Protein AF-0000000066370213 (afdb_homodimer)

Structure (mmCIF, N/CA/C/O backbone):
data_AF-0000000066370213-model_v1
#
loop_
_entity.id
_entity.type
_entity.pdbx_description
1 polymer 'Tripartite motif containing 35-9'
#
loop_
_atom_site.group_PDB
_atom_site.id
_atom_site.type_symbol
_atom_site.label_atom_id
_atom_site.label_alt_id
_atom_site.label_comp_id
_atom_site.label_asym_id
_atom_site.label_entity_id
_atom_site.label_seq_id
_atom_site.pdbx_PDB_ins_code
_atom_site.Cartn_x
_atom_site.Cartn_y
_atom_site.Cartn_z
_atom_site.occupancy
_atom_site.B_iso_or_equiv
_atom_site.auth_seq_id
_atom_site.auth_comp_id
_atom_site.auth_asym_id
_atom_site.auth_atom_id
_atom_site.pdbx_PDB_model_num
ATOM 1 N N . MET A 1 1 ? 21.078 -95 -3.52 1 25.77 1 MET A N 1
ATOM 2 C CA . MET A 1 1 ? 19.688 -94.688 -3.809 1 25.77 1 MET A CA 1
ATOM 3 C C . MET A 1 1 ? 19.547 -94 -5.168 1 25.77 1 MET A C 1
ATOM 5 O O . MET A 1 1 ? 20.156 -92.938 -5.406 1 25.77 1 MET A O 1
ATOM 9 N N . ASP A 1 2 ? 19.391 -94.688 -6.312 1 31.25 2 ASP A N 1
ATOM 10 C CA . ASP A 1 2 ? 19.625 -94.375 -7.715 1 31.25 2 ASP A CA 1
ATOM 11 C C . ASP A 1 2 ? 18.766 -93.188 -8.148 1 31.25 2 ASP A C 1
ATOM 13 O O . ASP A 1 2 ? 17.703 -92.938 -7.59 1 31.25 2 ASP A O 1
ATOM 17 N N . PRO A 1 3 ? 19.391 -92.125 -8.695 1 36.69 3 PRO A N 1
ATOM 18 C CA . PRO A 1 3 ? 18.594 -90.938 -9.125 1 36.69 3 PRO A CA 1
ATOM 19 C C . PRO A 1 3 ? 17.312 -91.375 -9.836 1 36.69 3 PRO A C 1
ATOM 21 O O . PRO A 1 3 ? 17.312 -92.25 -10.695 1 36.69 3 PRO A O 1
ATOM 24 N N . VAL A 1 4 ? 16.172 -91.5 -9.188 1 41.84 4 VAL A N 1
ATOM 25 C CA . VAL A 1 4 ? 14.812 -91.875 -9.609 1 41.84 4 VAL A CA 1
ATOM 26 C C . VAL A 1 4 ? 14.523 -91.25 -10.969 1 41.84 4 VAL A C 1
ATOM 28 O O . VAL A 1 4 ? 14.664 -90 -11.148 1 41.84 4 VAL A O 1
ATOM 31 N N . ALA A 1 5 ? 14.742 -91.875 -12.148 1 44.31 5 ALA A N 1
ATOM 32 C CA . ALA A 1 5 ? 14.398 -91.688 -13.547 1 44.31 5 ALA A CA 1
ATOM 33 C C . ALA A 1 5 ? 13.008 -91 -13.68 1 44.31 5 ALA A C 1
ATOM 35 O O . ALA A 1 5 ? 12.008 -91.625 -13.289 1 44.31 5 ALA A O 1
ATOM 36 N N . VAL A 1 6 ? 12.82 -89.812 -13.43 1 46.59 6 VAL A N 1
ATOM 37 C CA . VAL A 1 6 ? 11.609 -89.125 -13.781 1 46.59 6 VAL A CA 1
ATOM 38 C C . VAL A 1 6 ? 11.039 -89.625 -15.086 1 46.59 6 VAL A C 1
ATOM 40 O O . VAL A 1 6 ? 11.688 -89.562 -16.125 1 46.59 6 VAL A O 1
ATOM 43 N N . GLY A 1 7 ? 10.359 -90.75 -15.016 1 46.59 7 GLY A N 1
ATOM 44 C CA . GLY A 1 7 ? 9.719 -91.5 -16.078 1 46.59 7 GLY A CA 1
ATOM 45 C C . GLY A 1 7 ? 9.18 -90.625 -17.188 1 46.59 7 GLY A C 1
ATOM 46 O O . GLY A 1 7 ? 8.922 -89.438 -16.984 1 46.59 7 GLY A O 1
ATOM 47 N N . ASP A 1 8 ? 9.578 -90.875 -18.438 1 57.62 8 ASP A N 1
ATOM 48 C CA . ASP A 1 8 ? 9.047 -90.188 -19.641 1 57.62 8 ASP A CA 1
ATOM 49 C C . ASP A 1 8 ? 7.543 -90 -19.531 1 57.62 8 ASP A C 1
ATOM 51 O O . ASP A 1 8 ? 6.797 -90.938 -19.25 1 57.62 8 ASP A O 1
ATOM 55 N N . PRO A 1 9 ? 7.043 -88.812 -19.234 1 69.19 9 PRO A N 1
ATOM 56 C CA . PRO A 1 9 ? 5.598 -88.625 -19.094 1 69.19 9 PRO A CA 1
ATOM 57 C C . PRO A 1 9 ? 4.805 -89.312 -20.172 1 69.19 9 PRO A C 1
ATOM 59 O O . PRO A 1 9 ? 5.133 -89.25 -21.359 1 69.19 9 PRO A O 1
ATOM 62 N N . ALA A 1 10 ? 4.234 -90.375 -19.812 1 79.38 10 ALA A N 1
ATOM 63 C CA . ALA A 1 10 ? 3.404 -91.188 -20.703 1 79.38 10 ALA A CA 1
ATOM 64 C C . ALA A 1 10 ? 1.991 -90.625 -20.797 1 79.38 10 ALA A C 1
ATOM 66 O O . ALA A 1 10 ? 1.526 -89.938 -19.891 1 79.38 10 ALA A O 1
ATOM 67 N N . CYS A 1 11 ? 1.438 -90.688 -22.047 1 83.81 11 CYS A N 1
ATOM 68 C CA . CYS A 1 11 ? 0.061 -90.312 -22.297 1 83.81 11 CYS A CA 1
ATOM 69 C C . CYS A 1 11 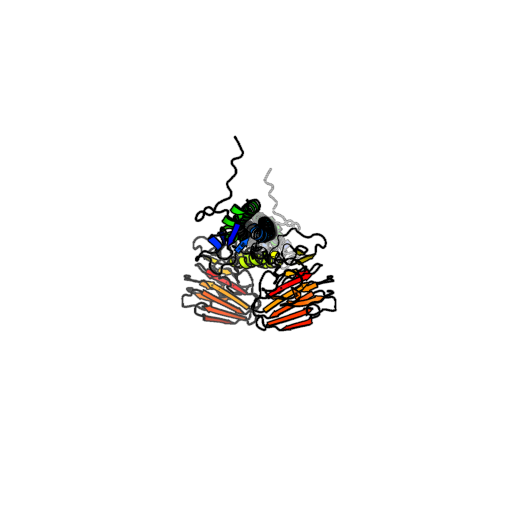? -0.896 -90.938 -21.312 1 83.81 11 CYS A C 1
ATOM 71 O O . CYS A 1 11 ? -0.866 -92.188 -21.156 1 83.81 11 CYS A O 1
ATOM 73 N N . ALA A 1 12 ? -1.624 -90.25 -20.594 1 79.62 12 ALA A N 1
ATOM 74 C CA . ALA A 1 12 ? -2.555 -90.75 -19.594 1 79.62 12 ALA A CA 1
ATOM 75 C C . ALA A 1 12 ? -3.6 -91.688 -20.25 1 79.62 12 ALA A C 1
ATOM 77 O O . ALA A 1 12 ? -4.09 -92.625 -19.609 1 79.62 12 ALA A O 1
ATOM 78 N N . LEU A 1 13 ? -3.857 -91.5 -21.453 1 81.81 13 LEU A N 1
ATOM 79 C CA . LEU A 1 13 ? -4.91 -92.25 -22.141 1 81.81 13 LEU A CA 1
ATOM 80 C C . LEU A 1 13 ? -4.348 -93.5 -22.781 1 81.81 13 LEU A C 1
ATOM 82 O O . LEU A 1 13 ? -4.996 -94.562 -22.75 1 81.81 13 LEU A O 1
ATOM 86 N N . HIS A 1 14 ? -3.076 -93.438 -23.297 1 84.19 14 HIS A N 1
ATOM 87 C CA . HIS A 1 14 ? -2.613 -94.5 -24.125 1 84.19 14 HIS A CA 1
ATOM 88 C C . HIS A 1 14 ? -1.338 -95.125 -23.562 1 84.19 14 HIS A C 1
ATOM 90 O O . HIS A 1 14 ? -0.837 -96.125 -24.109 1 84.19 14 HIS A O 1
ATOM 96 N N . SER A 1 15 ? -0.847 -94.5 -22.453 1 84.38 15 SER A N 1
ATOM 97 C CA . SER A 1 15 ? 0.361 -94.938 -21.781 1 84.38 15 SER A CA 1
ATOM 98 C C . SER A 1 15 ? 1.545 -95 -22.734 1 84.38 15 SER A C 1
ATOM 100 O O . SER A 1 15 ? 2.396 -95.875 -22.641 1 84.38 15 SER A O 1
ATOM 102 N N . GLU A 1 16 ? 1.415 -94.25 -23.797 1 85.94 16 GLU A N 1
ATOM 103 C CA . GLU A 1 16 ? 2.508 -94.062 -24.75 1 85.94 16 GLU A CA 1
ATOM 104 C C . GLU A 1 16 ? 3.354 -92.875 -24.453 1 85.94 16 GLU A C 1
ATOM 106 O O . GLU A 1 16 ? 2.895 -91.938 -23.766 1 85.94 16 GLU A O 1
ATOM 111 N N . LYS A 1 17 ? 4.586 -93 -24.953 1 86.75 17 LYS A N 1
ATOM 112 C CA . LYS A 1 17 ? 5.488 -91.875 -24.766 1 86.75 17 LYS A CA 1
ATOM 113 C C . LYS A 1 17 ? 4.957 -90.625 -25.469 1 86.75 17 LYS A C 1
ATOM 115 O O . LYS A 1 17 ? 4.453 -90.688 -26.594 1 86.75 17 LYS A O 1
ATOM 120 N N . LEU A 1 18 ? 5.02 -89.5 -24.734 1 87.06 18 LEU A N 1
ATOM 121 C CA . LEU A 1 18 ? 4.609 -88.25 -25.328 1 87.06 18 LEU A CA 1
ATOM 122 C C . LEU A 1 18 ? 5.68 -87.688 -26.266 1 87.06 18 LEU A C 1
ATOM 124 O O . LEU A 1 18 ? 6.816 -87.438 -25.859 1 87.06 18 LEU A O 1
ATOM 128 N N . GLN A 1 19 ? 5.371 -87.5 -27.594 1 87.56 19 GLN A N 1
ATOM 129 C CA . GLN A 1 19 ? 6.379 -87.125 -28.562 1 87.56 19 GLN A CA 1
ATOM 130 C C . GLN A 1 19 ? 5.906 -85.938 -29.375 1 87.56 19 GLN A C 1
ATOM 132 O O . GLN A 1 19 ? 6.707 -85.25 -30.047 1 87.56 19 GLN A O 1
ATOM 137 N N . LEU A 1 20 ? 4.609 -85.688 -29.25 1 91.19 20 LEU A N 1
ATOM 138 C CA . LEU A 1 20 ? 4.051 -84.625 -30.109 1 91.19 20 LEU A CA 1
ATOM 139 C C . LEU A 1 20 ? 3.342 -83.562 -29.281 1 91.19 20 LEU A C 1
ATOM 141 O O . LEU A 1 20 ? 3.033 -83.812 -28.109 1 91.19 20 LEU A O 1
ATOM 145 N N . PHE A 1 21 ? 3.201 -82.438 -29.875 1 91.25 21 PHE A N 1
ATOM 146 C CA . PHE A 1 21 ? 2.492 -81.312 -29.281 1 91.25 21 PHE A CA 1
ATOM 147 C C . PHE A 1 21 ? 1.415 -80.812 -30.234 1 91.25 21 PHE A C 1
ATOM 149 O O . PHE A 1 21 ? 1.688 -80.562 -31.391 1 91.25 21 PHE A O 1
ATOM 156 N N . CYS A 1 22 ? 0.211 -80.75 -29.797 1 91.12 22 CYS A N 1
ATOM 157 C CA . CYS A 1 22 ? -0.905 -80.25 -30.578 1 91.12 22 CYS A CA 1
ATOM 158 C C . CYS A 1 22 ? -0.974 -78.75 -30.516 1 91.12 22 CYS A C 1
ATOM 160 O O . CYS A 1 22 ? -1.166 -78.188 -29.438 1 91.12 22 CYS A O 1
ATOM 162 N N . LEU A 1 23 ? -0.909 -78.062 -31.594 1 87.38 23 LEU A N 1
ATOM 163 C CA . LEU A 1 23 ? -0.82 -76.625 -31.625 1 87.38 23 LEU A CA 1
ATOM 164 C C . LEU A 1 23 ? -2.172 -76 -31.328 1 87.38 23 LEU A C 1
ATOM 166 O O . LEU A 1 23 ? -2.238 -74.938 -30.703 1 87.38 23 LEU A O 1
ATOM 170 N N . GLU A 1 24 ? -3.244 -76.562 -31.781 1 86.75 24 GLU A N 1
ATOM 171 C CA . GLU A 1 24 ? -4.578 -76 -31.578 1 86.75 24 GLU A CA 1
ATOM 172 C C . GLU A 1 24 ? -5.031 -76.188 -30.125 1 86.75 24 GLU A C 1
ATOM 174 O O . GLU A 1 24 ? -5.582 -75.25 -29.531 1 86.75 24 GLU A O 1
ATOM 179 N N . ASP A 1 25 ? -4.766 -77.312 -29.547 1 84.44 25 ASP A N 1
ATOM 180 C CA . ASP A 1 25 ? -5.211 -77.625 -28.188 1 84.44 25 ASP A CA 1
ATOM 181 C C . ASP A 1 25 ? -4.156 -77.188 -27.172 1 84.44 25 ASP A C 1
ATOM 183 O O . ASP A 1 25 ? -4.434 -77.125 -25.969 1 84.44 25 ASP A O 1
ATOM 187 N N . LYS A 1 26 ? -2.996 -77 -27.656 1 85.75 26 LYS A N 1
ATOM 188 C CA . LYS A 1 26 ? -1.85 -76.688 -26.828 1 85.75 26 LYS A CA 1
ATOM 189 C C . LYS A 1 26 ? -1.603 -77.688 -25.75 1 85.75 26 LYS A C 1
ATOM 191 O O . LYS A 1 26 ? -1.439 -77.375 -24.578 1 85.75 26 LYS A O 1
ATOM 196 N N . GLN A 1 27 ? -1.567 -78.938 -26.141 1 85.12 27 GLN A N 1
ATOM 197 C CA . GLN A 1 27 ? -1.379 -80.062 -25.219 1 85.12 27 GLN A CA 1
ATOM 198 C C . GLN A 1 27 ? -0.427 -81.062 -25.812 1 85.12 27 GLN A C 1
ATOM 200 O O . GLN A 1 27 ? -0.304 -81.188 -27.031 1 85.12 27 GLN A O 1
ATOM 205 N N . LEU A 1 28 ? 0.224 -81.75 -24.891 1 88.31 28 LEU A N 1
ATOM 206 C CA . LEU A 1 28 ? 1.084 -82.875 -25.281 1 88.31 28 LEU A CA 1
ATOM 207 C C . LEU A 1 28 ? 0.253 -84.062 -25.703 1 88.31 28 LEU A C 1
ATOM 209 O O . LEU A 1 28 ? -0.835 -84.312 -25.172 1 88.31 28 LEU A O 1
ATOM 213 N N . ALA A 1 29 ? 0.739 -84.75 -26.812 1 87.12 29 ALA A N 1
ATOM 214 C CA . ALA A 1 29 ? 0.015 -85.875 -27.344 1 87.12 29 ALA A CA 1
ATOM 215 C C . ALA A 1 29 ? 0.976 -87 -27.734 1 87.12 29 ALA A C 1
ATOM 217 O O . ALA A 1 29 ? 2.146 -86.75 -28.016 1 87.12 29 ALA A O 1
ATOM 218 N N . CYS A 1 30 ? 0.457 -88.188 -27.562 1 88.31 30 CYS A N 1
ATOM 219 C CA . CYS A 1 30 ? 1.205 -89.375 -28.078 1 88.31 30 CYS A CA 1
ATOM 220 C C . CYS A 1 30 ? 0.842 -89.625 -29.531 1 88.31 30 CYS A C 1
ATOM 222 O O . CYS A 1 30 ? 0.018 -88.938 -30.109 1 88.31 30 CYS A O 1
ATOM 224 N N . LEU A 1 31 ? 1.368 -90.625 -30.141 1 88 31 LEU A N 1
ATOM 225 C CA . LEU A 1 31 ? 1.155 -90.938 -31.547 1 88 31 LEU A CA 1
ATOM 226 C C . LEU A 1 31 ? -0.261 -91.438 -31.781 1 88 31 LEU A C 1
ATOM 228 O O . LEU A 1 31 ? -0.818 -91.25 -32.875 1 88 31 LEU A O 1
ATOM 232 N N . VAL A 1 32 ? -0.766 -91.938 -30.688 1 88.56 32 VAL A N 1
ATOM 233 C CA . VAL A 1 32 ? -2.117 -92.5 -30.812 1 88.56 32 VAL A CA 1
ATOM 234 C C . VAL A 1 32 ? -3.137 -91.312 -30.734 1 88.56 32 VAL A C 1
ATOM 236 O O . VAL A 1 32 ? -4.125 -91.312 -31.469 1 88.56 32 VAL A O 1
ATOM 239 N N . CYS A 1 33 ? -2.832 -90.438 -29.875 1 87.5 33 CYS A N 1
ATOM 240 C CA . CYS A 1 33 ? -3.695 -89.312 -29.688 1 87.5 33 CYS A CA 1
ATOM 241 C C . CYS A 1 33 ? -3.826 -88.5 -30.969 1 87.5 33 CYS A C 1
ATOM 243 O O . CYS A 1 33 ? -4.879 -87.875 -31.234 1 87.5 33 CYS A O 1
ATOM 245 N N . ARG A 1 34 ? -2.838 -88.375 -31.844 1 86.69 34 ARG A N 1
ATOM 246 C CA . ARG A 1 34 ? -2.805 -87.625 -33.094 1 86.69 34 ARG A CA 1
ATOM 247 C C . ARG A 1 34 ? -3.926 -88.062 -34.031 1 86.69 34 ARG A C 1
ATOM 249 O O . ARG A 1 34 ? -4.531 -87.25 -34.719 1 86.69 34 ARG A O 1
ATOM 256 N N . ASP A 1 35 ? -4.191 -89.312 -33.906 1 84.56 35 ASP A N 1
ATOM 257 C CA . ASP A 1 35 ? -5.168 -89.875 -34.812 1 84.56 35 ASP A CA 1
ATOM 258 C C . ASP A 1 35 ? -6.531 -90.062 -34.156 1 84.56 35 ASP A C 1
ATOM 260 O O . ASP A 1 35 ? -7.43 -90.688 -34.719 1 84.56 35 ASP A O 1
ATOM 264 N N . SER A 1 36 ? -6.605 -89.5 -33.031 1 85.31 36 SER A N 1
ATOM 265 C CA . SER A 1 36 ? -7.891 -89.562 -32.344 1 85.31 36 SER A CA 1
ATOM 266 C C . SER A 1 36 ? -8.891 -88.625 -32.938 1 85.31 36 SER A C 1
ATOM 268 O O . SER A 1 36 ? -8.508 -87.625 -33.594 1 85.31 36 SER A O 1
ATOM 270 N N . GLU A 1 37 ? -10.141 -88.812 -32.688 1 86.06 37 GLU A N 1
ATOM 271 C CA . GLU A 1 37 ? -11.227 -87.938 -33.219 1 86.06 37 GLU A CA 1
ATOM 272 C C . GLU A 1 37 ? -11.172 -86.562 -32.656 1 86.06 37 GLU A C 1
ATOM 274 O O . GLU A 1 37 ? -11.57 -85.625 -33.344 1 86.06 37 GLU A O 1
ATOM 279 N N . LYS A 1 38 ? -10.656 -86.438 -31.516 1 84 38 LYS A N 1
ATOM 280 C CA . LYS A 1 38 ? -10.609 -85.125 -30.828 1 84 38 LYS A CA 1
ATOM 281 C C . LYS A 1 38 ? -9.633 -84.188 -31.531 1 84 38 LYS A C 1
ATOM 283 O O . LYS A 1 38 ? -9.766 -83 -31.422 1 84 38 LYS A O 1
ATOM 288 N N . HIS A 1 39 ? -8.672 -84.75 -32.25 1 84.69 39 HIS A N 1
ATOM 289 C CA . HIS A 1 39 ? -7.609 -83.938 -32.844 1 84.69 39 HIS A CA 1
ATOM 290 C C . HIS A 1 39 ? -7.641 -83.938 -34.375 1 84.69 39 HIS A C 1
ATOM 292 O O . HIS A 1 39 ? -6.609 -83.812 -35.031 1 84.69 39 HIS A O 1
ATOM 298 N N . VAL A 1 40 ? -8.859 -84.25 -34.75 1 83.62 40 VAL A N 1
ATOM 299 C CA . VAL A 1 40 ? -8.992 -84.312 -36.219 1 83.62 40 VAL A CA 1
ATOM 300 C C . VAL A 1 40 ? -8.672 -82.938 -36.812 1 83.62 40 VAL A C 1
ATOM 302 O O . VAL A 1 40 ? -9.164 -81.875 -36.344 1 83.62 40 VAL A O 1
ATOM 305 N N . SER A 1 41 ? -7.805 -82.875 -37.812 1 86.88 41 SER A N 1
ATOM 306 C CA . SER A 1 41 ? -7.41 -81.688 -38.562 1 86.88 41 SER A CA 1
ATOM 307 C C . SER A 1 41 ? -6.555 -80.75 -37.719 1 86.88 41 SER A C 1
ATOM 309 O O . SER A 1 41 ? -6.453 -79.562 -38 1 86.88 41 SER A O 1
ATOM 311 N N . HIS A 1 42 ? -6.094 -81.25 -36.562 1 89.69 42 HIS A N 1
ATOM 312 C CA . HIS A 1 42 ? -5.176 -80.375 -35.781 1 89.69 42 HIS A CA 1
ATOM 313 C C . HIS A 1 42 ? -3.746 -80.5 -36.281 1 89.69 42 HIS A C 1
ATOM 315 O O . HIS A 1 42 ? -3.4 -81.5 -36.938 1 89.69 42 HIS A O 1
ATOM 321 N N . THR A 1 43 ? -2.979 -79.438 -36.125 1 91.12 43 THR A N 1
ATOM 322 C CA . THR A 1 43 ? -1.576 -79.5 -36.531 1 91.12 43 THR A CA 1
ATOM 323 C C . THR A 1 43 ? -0.688 -79.938 -35.344 1 91.12 43 THR A C 1
ATOM 325 O O . THR A 1 43 ? -0.794 -79.375 -34.25 1 91.12 43 THR A O 1
ATOM 328 N N . PHE A 1 44 ? 0.125 -81 -35.562 1 91.38 44 PHE A N 1
ATOM 329 C CA . PHE A 1 44 ? 1.022 -81.5 -34.562 1 91.38 44 PHE A CA 1
ATOM 330 C C . PHE A 1 44 ? 2.477 -81.25 -34.906 1 91.38 44 PHE A C 1
ATOM 332 O O . PHE A 1 44 ? 2.834 -81.188 -36.094 1 91.38 44 PHE A O 1
ATOM 339 N N . ARG A 1 45 ? 3.174 -80.875 -33.875 1 91.56 45 ARG A N 1
ATOM 340 C CA . ARG A 1 45 ? 4.617 -80.75 -34.031 1 91.56 45 ARG A CA 1
ATOM 341 C C . ARG A 1 45 ? 5.363 -81.562 -33 1 91.56 45 ARG A C 1
ATOM 343 O O . ARG A 1 45 ? 4.879 -81.75 -31.875 1 91.56 45 ARG A O 1
ATOM 350 N N . PRO A 1 46 ? 6.578 -82.125 -33.531 1 91.38 46 PRO A N 1
ATOM 351 C CA . PRO A 1 46 ? 7.402 -82.75 -32.5 1 91.38 46 PRO A CA 1
ATOM 352 C C . PRO A 1 46 ? 7.707 -81.875 -31.312 1 91.38 46 PRO A C 1
ATOM 354 O O . PRO A 1 46 ? 7.867 -80.688 -31.469 1 91.38 46 PRO A O 1
ATOM 357 N N . ILE A 1 47 ? 7.812 -82.438 -30.188 1 88.88 47 ILE A N 1
ATOM 358 C CA . ILE A 1 47 ? 8.008 -81.75 -28.938 1 88.88 47 ILE A CA 1
ATOM 359 C C . ILE A 1 47 ? 9.242 -80.812 -29.047 1 88.88 47 ILE A C 1
ATOM 361 O O . ILE A 1 47 ? 9.203 -79.688 -28.656 1 88.88 47 ILE A O 1
ATOM 365 N N . ALA A 1 48 ? 10.336 -81.312 -29.562 1 88.31 48 ALA A N 1
ATOM 366 C CA . ALA A 1 48 ? 11.586 -80.562 -29.672 1 88.31 48 ALA A CA 1
ATOM 367 C C . ALA A 1 48 ? 11.406 -79.312 -30.5 1 88.31 48 ALA A C 1
ATOM 369 O O . ALA A 1 48 ? 11.922 -78.25 -30.141 1 88.31 48 ALA A O 1
ATOM 370 N N . GLU A 1 49 ? 10.617 -79.438 -31.578 1 90.81 49 GLU A N 1
ATOM 371 C CA . GLU A 1 49 ? 10.383 -78.312 -32.438 1 90.81 49 GLU A CA 1
ATOM 372 C C . GLU A 1 49 ? 9.461 -77.25 -31.797 1 90.81 49 GLU A C 1
ATOM 374 O O . GLU A 1 49 ? 9.688 -76.062 -31.891 1 90.81 49 GLU A O 1
ATOM 379 N N . ALA A 1 50 ? 8.445 -77.812 -31.188 1 89.31 50 ALA A N 1
ATOM 380 C CA . ALA A 1 50 ? 7.504 -76.938 -30.484 1 89.31 50 ALA A CA 1
ATOM 381 C C . ALA A 1 50 ? 8.195 -76.188 -29.359 1 89.31 50 ALA A C 1
ATOM 383 O O . ALA A 1 50 ? 7.992 -74.938 -29.188 1 89.31 50 ALA A O 1
ATOM 384 N N . VAL A 1 51 ? 9.016 -76.812 -28.594 1 90.69 51 VAL A N 1
ATOM 385 C CA . VAL A 1 51 ? 9.734 -76.188 -27.469 1 90.69 51 VAL A CA 1
ATOM 386 C C . VAL A 1 51 ? 10.664 -75.125 -28 1 90.69 51 VAL A C 1
ATOM 388 O O . VAL A 1 51 ? 10.719 -74 -27.438 1 90.69 51 VAL A O 1
ATOM 391 N N . SER A 1 52 ? 11.367 -75.438 -29.078 1 91.31 52 SER A N 1
ATOM 392 C CA . SER A 1 52 ? 12.305 -74.438 -29.625 1 91.31 52 SER A CA 1
ATOM 393 C C . SER A 1 52 ? 11.586 -73.188 -30.078 1 91.31 52 SER A C 1
ATOM 395 O O . SER A 1 52 ? 12.031 -72.062 -29.781 1 91.31 52 SER A O 1
ATOM 397 N N . SER A 1 53 ? 10.453 -73.375 -30.719 1 90 53 SER A N 1
ATOM 398 C CA . SER A 1 53 ? 9.68 -72.25 -31.203 1 90 53 SER A CA 1
ATOM 399 C C . SER A 1 53 ? 9.117 -71.375 -30.047 1 90 53 SER A C 1
ATOM 401 O O . SER A 1 53 ? 9.25 -70.188 -30.031 1 90 53 SER A O 1
ATOM 403 N N . TYR A 1 54 ? 8.578 -72.062 -29.094 1 89.12 54 TYR A N 1
ATOM 404 C CA . TYR A 1 54 ? 7.945 -71.375 -27.969 1 89.12 54 TYR A CA 1
ATOM 405 C C . TYR A 1 54 ? 8.992 -70.75 -27.062 1 89.12 54 TYR A C 1
ATOM 407 O O . TYR A 1 54 ? 8.758 -69.688 -26.5 1 89.12 54 TYR A O 1
ATOM 415 N N . LYS A 1 55 ? 10.102 -71.312 -26.891 1 89.88 55 LYS A N 1
ATOM 416 C CA . LYS A 1 55 ? 11.18 -70.688 -26.109 1 89.88 55 LYS A CA 1
ATOM 417 C C . LYS A 1 55 ? 11.688 -69.438 -26.766 1 89.88 55 LYS A C 1
ATOM 419 O O . LYS A 1 55 ? 11.992 -68.438 -26.078 1 89.88 55 LYS A O 1
ATOM 424 N N . GLU A 1 56 ? 11.703 -69.5 -28.078 1 91.62 56 GLU A N 1
ATOM 425 C CA . GLU A 1 56 ? 12.125 -68.312 -28.797 1 91.62 56 GLU A CA 1
ATOM 426 C C . GLU A 1 56 ? 11.125 -67.188 -28.594 1 91.62 56 GLU A C 1
ATOM 428 O O . GLU A 1 56 ? 11.516 -66 -28.422 1 91.62 56 GLU A O 1
ATOM 433 N N . GLU A 1 57 ? 9.859 -67.5 -28.672 1 88.44 57 GLU A N 1
ATOM 434 C CA . GLU A 1 57 ? 8.805 -66.5 -28.438 1 88.44 57 GLU A CA 1
ATOM 435 C C . GLU A 1 57 ? 8.883 -65.938 -27.031 1 88.44 57 GLU A C 1
ATOM 437 O O . GLU A 1 57 ? 8.734 -64.75 -26.828 1 88.44 57 GLU A O 1
ATOM 442 N N . LEU A 1 58 ? 9.133 -66.812 -26.141 1 88.44 58 LEU A N 1
ATOM 443 C CA . LEU A 1 58 ? 9.203 -66.438 -24.75 1 88.44 58 LEU A CA 1
ATOM 444 C C . LEU A 1 58 ? 10.43 -65.562 -24.5 1 88.44 58 LEU A C 1
ATOM 446 O O . LEU A 1 58 ? 10.367 -64.625 -23.703 1 88.44 58 LEU A O 1
ATOM 450 N N . LYS A 1 59 ? 11.523 -65.875 -25.156 1 91.06 59 LYS A N 1
ATOM 451 C CA . LYS A 1 59 ? 12.734 -65.062 -25.016 1 91.06 59 LYS A CA 1
ATOM 452 C C . LYS A 1 59 ? 12.516 -63.625 -25.531 1 91.06 59 LYS A C 1
ATOM 454 O O . LYS A 1 59 ? 12.992 -62.656 -24.938 1 91.06 59 LYS A O 1
ATOM 459 N N . THR A 1 60 ? 11.781 -63.531 -26.656 1 91.31 60 THR A N 1
ATOM 460 C CA . THR A 1 60 ? 11.461 -62.25 -27.203 1 91.31 60 THR A CA 1
ATOM 461 C C . THR A 1 60 ? 10.594 -61.438 -26.234 1 91.31 60 THR A C 1
ATOM 463 O O . THR A 1 60 ? 10.82 -60.25 -26.031 1 91.31 60 THR A O 1
ATOM 466 N N . THR A 1 61 ? 9.656 -62.125 -25.719 1 87.88 61 THR A N 1
ATOM 467 C CA . THR A 1 61 ? 8.773 -61.5 -24.75 1 87.88 61 THR A CA 1
ATOM 468 C C . THR A 1 61 ? 9.547 -61.062 -23.5 1 87.88 61 THR A C 1
ATOM 470 O O . THR A 1 61 ? 9.297 -60 -22.938 1 87.88 61 THR A O 1
ATOM 473 N N . LEU A 1 62 ? 10.43 -61.938 -23.094 1 90.25 62 LEU A N 1
ATOM 474 C CA . LEU A 1 62 ? 11.25 -61.625 -21.922 1 90.25 62 LEU A CA 1
ATOM 475 C C . LEU A 1 62 ? 12.086 -60.375 -22.141 1 90.25 62 LEU A C 1
ATOM 477 O O . LEU A 1 62 ? 12.211 -59.531 -21.25 1 90.25 62 LEU A O 1
ATOM 481 N N . LYS A 1 63 ? 12.625 -60.219 -23.328 1 92.25 63 LYS A N 1
ATOM 482 C CA . LYS A 1 63 ? 13.398 -59.031 -23.656 1 92.25 63 LYS A CA 1
ATOM 483 C C . LYS A 1 63 ? 12.531 -57.781 -23.594 1 92.25 63 LYS A C 1
ATOM 485 O O . LYS A 1 63 ? 12.977 -56.719 -23.109 1 92.25 63 LYS A O 1
ATOM 490 N N . SER A 1 64 ? 11.305 -57.938 -24.031 1 89.94 64 SER A N 1
ATOM 491 C CA . SER A 1 64 ? 10.375 -56.812 -24 1 89.94 64 SER A CA 1
ATOM 492 C C . SER A 1 64 ? 10.031 -56.438 -22.562 1 89.94 64 SER A C 1
ATOM 494 O O . SER A 1 64 ? 9.969 -55.25 -22.25 1 89.94 64 SER A O 1
ATOM 496 N N . LEU A 1 65 ? 9.828 -57.406 -21.766 1 89.19 65 LEU A N 1
ATOM 497 C CA . LEU A 1 65 ? 9.516 -57.156 -20.359 1 89.19 65 LEU A CA 1
ATOM 498 C C . LEU A 1 65 ? 10.695 -56.5 -19.641 1 89.19 65 LEU A C 1
ATOM 500 O O . LEU A 1 65 ? 10.508 -55.594 -18.828 1 89.19 65 LEU A O 1
ATOM 504 N N . GLN A 1 66 ? 11.875 -56.938 -19.953 1 92.06 66 GLN A N 1
ATOM 505 C CA . GLN A 1 66 ? 13.078 -56.375 -19.359 1 92.06 66 GLN A CA 1
ATOM 506 C C . GLN A 1 66 ? 13.242 -54.906 -19.766 1 92.06 66 GLN A C 1
ATOM 508 O O . GLN A 1 66 ? 13.648 -54.062 -18.953 1 92.06 66 GLN A O 1
ATOM 513 N N . PHE A 1 67 ? 12.938 -54.656 -21 1 91.12 67 PHE A N 1
ATOM 514 C CA . PHE A 1 67 ? 13 -53.281 -21.469 1 91.12 67 PHE A CA 1
ATOM 515 C C . PHE A 1 67 ? 11.992 -52.406 -20.734 1 91.12 67 PHE A C 1
ATOM 517 O O . PHE A 1 67 ? 12.32 -51.281 -20.312 1 91.12 67 PHE A O 1
ATOM 524 N N . LYS A 1 68 ? 10.812 -52.875 -20.609 1 88.38 68 LYS A N 1
ATOM 525 C CA . LYS A 1 68 ? 9.773 -52.125 -19.891 1 88.38 68 LYS A CA 1
ATOM 526 C C . LYS A 1 68 ? 10.18 -51.875 -18.453 1 88.38 68 LYS A C 1
ATOM 528 O O . LYS A 1 68 ? 9.906 -50.781 -17.906 1 88.38 68 LYS A O 1
ATOM 533 N N . LEU A 1 69 ? 10.758 -52.844 -17.844 1 90.94 69 LEU A N 1
ATOM 534 C CA . LEU A 1 69 ? 11.227 -52.688 -16.469 1 90.94 69 LEU A CA 1
ATOM 535 C C . LEU A 1 69 ? 12.258 -51.562 -16.359 1 90.94 69 LEU A C 1
ATOM 537 O O . LEU A 1 69 ? 12.219 -50.75 -15.43 1 90.94 69 LEU A O 1
ATOM 541 N N . THR A 1 70 ? 13.172 -51.562 -17.312 1 92 70 THR A N 1
ATOM 542 C CA . THR A 1 70 ? 14.195 -50.531 -17.328 1 92 70 THR A CA 1
ATOM 543 C C . THR A 1 70 ? 13.555 -49.156 -17.469 1 92 70 THR A C 1
ATOM 545 O O . THR A 1 70 ? 13.969 -48.188 -16.797 1 92 70 THR A O 1
ATOM 548 N N . GLN A 1 71 ? 12.539 -49.031 -18.281 1 88.94 71 GLN A N 1
ATOM 549 C CA . GLN A 1 71 ? 11.836 -47.75 -18.484 1 88.94 71 GLN A CA 1
ATOM 550 C C . GLN A 1 71 ? 11.109 -47.344 -17.219 1 88.94 71 GLN A C 1
ATOM 552 O O . GLN A 1 71 ? 11.109 -46.156 -16.859 1 88.94 71 GLN A O 1
ATOM 557 N N . GLU A 1 72 ? 10.5 -48.281 -16.594 1 89.88 72 GLU A N 1
ATOM 558 C CA . GLU A 1 72 ? 9.773 -47.969 -15.359 1 89.88 72 GLU A CA 1
ATOM 559 C C . GLU A 1 72 ? 10.719 -47.531 -14.258 1 89.88 72 GLU A C 1
ATOM 561 O O . GLU A 1 72 ? 10.375 -46.656 -13.461 1 89.88 72 GLU A O 1
ATOM 566 N N . LEU A 1 73 ? 11.859 -48.156 -14.227 1 92.12 73 LEU A N 1
ATOM 567 C CA . LEU A 1 73 ? 12.859 -47.781 -13.234 1 92.12 73 LEU A CA 1
ATOM 568 C C . LEU A 1 73 ? 13.352 -46.344 -13.492 1 92.12 73 LEU A C 1
ATOM 570 O O . LEU A 1 73 ? 13.562 -45.594 -12.547 1 92.12 73 LEU A O 1
ATOM 574 N N . LYS A 1 74 ? 13.539 -46.031 -14.711 1 89.56 74 LYS A N 1
ATOM 575 C CA . LYS A 1 74 ? 13.938 -44.656 -15.07 1 89.56 74 LYS A CA 1
ATOM 576 C C . LYS A 1 74 ? 12.875 -43.656 -14.68 1 89.56 74 LYS A C 1
ATOM 578 O O . LYS A 1 74 ? 13.188 -42.594 -14.125 1 89.56 74 LYS A O 1
ATOM 583 N N . THR A 1 75 ? 11.672 -43.969 -14.984 1 88.75 75 THR A N 1
ATOM 584 C CA . THR A 1 75 ? 10.555 -43.062 -14.648 1 88.75 75 THR A CA 1
ATOM 585 C C . THR A 1 75 ? 10.445 -42.906 -13.141 1 88.75 75 THR A C 1
ATOM 587 O O . THR A 1 75 ? 10.148 -41.781 -12.664 1 88.75 75 THR A O 1
ATOM 590 N N . ARG A 1 76 ? 10.594 -44 -12.43 1 91.12 76 ARG A N 1
ATOM 591 C CA . ARG A 1 76 ? 10.578 -43.906 -10.977 1 91.12 76 ARG A CA 1
ATOM 592 C C . ARG A 1 76 ? 11.656 -42.969 -10.461 1 91.12 76 ARG A C 1
ATOM 594 O O . ARG A 1 76 ? 11.422 -42.188 -9.531 1 91.12 76 ARG A O 1
ATOM 601 N N . GLY A 1 77 ? 12.828 -43.125 -11.031 1 90.56 77 GLY A N 1
ATOM 602 C CA . GLY A 1 77 ? 13.906 -42.219 -10.672 1 90.56 77 GLY A CA 1
ATOM 603 C C . GLY A 1 77 ? 13.57 -40.75 -10.906 1 90.56 77 GLY A C 1
ATOM 604 O O . GLY A 1 77 ? 13.891 -39.875 -10.086 1 90.56 77 GLY A O 1
ATOM 605 N N . GLU A 1 78 ? 12.914 -40.438 -12.008 1 88.81 78 GLU A N 1
ATOM 606 C CA . GLU A 1 78 ? 12.5 -39.094 -12.328 1 88.81 78 GLU A CA 1
ATOM 607 C C . GLU A 1 78 ? 11.461 -38.562 -11.336 1 88.81 78 GLU A C 1
ATOM 609 O O . GLU A 1 78 ? 11.461 -37.406 -10.977 1 88.81 78 GLU A O 1
ATOM 614 N N . LEU A 1 79 ? 10.586 -39.469 -10.977 1 90.94 79 LEU A N 1
ATOM 615 C CA . LEU A 1 79 ? 9.562 -39.094 -9.992 1 90.94 79 LEU A CA 1
ATOM 616 C C . LEU A 1 79 ? 10.203 -38.75 -8.656 1 90.94 79 LEU A C 1
ATOM 618 O O . LEU A 1 79 ? 9.758 -37.812 -7.977 1 90.94 79 LEU A O 1
ATOM 622 N N . GLU A 1 80 ? 11.203 -39.469 -8.305 1 92.12 80 GLU A N 1
ATOM 623 C CA . GLU A 1 80 ? 11.922 -39.156 -7.07 1 92.12 80 GLU A CA 1
ATOM 624 C C . GLU A 1 80 ? 12.578 -37.781 -7.137 1 92.12 80 GLU A C 1
ATOM 626 O O . GLU A 1 80 ? 12.555 -37.031 -6.164 1 92.12 80 GLU A O 1
ATOM 631 N N . LYS A 1 81 ? 13.188 -37.531 -8.242 1 91.5 81 LYS A N 1
ATOM 632 C CA . LYS A 1 81 ? 13.781 -36.219 -8.445 1 91.5 81 LYS A CA 1
ATOM 633 C C . LYS A 1 81 ? 12.727 -35.125 -8.359 1 91.5 81 LYS A C 1
ATOM 635 O O . LYS A 1 81 ? 13 -34.031 -7.84 1 91.5 81 LYS A O 1
ATOM 640 N N . THR A 1 82 ? 11.578 -35.375 -8.906 1 93.44 82 THR A N 1
ATOM 641 C CA . THR A 1 82 ? 10.484 -34.438 -8.883 1 93.44 82 THR A CA 1
ATOM 642 C C . THR A 1 82 ? 10.062 -34.125 -7.449 1 93.44 82 THR A C 1
ATOM 644 O O . THR A 1 82 ? 9.828 -32.969 -7.102 1 93.44 82 THR A O 1
ATOM 647 N N . VAL A 1 83 ? 9.969 -35.125 -6.621 1 94.19 83 VAL A N 1
ATOM 648 C CA . VAL A 1 83 ? 9.602 -34.969 -5.223 1 94.19 83 VAL A CA 1
ATOM 649 C C . VAL A 1 83 ? 10.617 -34.062 -4.527 1 94.19 83 VAL A C 1
ATOM 651 O O . VAL A 1 83 ? 10.25 -33.156 -3.787 1 94.19 83 VAL A O 1
ATOM 654 N N . GLN A 1 84 ? 11.82 -34.312 -4.789 1 94.38 84 GLN A N 1
ATOM 655 C CA . GLN A 1 84 ? 12.875 -33.5 -4.191 1 94.38 84 GLN A CA 1
ATOM 656 C C . GLN A 1 84 ? 12.82 -32.062 -4.695 1 94.38 84 GLN A C 1
ATOM 658 O O . GLN A 1 84 ? 13.039 -31.125 -3.926 1 94.38 84 GLN A O 1
ATOM 663 N N . HIS A 1 85 ? 12.562 -31.953 -5.953 1 95.12 85 HIS A N 1
ATOM 664 C CA . HIS A 1 85 ? 12.484 -30.625 -6.547 1 95.12 85 HIS A CA 1
ATOM 665 C C . HIS A 1 85 ? 11.312 -29.828 -5.984 1 95.12 85 HIS A C 1
ATOM 667 O O . HIS A 1 85 ? 11.406 -28.625 -5.793 1 95.12 85 HIS A O 1
ATOM 673 N N . ILE A 1 86 ? 10.219 -30.484 -5.75 1 96.69 86 ILE A N 1
ATOM 674 C CA . ILE A 1 86 ? 9.055 -29.828 -5.152 1 96.69 86 ILE A CA 1
ATOM 675 C C . ILE A 1 86 ? 9.453 -29.188 -3.824 1 96.69 86 ILE A C 1
ATOM 677 O O . ILE A 1 86 ? 9.109 -28.031 -3.561 1 96.69 86 ILE A O 1
ATOM 681 N N . LYS A 1 87 ? 10.141 -29.922 -3.045 1 96.06 87 LYS A N 1
ATOM 682 C CA . LYS A 1 87 ? 10.594 -29.406 -1.756 1 96.06 87 LYS A CA 1
ATOM 683 C C . LYS A 1 87 ? 11.531 -28.203 -1.937 1 96.06 87 LYS A C 1
ATOM 685 O O . LYS A 1 87 ? 11.391 -27.188 -1.252 1 96.06 87 LYS A O 1
ATOM 690 N N . SER A 1 88 ? 12.453 -28.359 -2.791 1 95.81 88 SER A N 1
ATOM 691 C CA . SER A 1 88 ? 13.398 -27.281 -3.055 1 95.81 88 SER A CA 1
ATOM 692 C C . SER A 1 88 ? 12.695 -26.016 -3.551 1 95.81 88 SER A C 1
ATOM 694 O O . SER A 1 88 ? 13.008 -24.906 -3.111 1 95.81 88 SER A O 1
ATOM 696 N N . GLN A 1 89 ? 11.766 -26.172 -4.496 1 96.19 89 GLN A N 1
ATOM 697 C CA . GLN A 1 89 ? 10.977 -25.062 -5 1 96.19 89 GLN A CA 1
ATOM 698 C C . GLN A 1 89 ? 10.242 -24.359 -3.869 1 96.19 89 GLN A C 1
ATOM 700 O O . GLN A 1 89 ? 10.219 -23.125 -3.805 1 96.19 89 GLN A O 1
ATOM 705 N N . ALA A 1 90 ? 9.617 -25.156 -3.045 1 97.75 90 ALA A N 1
ATOM 706 C CA . ALA A 1 90 ? 8.844 -24.609 -1.938 1 97.75 90 ALA A CA 1
ATOM 707 C C . ALA A 1 90 ? 9.727 -23.797 -0.999 1 97.75 90 ALA A C 1
ATOM 709 O O . ALA A 1 90 ? 9.375 -22.688 -0.602 1 97.75 90 ALA A O 1
ATOM 710 N N . ASP A 1 91 ? 10.875 -24.297 -0.676 1 97.69 91 ASP A N 1
ATOM 711 C CA . ASP A 1 91 ? 11.797 -23.625 0.229 1 97.69 91 ASP A CA 1
ATOM 712 C C . ASP A 1 91 ? 12.289 -22.312 -0.373 1 97.69 91 ASP A C 1
ATOM 714 O O . ASP A 1 91 ? 12.32 -21.281 0.308 1 97.69 91 ASP A O 1
ATOM 718 N N . HIS A 1 92 ? 12.695 -22.406 -1.581 1 96.94 92 HIS A N 1
ATOM 719 C CA . HIS A 1 92 ? 13.164 -21.203 -2.264 1 96.94 92 HIS A CA 1
ATOM 720 C C . HIS A 1 92 ? 12.055 -20.156 -2.357 1 96.94 92 HIS A C 1
ATOM 722 O O . HIS A 1 92 ? 12.297 -18.969 -2.113 1 96.94 92 HIS A O 1
ATOM 728 N N . THR A 1 93 ? 10.898 -20.594 -2.768 1 98.06 93 THR A N 1
ATOM 729 C CA . THR A 1 93 ? 9.758 -19.703 -2.879 1 98.06 93 THR A CA 1
ATOM 730 C C . THR A 1 93 ? 9.445 -19.047 -1.532 1 98.06 93 THR A C 1
ATOM 732 O O . THR A 1 93 ? 9.148 -17.859 -1.467 1 98.06 93 THR A O 1
ATOM 735 N N . LEU A 1 94 ? 9.484 -19.891 -0.468 1 98.44 94 LEU A N 1
ATOM 736 C CA . LEU A 1 94 ? 9.266 -19.375 0.883 1 98.44 94 LEU A CA 1
ATOM 737 C C . LEU A 1 94 ? 10.242 -18.25 1.208 1 98.44 94 LEU A C 1
ATOM 739 O O . LEU A 1 94 ? 9.844 -17.203 1.703 1 98.44 94 LEU A O 1
ATOM 743 N N . HIS A 1 95 ? 11.461 -18.5 0.875 1 98.19 95 HIS A N 1
ATOM 744 C CA . HIS A 1 95 ? 12.492 -17.5 1.145 1 98.19 95 HIS A CA 1
ATOM 745 C C . HIS A 1 95 ? 12.234 -16.219 0.372 1 98.19 95 HIS A C 1
ATOM 747 O O . HIS A 1 95 ? 12.414 -15.117 0.909 1 98.19 95 HIS A O 1
ATOM 753 N N . GLN A 1 96 ? 11.859 -16.344 -0.85 1 97.88 96 GLN A N 1
ATOM 754 C CA . GLN A 1 96 ? 11.602 -15.18 -1.678 1 97.88 96 GLN A CA 1
ATOM 755 C C . GLN A 1 96 ? 10.383 -14.406 -1.178 1 97.88 96 GLN A C 1
ATOM 757 O O . GLN A 1 96 ? 10.367 -13.172 -1.207 1 97.88 96 GLN A O 1
ATOM 762 N N . ILE A 1 97 ? 9.359 -15.102 -0.75 1 98.5 97 ILE A N 1
ATOM 763 C CA . ILE A 1 97 ? 8.18 -14.469 -0.172 1 98.5 97 ILE A CA 1
ATOM 764 C C . ILE A 1 97 ? 8.578 -13.625 1.038 1 98.5 97 ILE A C 1
ATOM 766 O O . ILE A 1 97 ? 8.227 -12.445 1.131 1 98.5 97 ILE A O 1
ATOM 770 N N . GLN A 1 98 ? 9.32 -14.227 1.924 1 98.5 98 GLN A N 1
ATOM 771 C CA . GLN A 1 98 ? 9.742 -13.547 3.141 1 98.5 98 GLN A CA 1
ATOM 772 C C . GLN A 1 98 ? 10.602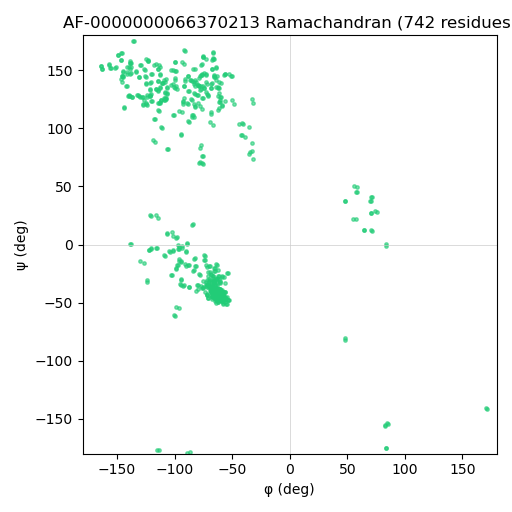 -12.328 2.812 1 98.5 98 GLN A C 1
ATOM 774 O O . GLN A 1 98 ? 10.492 -11.289 3.473 1 98.5 98 GLN A O 1
ATOM 779 N N . HIS A 1 99 ? 11.398 -12.5 1.827 1 98.06 99 HIS A N 1
ATOM 780 C CA . HIS A 1 99 ? 12.266 -11.398 1.413 1 98.06 99 HIS A CA 1
ATOM 781 C C . HIS A 1 99 ? 11.445 -10.211 0.922 1 98.06 99 HIS A C 1
ATOM 783 O O . HIS A 1 99 ? 11.719 -9.07 1.296 1 98.06 99 HIS A O 1
ATOM 789 N N . GLU A 1 100 ? 10.477 -10.438 0.082 1 97.75 100 GLU A N 1
ATOM 790 C CA . GLU A 1 100 ? 9.641 -9.375 -0.458 1 97.75 100 GLU A CA 1
ATOM 791 C C . GLU A 1 100 ? 8.852 -8.68 0.646 1 97.75 100 GLU A C 1
ATOM 793 O O . GLU A 1 100 ? 8.719 -7.453 0.652 1 97.75 100 GLU A O 1
ATOM 798 N N . PHE A 1 101 ? 8.336 -9.43 1.591 1 98.44 101 PHE A N 1
ATOM 799 C CA . PHE A 1 101 ? 7.578 -8.828 2.684 1 98.44 101 PHE A CA 1
ATOM 800 C C . PHE A 1 101 ? 8.492 -8.031 3.605 1 98.44 101 PHE A C 1
ATOM 802 O O . PHE A 1 101 ? 8.086 -7.012 4.164 1 98.44 101 PHE A O 1
ATOM 809 N N . LYS A 1 102 ? 9.711 -8.562 3.789 1 98.31 102 LYS A N 1
ATOM 810 C CA . LYS A 1 102 ? 10.688 -7.801 4.57 1 98.31 102 LYS A CA 1
ATOM 811 C C . LYS A 1 102 ? 10.898 -6.41 3.98 1 98.31 102 LYS A C 1
ATOM 813 O O . LYS A 1 102 ? 11 -5.43 4.719 1 98.31 102 LYS A O 1
ATOM 818 N N . LYS A 1 103 ? 10.961 -6.312 2.697 1 97.62 103 LYS A N 1
ATOM 819 C CA . LYS A 1 103 ? 11.109 -5.031 2.02 1 97.62 103 LYS A CA 1
ATOM 820 C C . LYS A 1 103 ? 9.914 -4.121 2.291 1 97.62 103 LYS A C 1
ATOM 822 O O . LYS A 1 103 ? 10.086 -2.918 2.514 1 97.62 103 LYS A O 1
ATOM 827 N N . LEU A 1 104 ? 8.711 -4.648 2.217 1 98.44 104 LEU A N 1
ATOM 828 C CA . LEU A 1 104 ? 7.504 -3.873 2.471 1 98.44 104 LEU A CA 1
ATOM 829 C C . LEU A 1 104 ? 7.465 -3.385 3.914 1 98.44 104 LEU A C 1
ATOM 831 O O . LEU A 1 104 ? 7.105 -2.234 4.176 1 98.44 104 LEU A O 1
ATOM 835 N N . HIS A 1 105 ? 7.898 -4.27 4.867 1 98.62 105 HIS A N 1
ATOM 836 C CA . HIS A 1 105 ? 7.988 -3.871 6.266 1 98.62 105 HIS A CA 1
ATOM 837 C C . HIS A 1 105 ? 9 -2.746 6.453 1 98.62 105 HIS A C 1
ATOM 839 O O . HIS A 1 105 ? 8.766 -1.818 7.23 1 98.62 105 HIS A O 1
ATOM 845 N N . GLN A 1 106 ? 10.086 -2.922 5.766 1 98.44 106 GLN A N 1
ATOM 846 C CA . GLN A 1 106 ? 11.117 -1.898 5.875 1 98.44 106 GLN A CA 1
ATOM 847 C C . GLN A 1 106 ? 10.617 -0.551 5.367 1 98.44 106 GLN A C 1
ATOM 849 O O . GLN A 1 106 ? 10.898 0.489 5.969 1 98.44 106 GLN A O 1
ATOM 854 N N . PHE A 1 107 ? 9.922 -0.533 4.316 1 98.62 107 PHE A N 1
ATOM 855 C CA . PHE A 1 107 ? 9.32 0.693 3.803 1 98.62 107 PHE A CA 1
ATOM 856 C C . PHE A 1 107 ? 8.453 1.354 4.863 1 98.62 107 PHE A C 1
ATOM 858 O O . PHE A 1 107 ? 8.547 2.562 5.09 1 98.62 107 PHE A O 1
ATOM 865 N N . LEU A 1 108 ? 7.559 0.589 5.461 1 98.62 108 LEU A N 1
ATOM 866 C CA . LEU A 1 108 ? 6.664 1.12 6.484 1 98.62 108 LEU A CA 1
ATOM 867 C C . LEU A 1 108 ? 7.457 1.697 7.652 1 98.62 108 LEU A C 1
ATOM 869 O O . LEU A 1 108 ? 7.113 2.76 8.18 1 98.62 108 LEU A O 1
ATOM 873 N N . ARG A 1 109 ? 8.531 0.981 8.086 1 98.62 109 ARG A N 1
ATOM 874 C CA . ARG A 1 109 ? 9.367 1.474 9.172 1 98.62 109 ARG A CA 1
ATOM 875 C C . ARG A 1 109 ? 10.016 2.803 8.805 1 98.62 109 ARG A C 1
ATOM 877 O O . ARG A 1 109 ? 10.062 3.727 9.617 1 98.62 109 ARG A O 1
ATOM 884 N N . ASP A 1 110 ? 10.492 2.896 7.59 1 98.62 110 ASP A N 1
ATOM 885 C CA . ASP A 1 110 ? 11.133 4.125 7.121 1 98.62 110 ASP A CA 1
ATOM 886 C C . ASP A 1 110 ? 10.133 5.281 7.086 1 98.62 110 ASP A C 1
ATOM 888 O O . ASP A 1 110 ? 10.453 6.398 7.496 1 98.62 110 ASP A O 1
ATOM 892 N N . GLU A 1 111 ? 8.953 5.016 6.516 1 98.5 111 GLU A N 1
ATOM 893 C CA . GLU A 1 111 ? 7.922 6.047 6.441 1 98.5 111 GLU A CA 1
ATOM 894 C C . GLU A 1 111 ? 7.492 6.496 7.832 1 98.5 111 GLU A C 1
ATOM 896 O O . GLU A 1 111 ? 7.277 7.688 8.07 1 98.5 111 GLU A O 1
ATOM 901 N N . GLU A 1 112 ? 7.301 5.535 8.75 1 98.56 112 GLU A N 1
ATOM 902 C CA . GLU A 1 112 ? 6.953 5.859 10.133 1 98.56 112 GLU A CA 1
ATOM 903 C C . GLU A 1 112 ? 8.008 6.758 10.773 1 98.56 112 GLU A C 1
ATOM 905 O O . GLU A 1 112 ? 7.68 7.777 11.383 1 98.56 112 GLU A O 1
ATOM 910 N N . GLU A 1 113 ? 9.25 6.383 10.633 1 98.62 113 GLU A N 1
ATOM 911 C CA . GLU A 1 113 ? 10.352 7.164 11.188 1 98.62 113 GLU A CA 1
ATOM 912 C C . GLU A 1 113 ? 10.391 8.57 10.594 1 98.62 113 GLU A C 1
ATOM 914 O O . GLU A 1 113 ? 10.617 9.547 11.312 1 98.62 113 GLU A O 1
ATOM 919 N N . ALA A 1 114 ? 10.219 8.656 9.312 1 98.5 114 ALA A N 1
ATOM 920 C CA . ALA A 1 114 ? 10.203 9.961 8.656 1 98.5 114 ALA A CA 1
ATOM 921 C C . ALA A 1 114 ? 9.078 10.836 9.195 1 98.5 114 ALA A C 1
ATOM 923 O O . ALA A 1 114 ? 9.266 12.031 9.43 1 98.5 114 ALA A O 1
ATOM 924 N N . THR A 1 115 ? 7.891 10.258 9.352 1 98.56 115 THR A N 1
ATOM 925 C CA . THR A 1 115 ? 6.73 10.984 9.859 1 98.56 115 THR A CA 1
ATOM 926 C C . THR A 1 115 ? 6.973 11.453 11.289 1 98.56 115 THR A C 1
ATOM 928 O O . THR A 1 115 ? 6.68 12.602 11.625 1 98.56 115 THR A O 1
ATOM 931 N N . ILE A 1 116 ? 7.516 10.57 12.133 1 98.62 116 ILE A N 1
ATOM 932 C CA . ILE A 1 116 ? 7.789 10.891 13.531 1 98.62 116 ILE A CA 1
ATOM 933 C C . ILE A 1 116 ? 8.852 11.984 13.617 1 98.62 116 ILE A C 1
ATOM 935 O O . ILE A 1 116 ? 8.734 12.914 14.414 1 98.62 116 ILE A O 1
ATOM 939 N N . THR A 1 117 ? 9.883 11.891 12.789 1 98.56 117 THR A N 1
ATOM 940 C CA . THR A 1 117 ? 10.938 12.891 12.758 1 98.56 117 THR A CA 1
ATOM 941 C C . THR A 1 117 ? 10.367 14.266 12.391 1 98.56 117 THR A C 1
ATOM 943 O O . THR A 1 117 ? 10.719 15.273 13 1 98.56 117 THR A O 1
ATOM 946 N N . ALA A 1 118 ? 9.516 14.289 11.422 1 98.44 118 ALA A N 1
ATOM 947 C CA . ALA A 1 118 ? 8.875 15.539 11.016 1 98.44 118 ALA A CA 1
ATOM 948 C C . ALA A 1 118 ? 8.055 16.125 12.164 1 98.44 118 ALA A C 1
ATOM 950 O O . ALA A 1 118 ? 8.086 17.328 12.398 1 98.44 118 ALA A O 1
ATOM 951 N N . LEU A 1 119 ? 7.277 15.297 12.859 1 98.5 119 LEU A N 1
ATOM 952 C CA . LEU A 1 119 ? 6.48 15.727 14.008 1 98.5 119 LEU A CA 1
ATOM 953 C C . LEU A 1 119 ? 7.371 16.312 15.094 1 98.5 119 LEU A C 1
ATOM 955 O O . LEU A 1 119 ? 7.086 17.391 15.617 1 98.5 119 LEU A O 1
ATOM 959 N N . ARG A 1 120 ? 8.469 15.648 15.422 1 98.19 120 ARG A N 1
ATOM 960 C CA . ARG A 1 120 ? 9.383 16.094 16.469 1 98.19 120 ARG A CA 1
ATOM 961 C C . ARG A 1 120 ? 10.039 17.422 16.094 1 98.19 120 ARG A C 1
ATOM 963 O O . ARG A 1 120 ? 10.242 18.281 16.953 1 98.19 120 ARG A O 1
ATOM 970 N N . GLU A 1 121 ? 10.391 17.516 14.859 1 98.31 121 GLU A N 1
ATOM 971 C CA . GLU A 1 121 ? 10.969 18.781 14.391 1 98.31 121 GLU A CA 1
ATOM 972 C C . GLU A 1 121 ? 9.984 19.938 14.539 1 98.31 121 GLU A C 1
ATOM 974 O O . GLU A 1 121 ? 10.352 21.016 14.984 1 98.31 121 GLU A O 1
ATOM 979 N N . GLU A 1 122 ? 8.734 19.719 14.148 1 98.25 122 GLU A N 1
ATOM 980 C CA . GLU A 1 122 ? 7.727 20.766 14.32 1 98.25 122 GLU A CA 1
ATOM 981 C C . GLU A 1 122 ? 7.52 21.094 15.797 1 98.25 122 GLU A C 1
ATOM 983 O O . GLU A 1 122 ? 7.395 22.266 16.172 1 98.25 122 GLU A O 1
ATOM 988 N N . GLU A 1 123 ? 7.426 20.047 16.641 1 98.12 123 GLU A N 1
ATOM 989 C CA . GLU A 1 123 ? 7.289 20.25 18.078 1 98.12 123 GLU A CA 1
ATOM 990 C C . GLU A 1 123 ? 8.391 21.156 18.625 1 98.12 123 GLU A C 1
ATOM 992 O O . GLU A 1 123 ? 8.117 22.109 19.344 1 98.12 123 GLU A O 1
ATOM 997 N N . GLU A 1 124 ? 9.625 20.859 18.25 1 97.69 124 GLU A N 1
ATOM 998 C CA . GLU A 1 124 ? 10.773 21.625 18.734 1 97.69 124 GLU A CA 1
ATOM 999 C C . GLU A 1 124 ? 10.727 23.062 18.25 1 97.69 124 GLU A C 1
ATOM 1001 O O . GLU A 1 124 ? 11.008 24 19.016 1 97.69 124 GLU A O 1
ATOM 1006 N N . GLN A 1 125 ? 10.422 23.234 17.047 1 97.5 125 GLN A N 1
ATOM 1007 C CA . GLN A 1 125 ? 10.352 24.578 16.469 1 97.5 125 GLN A CA 1
ATOM 1008 C C . GLN A 1 125 ? 9.281 25.422 17.156 1 97.5 125 GLN A C 1
ATOM 1010 O O . GLN A 1 125 ? 9.531 26.562 17.516 1 97.5 125 GLN A O 1
ATOM 1015 N N . LYS A 1 126 ? 8.141 24.875 17.281 1 96.81 126 LYS A N 1
ATOM 1016 C CA . LYS A 1 126 ? 7.031 25.609 17.875 1 96.81 126 LYS A CA 1
ATOM 1017 C C . LYS A 1 126 ? 7.262 25.859 19.359 1 96.81 126 LYS A C 1
ATOM 1019 O O . LYS A 1 126 ? 6.953 26.922 19.875 1 96.81 126 LYS A O 1
ATOM 1024 N N . LYS A 1 127 ? 7.785 24.891 20.062 1 95.56 127 LYS A N 1
ATOM 1025 C CA . LYS A 1 127 ? 8.133 25.062 21.469 1 95.56 127 LYS A CA 1
ATOM 1026 C C . LYS A 1 127 ? 9.156 26.188 21.641 1 95.56 127 LYS A C 1
ATOM 1028 O O . LYS A 1 127 ? 9.023 27.016 22.547 1 95.56 127 LYS A O 1
ATOM 1033 N N . GLN A 1 128 ? 10.148 26.172 20.781 1 95.69 128 GLN A N 1
ATOM 1034 C CA . GLN A 1 128 ? 11.188 27.188 20.859 1 95.69 128 GLN A CA 1
ATOM 1035 C C . GLN A 1 128 ? 10.609 28.578 20.625 1 95.69 128 GLN A C 1
ATOM 1037 O O . GLN A 1 128 ? 10.953 29.531 21.328 1 95.69 128 GLN A O 1
ATOM 1042 N N . LYS A 1 129 ? 9.805 28.672 19.656 1 95.06 129 LYS A N 1
ATOM 1043 C CA . LYS A 1 129 ? 9.164 29.953 19.359 1 95.06 129 LYS A CA 1
ATOM 1044 C C . LYS A 1 129 ? 8.344 30.453 20.547 1 95.06 129 LYS A C 1
ATOM 1046 O O . LYS A 1 129 ? 8.383 31.641 20.891 1 95.06 129 LYS A O 1
ATOM 1051 N N . MET A 1 130 ? 7.594 29.516 21.156 1 93.62 130 MET A N 1
ATOM 1052 C CA . MET A 1 130 ? 6.773 29.875 22.312 1 93.62 130 MET A CA 1
ATOM 1053 C C . MET A 1 130 ? 7.645 30.266 23.5 1 93.62 130 MET A C 1
ATOM 1055 O O . MET A 1 130 ? 7.312 31.188 24.234 1 93.62 130 MET A O 1
ATOM 1059 N N . LYS A 1 131 ? 8.742 29.625 23.656 1 92.69 131 LYS A N 1
ATOM 1060 C CA . LYS A 1 131 ? 9.656 29.953 24.75 1 92.69 131 LYS A CA 1
ATOM 1061 C C . LYS A 1 131 ? 10.266 31.344 24.562 1 92.69 131 LYS A C 1
ATOM 1063 O O . LYS A 1 131 ? 10.422 32.094 25.531 1 92.69 131 LYS A O 1
ATOM 1068 N N . GLU A 1 132 ? 10.609 31.641 23.391 1 93.75 132 GLU A N 1
ATOM 1069 C CA . GLU A 1 132 ? 11.133 32.969 23.094 1 93.75 132 GLU A CA 1
ATOM 1070 C C . GLU A 1 132 ? 10.102 34.062 23.391 1 93.75 132 GLU A C 1
ATOM 1072 O O . GLU A 1 132 ? 10.43 35.094 23.969 1 93.75 132 GLU A O 1
ATOM 1077 N N . LYS A 1 133 ? 8.906 33.75 23 1 92.25 133 LYS A N 1
ATOM 1078 C CA . LYS A 1 133 ? 7.836 34.719 23.281 1 92.25 133 LYS A CA 1
ATOM 1079 C C . LYS A 1 133 ? 7.605 34.875 24.781 1 92.25 133 LYS A C 1
ATOM 1081 O O . LYS A 1 133 ? 7.328 35.969 25.25 1 92.25 133 LYS A O 1
ATOM 1086 N N . LEU A 1 134 ? 7.684 33.812 25.484 1 92.69 134 LEU A N 1
ATOM 1087 C CA . LEU A 1 134 ? 7.527 33.844 26.938 1 92.69 134 LEU A CA 1
ATOM 1088 C C . LEU A 1 134 ? 8.625 34.688 27.578 1 92.69 134 LEU A C 1
ATOM 1090 O O . LEU A 1 134 ? 8.359 35.469 28.5 1 92.69 134 LEU A O 1
ATOM 1094 N N . GLU A 1 135 ? 9.805 34.594 27.062 1 93.25 135 GLU A N 1
ATOM 1095 C CA . GLU A 1 135 ? 10.922 35.375 27.578 1 93.25 135 GLU A CA 1
ATOM 1096 C C . GLU A 1 135 ? 10.719 36.875 27.312 1 93.25 135 GLU A C 1
ATOM 1098 O O . GLU A 1 135 ? 10.992 37.688 28.188 1 93.25 135 GLU A O 1
ATOM 1103 N N . GLU A 1 136 ? 10.273 37.094 26.172 1 90.88 136 GLU A N 1
ATOM 1104 C CA . GLU A 1 136 ? 9.969 38.5 25.828 1 90.88 136 GLU A CA 1
ATOM 1105 C C . GLU A 1 136 ? 8.906 39.062 26.766 1 90.88 136 GLU A C 1
ATOM 1107 O O . GLU A 1 136 ? 9.031 40.188 27.234 1 90.88 136 GLU A O 1
ATOM 1112 N N . MET A 1 137 ? 7.906 38.25 26.984 1 91 137 MET A N 1
ATOM 1113 C CA . MET A 1 137 ? 6.812 38.719 27.844 1 91 137 MET A CA 1
ATOM 1114 C C . MET A 1 137 ? 7.301 38.906 29.266 1 91 137 MET A C 1
ATOM 1116 O O . MET A 1 137 ? 6.906 39.875 29.938 1 91 137 MET A O 1
ATOM 1120 N N . ASN A 1 138 ? 8.141 38.094 29.719 1 93.06 138 ASN A N 1
ATOM 1121 C CA . ASN A 1 138 ? 8.688 38.219 31.062 1 93.06 138 ASN A CA 1
ATOM 1122 C C . ASN A 1 138 ? 9.5 39.5 31.219 1 93.06 138 ASN A C 1
ATOM 1124 O O . ASN A 1 138 ? 9.422 40.188 32.25 1 93.06 138 ASN A O 1
ATOM 1128 N N . THR A 1 139 ? 10.211 39.844 30.172 1 91.81 139 THR A N 1
ATOM 1129 C CA . THR A 1 139 ? 10.984 41.062 30.188 1 91.81 139 THR A CA 1
ATOM 1130 C C . THR A 1 139 ? 10.055 42.281 30.25 1 91.81 139 THR A C 1
ATOM 1132 O O . THR A 1 139 ? 10.312 43.219 31.016 1 91.81 139 THR A O 1
ATOM 1135 N N . HIS A 1 140 ? 8.992 42.125 29.484 1 88.94 140 HIS A N 1
ATOM 1136 C CA . HIS A 1 140 ? 8.023 43.219 29.484 1 88.94 140 HIS A CA 1
ATOM 1137 C C . HIS A 1 140 ? 7.328 43.344 30.828 1 88.94 140 HIS A C 1
ATOM 1139 O O . HIS A 1 140 ? 7.098 44.469 31.312 1 88.94 140 HIS A O 1
ATOM 1145 N N . ILE A 1 141 ? 6.934 42.281 31.344 1 92.31 141 ILE A N 1
ATOM 1146 C CA . ILE A 1 141 ? 6.242 42.25 32.625 1 92.31 141 ILE A CA 1
ATOM 1147 C C . ILE A 1 141 ? 7.145 42.844 33.719 1 92.31 141 ILE A C 1
ATOM 1149 O O . ILE A 1 141 ? 6.691 43.656 34.531 1 92.31 141 ILE A O 1
ATOM 1153 N N . SER A 1 142 ? 8.391 42.562 33.688 1 93.19 142 SER A N 1
ATOM 1154 C CA . SER A 1 142 ? 9.352 43.094 34.656 1 93.19 142 SER A CA 1
ATOM 1155 C C . SER A 1 142 ? 9.492 44.594 34.5 1 93.19 142 SER A C 1
ATOM 1157 O O . SER A 1 142 ? 9.523 45.344 35.5 1 93.19 142 SER A O 1
ATOM 1159 N N . ALA A 1 143 ? 9.594 45 33.281 1 89.88 143 ALA A N 1
ATOM 1160 C CA . ALA A 1 143 ? 9.711 46.438 33.031 1 89.88 143 ALA A CA 1
ATOM 1161 C C . ALA A 1 143 ? 8.469 47.188 33.5 1 89.88 143 ALA A C 1
ATOM 1163 O O . ALA A 1 143 ? 8.57 48.25 34.125 1 89.88 143 ALA A O 1
ATOM 1164 N N . LEU A 1 144 ? 7.336 46.562 33.125 1 90.31 144 LEU A N 1
ATOM 1165 C CA . LEU A 1 144 ? 6.074 47.188 33.531 1 90.31 144 LEU A CA 1
ATOM 1166 C C . LEU A 1 144 ? 5.945 47.219 35.062 1 90.31 144 LEU A C 1
ATOM 1168 O O . LEU A 1 144 ? 5.496 48.219 35.625 1 90.31 144 LEU A O 1
ATOM 1172 N N . SER A 1 145 ? 6.301 46.219 35.75 1 92.69 145 SER A N 1
ATOM 1173 C CA . SER A 1 145 ? 6.258 46.125 37.188 1 92.69 145 SER A CA 1
ATOM 1174 C C . SER A 1 145 ? 7.16 47.188 37.812 1 92.69 145 SER A C 1
ATOM 1176 O O . SER A 1 145 ? 6.789 47.812 38.844 1 92.69 145 SER A O 1
ATOM 1178 N N . GLN A 1 146 ? 8.305 47.406 37.219 1 91.75 146 GLN A N 1
ATOM 1179 C CA . GLN A 1 146 ? 9.227 48.438 37.719 1 91.75 146 GLN A CA 1
ATOM 1180 C C . GLN A 1 146 ? 8.648 49.844 37.531 1 91.75 146 GLN A C 1
ATOM 1182 O O . GLN A 1 146 ? 8.781 50.688 38.438 1 91.75 146 GLN A O 1
ATOM 1187 N N . THR A 1 147 ? 8.023 49.969 36.406 1 89.62 147 THR A N 1
ATOM 1188 C CA . THR A 1 147 ? 7.406 51.281 36.156 1 89.62 147 THR A CA 1
ATOM 1189 C C . THR A 1 147 ? 6.293 51.562 37.156 1 89.62 147 THR A C 1
ATOM 1191 O O . THR A 1 147 ? 6.156 52.688 37.656 1 89.62 147 THR A O 1
ATOM 1194 N N . ILE A 1 148 ? 5.523 50.562 37.406 1 92.38 148 ILE A N 1
ATOM 1195 C CA . ILE A 1 148 ? 4.438 50.688 38.375 1 92.38 148 ILE A CA 1
ATOM 1196 C C . ILE A 1 148 ? 5.004 51 39.75 1 92.38 148 ILE A C 1
ATOM 1198 O O . ILE A 1 148 ? 4.527 51.906 40.438 1 92.38 148 ILE A O 1
ATOM 1202 N N . LYS A 1 149 ? 6.059 50.344 40.125 1 92.75 149 LYS A N 1
ATOM 1203 C CA . LYS A 1 149 ? 6.699 50.562 41.406 1 92.75 149 LYS A CA 1
ATOM 1204 C C . LYS A 1 149 ? 7.242 52 41.531 1 92.75 149 LYS A C 1
ATOM 1206 O O . LYS A 1 149 ? 7.062 52.656 42.531 1 92.75 149 LYS A O 1
ATOM 1211 N N . ASN A 1 150 ? 7.871 52.469 40.469 1 89.5 150 ASN A N 1
ATOM 1212 C CA . ASN A 1 150 ? 8.414 53.812 40.438 1 89.5 150 ASN A CA 1
ATOM 1213 C C . ASN A 1 150 ? 7.312 54.875 40.531 1 89.5 150 ASN A C 1
ATOM 1215 O O . ASN A 1 150 ? 7.484 55.875 41.219 1 89.5 150 ASN A O 1
ATOM 1219 N N . THR A 1 151 ? 6.258 54.562 39.844 1 89.62 151 THR A N 1
ATOM 1220 C CA . THR A 1 151 ? 5.133 55.5 39.875 1 89.62 151 THR A CA 1
ATOM 1221 C C . THR A 1 151 ? 4.5 55.531 41.281 1 89.62 151 THR A C 1
ATOM 1223 O O . THR A 1 151 ? 4.133 56.594 41.75 1 89.62 151 THR A O 1
ATOM 1226 N N . GLU A 1 152 ? 4.406 54.406 41.906 1 91.88 152 GLU A N 1
ATOM 1227 C CA . GLU A 1 152 ? 3.867 54.344 43.25 1 91.88 152 GLU A CA 1
ATOM 1228 C C . GLU A 1 152 ? 4.762 55.094 44.25 1 91.88 152 GLU A C 1
ATOM 1230 O O . GLU A 1 152 ? 4.27 55.781 45.125 1 91.88 152 GLU A O 1
ATOM 1235 N N . GLU A 1 153 ? 6.051 55.062 44.062 1 90.5 153 GLU A N 1
ATOM 1236 C CA . GLU A 1 153 ? 7 55.75 44.906 1 90.5 153 GLU A CA 1
ATOM 1237 C C . GLU A 1 153 ? 6.914 57.281 44.688 1 90.5 153 GLU A C 1
ATOM 1239 O O . GLU A 1 153 ? 7.023 58.031 45.656 1 90.5 153 GLU A O 1
ATOM 1244 N N . MET A 1 154 ? 6.656 57.594 43.531 1 88.44 154 MET A N 1
ATOM 1245 C CA . MET A 1 154 ? 6.535 59 43.219 1 88.44 154 MET A CA 1
ATOM 1246 C C . MET A 1 154 ? 5.301 59.625 43.875 1 88.44 154 MET A C 1
ATOM 1248 O O . MET A 1 154 ? 5.332 60.75 44.312 1 88.44 154 MET A O 1
ATOM 1252 N N . LEU A 1 155 ? 4.289 58.812 43.875 1 89.62 155 LEU A N 1
ATOM 1253 C CA . LEU A 1 155 ? 3.037 59.281 44.469 1 89.62 155 LEU A CA 1
ATOM 1254 C C . LEU A 1 155 ? 3.195 59.5 45.969 1 89.62 155 LEU A C 1
ATOM 1256 O O . LEU A 1 155 ? 2.455 60.281 46.562 1 89.62 155 LEU A O 1
ATOM 1260 N N . LYS A 1 156 ? 4.191 58.906 46.594 1 89.44 156 LYS A N 1
ATOM 1261 C CA . LYS A 1 156 ? 4.426 59.031 48.031 1 89.44 156 LYS A CA 1
ATOM 1262 C C . LYS A 1 156 ? 5.469 60.094 48.312 1 89.44 156 LYS A C 1
ATOM 1264 O O . LYS A 1 156 ? 5.699 60.438 49.469 1 89.44 156 LYS A O 1
ATOM 1269 N N . ALA A 1 157 ? 6.039 60.656 47.281 1 86.62 157 ALA A N 1
ATOM 1270 C CA . ALA A 1 157 ? 7.094 61.656 47.438 1 86.62 157 ALA A CA 1
ATOM 1271 C C . ALA A 1 157 ? 6.52 63 47.938 1 86.62 157 ALA A C 1
ATOM 1273 O O . ALA A 1 157 ? 5.32 63.25 47.812 1 86.62 157 ALA A O 1
ATOM 1274 N N . ASN A 1 158 ? 7.41 63.875 48.531 1 87.62 158 ASN A N 1
ATOM 1275 C CA . ASN A 1 158 ? 6.98 65.25 48.938 1 87.62 158 ASN A CA 1
ATOM 1276 C C . ASN A 1 158 ? 6.629 66.062 47.719 1 87.62 158 ASN A C 1
ATOM 1278 O O . ASN A 1 158 ? 7.023 65.75 46.594 1 87.62 158 ASN A O 1
ATOM 1282 N N . ASP A 1 159 ? 5.902 67.062 47.906 1 85.94 159 ASP A N 1
ATOM 1283 C CA . ASP A 1 159 ? 5.305 67.875 46.844 1 85.94 159 ASP A CA 1
ATOM 1284 C C . ASP A 1 159 ? 6.375 68.438 45.938 1 85.94 159 ASP A C 1
ATOM 1286 O O . ASP A 1 159 ? 6.238 68.375 44.688 1 85.94 159 ASP A O 1
ATOM 1290 N N . VAL A 1 160 ? 7.402 68.938 46.594 1 83.56 160 VAL A N 1
ATOM 1291 C CA . VAL A 1 160 ? 8.445 69.625 45.781 1 83.56 160 VAL A CA 1
ATOM 1292 C C . VAL A 1 160 ? 9.164 68.562 44.938 1 83.56 160 VAL A C 1
ATOM 1294 O O . VAL A 1 160 ? 9.391 68.75 43.75 1 83.56 160 VAL A O 1
ATOM 1297 N N . CYS A 1 161 ? 9.469 67.438 45.562 1 82.56 161 CYS A N 1
ATOM 1298 C CA . CYS A 1 161 ? 10.156 66.375 44.844 1 82.56 161 CYS A CA 1
ATOM 1299 C C . CYS A 1 161 ? 9.266 65.812 43.75 1 82.56 161 CYS A C 1
ATOM 1301 O O . CYS A 1 161 ? 9.742 65.5 42.688 1 82.56 161 CYS A O 1
ATOM 1303 N N . PHE A 1 162 ? 8.031 65.688 44.031 1 88.75 162 PHE A N 1
ATOM 1304 C CA . PHE A 1 162 ? 7.043 65.125 43.094 1 88.75 162 PHE A CA 1
ATOM 1305 C C . PHE A 1 162 ? 6.996 66 41.812 1 88.75 162 PHE A C 1
ATOM 1307 O O . PHE A 1 162 ? 7.051 65.5 40.719 1 88.75 162 PHE A O 1
ATOM 1314 N N . LEU A 1 163 ? 6.938 67.25 42 1 86.5 163 LEU A N 1
ATOM 1315 C CA . LEU A 1 163 ? 6.789 68.125 40.875 1 86.5 163 LEU A CA 1
ATOM 1316 C C . LEU A 1 163 ? 8.07 68.188 40.031 1 86.5 163 LEU A C 1
ATOM 1318 O O . LEU A 1 163 ? 8.023 68.438 38.844 1 86.5 163 LEU A O 1
ATOM 1322 N N . LYS A 1 164 ? 9.18 67.938 40.719 1 83.06 164 LYS A N 1
ATOM 1323 C CA . LYS A 1 164 ? 10.461 68 40 1 83.06 164 LYS A CA 1
ATOM 1324 C C . LYS A 1 164 ? 10.602 66.75 39.125 1 83.06 164 LYS A C 1
ATOM 1326 O O . LYS A 1 164 ? 11.133 66.812 38 1 83.06 164 LYS A O 1
ATOM 1331 N N . GLU A 1 165 ? 10.055 65.688 39.562 1 83.81 165 GLU A N 1
ATOM 1332 C CA . GLU A 1 165 ? 10.266 64.375 38.875 1 83.81 165 GLU A CA 1
ATOM 1333 C C . GLU A 1 165 ? 9.102 64.062 37.938 1 83.81 165 GLU A C 1
ATOM 1335 O O . GLU A 1 165 ? 9.227 63.219 37.031 1 83.81 165 GLU A O 1
ATOM 1340 N N . PHE A 1 166 ? 8.008 64.688 38.094 1 84.06 166 PHE A N 1
ATOM 1341 C CA . PHE A 1 166 ? 6.746 64.375 37.438 1 84.06 166 PHE A CA 1
ATOM 1342 C C . PHE A 1 166 ? 6.895 64.375 35.906 1 84.06 166 PHE A C 1
ATOM 1344 O O . PHE A 1 166 ? 6.496 63.469 35.219 1 84.06 166 PHE A O 1
ATOM 1351 N N . PRO A 1 167 ? 7.508 65.438 35.344 1 78.5 167 PRO A N 1
ATOM 1352 C CA . PRO A 1 167 ? 7.586 65.5 33.875 1 78.5 167 PRO A CA 1
ATOM 1353 C C . PRO A 1 167 ? 8.352 64.312 33.281 1 78.5 167 PRO A C 1
ATOM 1355 O O . PRO A 1 167 ? 7.945 63.75 32.281 1 78.5 167 PRO A O 1
ATOM 1358 N N . VAL A 1 168 ? 9.391 63.969 33.906 1 76.56 168 VAL A N 1
ATOM 1359 C CA . VAL A 1 168 ? 10.234 62.875 33.438 1 76.56 168 VAL A CA 1
ATOM 1360 C C . VAL A 1 168 ? 9.5 61.531 33.594 1 76.56 168 VAL A C 1
ATOM 1362 O O . VAL A 1 168 ? 9.547 60.688 32.688 1 76.56 168 VAL A O 1
ATOM 1365 N N . SER A 1 169 ? 8.852 61.438 34.656 1 77.06 169 SER A N 1
ATOM 1366 C CA . SER A 1 169 ? 8.148 60.188 34.938 1 77.06 169 SER A CA 1
ATOM 1367 C C . SER A 1 169 ? 6.957 60 34 1 77.06 169 SER A C 1
ATOM 1369 O O . SER A 1 169 ? 6.672 58.875 33.594 1 77.06 169 SER A O 1
ATOM 1371 N N . MET A 1 170 ? 6.32 61.062 33.719 1 77.81 170 MET A N 1
ATOM 1372 C CA . MET A 1 170 ? 5.148 60.969 32.844 1 77.81 170 MET A CA 1
ATOM 1373 C C . MET A 1 170 ? 5.547 60.562 31.438 1 77.81 170 MET A C 1
ATOM 1375 O O . MET A 1 170 ? 4.809 59.844 30.766 1 77.81 170 MET A O 1
ATOM 1379 N N . GLU A 1 171 ? 6.664 60.906 30.969 1 76 171 GLU A N 1
ATOM 1380 C CA . GLU A 1 171 ? 7.16 60.531 29.656 1 76 171 GLU A CA 1
ATOM 1381 C C . GLU A 1 171 ? 7.453 59.031 29.594 1 76 171 GLU A C 1
ATOM 1383 O O . GLU A 1 171 ? 7.195 58.406 28.562 1 76 171 GLU A O 1
ATOM 1388 N N . ARG A 1 172 ? 7.824 58.5 30.609 1 71.88 172 ARG A N 1
ATOM 1389 C CA . ARG A 1 172 ? 8.188 57.094 30.672 1 71.88 172 ARG A CA 1
ATOM 1390 C C . ARG A 1 172 ? 6.941 56.219 30.656 1 71.88 172 ARG A C 1
ATOM 1392 O O . ARG A 1 172 ? 6.945 55.125 30.062 1 71.88 172 ARG A O 1
ATOM 1399 N N . VAL A 1 173 ? 5.934 56.656 31.297 1 72.31 173 VAL A N 1
ATOM 1400 C CA . VAL A 1 173 ? 4.711 55.875 31.453 1 72.31 173 VAL A CA 1
ATOM 1401 C C . VAL A 1 173 ? 3.953 55.812 30.125 1 72.31 173 VAL A C 1
ATOM 1403 O O . VAL A 1 173 ? 3.266 54.812 29.844 1 72.31 173 VAL A O 1
ATOM 1406 N N . GLN A 1 174 ? 4.02 56.781 29.281 1 67.25 174 GLN A N 1
ATOM 1407 C CA . GLN A 1 174 ? 3.268 56.844 28.031 1 67.25 174 GLN A CA 1
ATOM 1408 C C . GLN A 1 174 ? 3.83 55.906 27 1 67.25 174 GLN A C 1
ATOM 1410 O O . GLN A 1 174 ? 3.166 55.594 26 1 67.25 174 GLN A O 1
ATOM 1415 N N . ILE A 1 175 ? 4.898 55.281 27.094 1 60.97 175 ILE A N 1
ATOM 1416 C CA . ILE A 1 175 ? 5.453 54.375 26.094 1 60.97 175 ILE A CA 1
ATOM 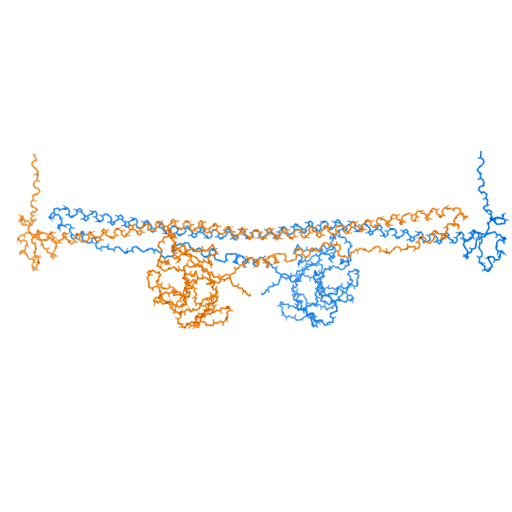1417 C C . ILE A 1 175 ? 4.758 53.031 26.172 1 60.97 175 ILE A C 1
ATOM 1419 O O . ILE A 1 175 ? 4.969 52.281 27.125 1 60.97 175 ILE A O 1
ATOM 1423 N N . SER A 1 176 ? 3.506 53.031 25.75 1 58.88 176 SER A N 1
ATOM 1424 C CA . SER A 1 176 ? 2.602 51.906 25.781 1 58.88 176 SER A CA 1
ATOM 1425 C C . SER A 1 176 ? 3.037 50.844 24.781 1 58.88 176 SER A C 1
ATOM 1427 O O . SER A 1 176 ? 3.295 51.125 23.609 1 58.88 176 SER A O 1
ATOM 1429 N N . GLN A 1 177 ? 3.59 49.781 25.25 1 61.44 177 GLN A N 1
ATOM 1430 C CA . GLN A 1 177 ? 3.916 48.656 24.406 1 61.44 177 GLN A CA 1
ATOM 1431 C C . GLN A 1 177 ? 2.65 47.969 23.891 1 61.44 177 GLN A C 1
ATOM 1433 O O . GLN A 1 177 ? 1.609 48 24.547 1 61.44 177 GLN A O 1
ATOM 1438 N N . PRO A 1 178 ? 2.637 47.562 22.609 1 62.56 178 PRO A N 1
ATOM 1439 C CA . PRO A 1 178 ? 1.491 46.875 22 1 62.56 178 PRO A CA 1
ATOM 1440 C C . PRO A 1 178 ? 1 45.688 22.812 1 62.56 178 PRO A C 1
ATOM 1442 O O . PRO A 1 178 ? 1.769 45.094 23.578 1 62.56 178 PRO A O 1
ATOM 1445 N N . ASP A 1 179 ? -0.361 45.469 22.797 1 64.12 179 ASP A N 1
ATOM 1446 C CA . ASP A 1 179 ? -1 44.344 23.5 1 64.12 179 ASP A CA 1
ATOM 1447 C C . ASP A 1 179 ? -0.494 43 22.969 1 64.12 179 ASP A C 1
ATOM 1449 O O . ASP A 1 179 ? -0.364 42.812 21.766 1 64.12 179 ASP A O 1
ATOM 1453 N N . PRO A 1 180 ? 0.044 42.219 23.891 1 65.69 180 PRO A N 1
ATOM 1454 C CA . PRO A 1 180 ? 0.537 40.938 23.453 1 65.69 180 PRO A CA 1
ATOM 1455 C C . PRO A 1 180 ? -0.568 40.031 22.875 1 65.69 180 PRO A C 1
ATOM 1457 O O . PRO A 1 180 ? -1.706 40.094 23.344 1 65.69 180 PRO A O 1
ATOM 1460 N N . GLN A 1 181 ? -0.497 39.688 21.578 1 67.31 181 GLN A N 1
ATOM 1461 C CA . GLN A 1 181 ? -1.458 38.75 20.984 1 67.31 181 GLN A CA 1
ATOM 1462 C C . GLN A 1 181 ? -0.874 37.344 20.891 1 67.31 181 GLN A C 1
ATOM 1464 O O . GLN A 1 181 ? 0.345 37.188 20.812 1 67.31 181 GLN A O 1
ATOM 1469 N N . THR A 1 182 ? -1.803 36.375 21.281 1 71.69 182 THR A N 1
ATOM 1470 C CA . THR A 1 182 ? -1.38 34.969 21.078 1 71.69 182 THR A CA 1
ATOM 1471 C C . THR A 1 182 ? -1.086 34.719 19.594 1 71.69 182 THR A C 1
ATOM 1473 O O . THR A 1 182 ? -1.883 35.094 18.719 1 71.69 182 THR A O 1
ATOM 1476 N N . PRO A 1 183 ? 0.056 34.219 19.359 1 81.38 183 PRO A N 1
ATOM 1477 C CA . PRO A 1 183 ? 0.456 34 17.969 1 81.38 183 PRO A CA 1
ATOM 1478 C C . PRO A 1 183 ? -0.411 32.969 17.25 1 81.38 183 PRO A C 1
ATOM 1480 O O . PRO A 1 183 ? -0.887 32.031 17.875 1 81.38 183 PRO A O 1
ATOM 1483 N N . SER A 1 184 ? -0.651 33.281 16 1 85.12 184 SER A N 1
ATOM 1484 C CA . SER A 1 184 ? -1.349 32.312 15.141 1 85.12 184 SER A CA 1
ATOM 1485 C C . SER A 1 184 ? -0.44 31.172 14.75 1 85.12 184 SER A C 1
ATOM 1487 O O . SER A 1 184 ? 0.777 31.328 14.648 1 85.12 184 SER A O 1
ATOM 1489 N N . GLY A 1 185 ? -1.026 30 14.594 1 89.12 185 GLY A N 1
ATOM 1490 C CA . GLY A 1 185 ? -0.28 28.844 14.109 1 89.12 185 GLY A CA 1
ATOM 1491 C C . GLY A 1 185 ? 0.713 28.312 15.125 1 89.12 185 GLY A C 1
ATOM 1492 O O . GLY A 1 185 ? 1.748 27.75 14.758 1 89.12 185 GLY A O 1
ATOM 1493 N N . ALA A 1 186 ? 0.49 28.5 16.406 1 92.44 186 ALA A N 1
ATOM 1494 C CA . ALA A 1 186 ? 1.414 28.125 17.469 1 92.44 186 ALA A CA 1
ATOM 1495 C C . ALA A 1 186 ? 1.339 26.625 17.734 1 92.44 186 ALA A C 1
ATOM 1497 O O . ALA A 1 186 ? 2.322 26.016 18.172 1 92.44 186 ALA A O 1
ATOM 1498 N N . LEU A 1 187 ? 0.196 26.047 17.422 1 95.81 187 LEU A N 1
ATOM 1499 C CA . LEU A 1 187 ? -0.029 24.656 17.797 1 95.81 187 LEU A CA 1
ATOM 1500 C C . LEU A 1 187 ? 0.418 23.719 16.688 1 95.81 187 LEU A C 1
ATOM 1502 O O . LEU A 1 187 ? 0.692 24.156 15.562 1 95.81 187 LEU A O 1
ATOM 1506 N N . ILE A 1 188 ? 0.501 22.469 17.047 1 97.06 188 ILE A N 1
ATOM 1507 C CA . ILE A 1 188 ? 0.933 21.438 16.109 1 97.06 188 ILE A CA 1
ATOM 1508 C C . ILE A 1 188 ? -0.132 21.25 15.023 1 97.06 188 ILE A C 1
ATOM 1510 O O . ILE A 1 188 ? -1.327 21.219 15.32 1 97.06 188 ILE A O 1
ATOM 1514 N N . HIS A 1 189 ? 0.363 21.188 13.766 1 96.38 189 HIS A N 1
ATOM 1515 C CA . HIS A 1 189 ? -0.553 20.859 12.688 1 96.38 189 HIS A CA 1
ATOM 1516 C C . HIS A 1 189 ? -0.881 19.375 12.68 1 96.38 189 HIS A C 1
ATOM 1518 O O . HIS A 1 189 ? -0.452 18.641 11.781 1 96.38 189 HIS A O 1
ATOM 1524 N N . VAL A 1 190 ? -1.683 18.922 13.523 1 97 190 VAL A N 1
ATOM 1525 C CA . VAL A 1 190 ? -1.984 17.516 13.789 1 97 190 VAL A CA 1
ATOM 1526 C C . VAL A 1 190 ? -2.531 16.859 12.523 1 97 190 VAL A C 1
ATOM 1528 O O . VAL A 1 190 ? -2.186 15.719 12.211 1 97 190 VAL A O 1
ATOM 1531 N N . SER A 1 191 ? -3.359 17.547 11.773 1 96.56 191 SER A N 1
ATOM 1532 C CA . SER A 1 191 ? -4.016 17 10.586 1 96.56 191 SER A CA 1
ATOM 1533 C C . SER A 1 191 ? -3.002 16.625 9.516 1 96.56 191 SER A C 1
ATOM 1535 O O . SER A 1 191 ? -3.248 15.734 8.703 1 96.56 191 SER A O 1
ATOM 1537 N N . ARG A 1 192 ? -1.888 17.328 9.508 1 95.81 192 ARG A N 1
ATOM 1538 C CA . ARG A 1 192 ? -0.826 17.031 8.547 1 95.81 192 ARG A CA 1
ATOM 1539 C C . ARG A 1 192 ? -0.262 15.633 8.766 1 95.81 192 ARG A C 1
ATOM 1541 O O . ARG A 1 192 ? 0.132 14.961 7.812 1 95.81 192 ARG A O 1
ATOM 1548 N N . TYR A 1 193 ? -0.265 15.227 9.984 1 97.5 193 TYR A N 1
ATOM 1549 C CA . TYR A 1 193 ? 0.363 13.953 10.328 1 97.5 193 TYR A CA 1
ATOM 1550 C C . TYR A 1 193 ? -0.662 12.828 10.352 1 97.5 193 TYR A C 1
ATOM 1552 O O . TYR A 1 193 ? -0.371 11.711 9.93 1 97.5 193 TYR A O 1
ATOM 1560 N N . LEU A 1 194 ? -1.864 13.133 10.75 1 97.38 194 LEU A N 1
ATOM 1561 C CA . LEU A 1 194 ? -2.834 12.062 10.984 1 97.38 194 LEU A CA 1
ATOM 1562 C C . LEU A 1 194 ? -3.834 11.977 9.836 1 97.38 194 LEU A C 1
ATOM 1564 O O . LEU A 1 194 ? -4.461 10.938 9.633 1 97.38 194 LEU A O 1
ATOM 1568 N N . GLY A 1 195 ? -4.047 13.078 9.156 1 96.44 195 GLY A N 1
ATOM 1569 C CA . GLY A 1 195 ? -5.023 13.086 8.078 1 96.44 195 GLY A CA 1
ATOM 1570 C C . GLY A 1 195 ? -4.715 12.078 6.992 1 96.44 195 GLY A C 1
ATOM 1571 O O . GLY A 1 195 ? -3.684 12.172 6.32 1 96.44 195 GLY A O 1
ATOM 1572 N N . ASN A 1 196 ? -5.645 11.141 6.789 1 96.75 196 ASN A N 1
ATOM 1573 C CA . ASN A 1 196 ? -5.512 10.133 5.742 1 96.75 196 ASN A CA 1
ATOM 1574 C C . ASN A 1 196 ? -4.133 9.484 5.77 1 96.75 196 ASN A C 1
ATOM 1576 O O . ASN A 1 196 ? -3.547 9.211 4.715 1 96.75 196 ASN A O 1
ATOM 1580 N N . LEU A 1 197 ? -3.611 9.273 6.93 1 97.5 197 LEU A N 1
ATOM 1581 C CA . LEU A 1 197 ? -2.244 8.781 7.07 1 97.5 197 LEU A CA 1
ATOM 1582 C C . LEU A 1 197 ? -2.078 7.434 6.371 1 97.5 197 LEU A C 1
ATOM 1584 O O . LEU A 1 197 ? -1.185 7.27 5.539 1 97.5 197 LEU A O 1
ATOM 1588 N N . PRO A 1 198 ? -2.977 6.445 6.602 1 97.44 198 PRO A N 1
ATOM 1589 C CA . PRO A 1 198 ? -2.799 5.16 5.918 1 97.44 198 PRO A CA 1
ATOM 1590 C C . PRO A 1 198 ? -2.861 5.289 4.398 1 97.44 198 PRO A C 1
ATOM 1592 O O . PRO A 1 198 ? -2.09 4.637 3.689 1 97.44 198 PRO A O 1
ATOM 1595 N N . PHE A 1 199 ? -3.762 6.129 3.953 1 96.81 199 PHE A N 1
ATOM 1596 C CA . PHE A 1 199 ? -3.922 6.32 2.518 1 96.81 199 PHE A CA 1
ATOM 1597 C C . PHE A 1 199 ? -2.678 6.961 1.915 1 96.81 199 PHE A C 1
ATOM 1599 O O . PHE A 1 199 ? -2.227 6.562 0.839 1 96.81 199 PHE A O 1
ATOM 1606 N N . ARG A 1 200 ? -2.133 7.914 2.578 1 96.81 200 ARG A N 1
ATOM 1607 C CA . ARG A 1 200 ? -0.931 8.578 2.092 1 96.81 200 ARG A CA 1
ATOM 1608 C C . ARG A 1 200 ? 0.243 7.609 2.016 1 96.81 200 ARG A C 1
ATOM 1610 O O . ARG A 1 200 ? 1.017 7.637 1.057 1 96.81 200 ARG A O 1
ATOM 1617 N N . VAL A 1 201 ? 0.359 6.832 3.021 1 98.12 201 VAL A N 1
ATOM 1618 C CA . VAL A 1 201 ? 1.426 5.84 3.057 1 98.12 201 VAL A CA 1
ATOM 1619 C C . VAL A 1 201 ? 1.238 4.84 1.918 1 98.12 201 VAL A C 1
ATOM 1621 O O . VAL A 1 201 ? 2.197 4.496 1.222 1 98.12 201 VAL A O 1
ATOM 1624 N N . TRP A 1 202 ? 0.011 4.348 1.787 1 97.12 202 TRP A N 1
ATOM 1625 C CA . TRP A 1 202 ? -0.329 3.424 0.711 1 97.12 202 TRP A CA 1
ATOM 1626 C C . TRP A 1 202 ? -0.008 4.031 -0.651 1 97.12 202 TRP A C 1
ATOM 1628 O O . TRP A 1 202 ? 0.589 3.371 -1.506 1 97.12 202 TRP A O 1
ATOM 1638 N N . LYS A 1 203 ? -0.388 5.293 -0.857 1 96.69 203 LYS A N 1
ATOM 1639 C CA . LYS A 1 203 ? -0.104 5.98 -2.113 1 96.69 203 LYS A CA 1
ATOM 1640 C C . LYS A 1 203 ? 1.398 6.07 -2.363 1 96.69 203 LYS A C 1
ATOM 1642 O O . LYS A 1 203 ? 1.861 5.84 -3.482 1 96.69 203 LYS A O 1
ATOM 1647 N N . LYS A 1 204 ? 2.152 6.379 -1.375 1 97.19 204 LYS A N 1
ATOM 1648 C CA . LYS A 1 204 ? 3.604 6.48 -1.489 1 97.19 204 LYS A CA 1
ATOM 1649 C C . LYS A 1 204 ? 4.227 5.117 -1.782 1 97.19 204 LYS A C 1
ATOM 1651 O O . LYS A 1 204 ? 5.258 5.031 -2.455 1 97.19 204 LYS A O 1
ATOM 1656 N N . MET A 1 205 ? 3.652 4.102 -1.271 1 97.12 205 MET A N 1
ATOM 1657 C CA . MET A 1 205 ? 4.164 2.748 -1.463 1 97.12 205 MET A CA 1
ATOM 1658 C C . MET A 1 205 ? 4.148 2.365 -2.939 1 97.12 205 MET A C 1
ATOM 1660 O O . MET A 1 205 ? 4.91 1.496 -3.367 1 97.12 205 MET A O 1
ATOM 1664 N N . GLN A 1 206 ? 3.287 2.928 -3.678 1 94 206 GLN A N 1
ATOM 1665 C CA . GLN A 1 206 ? 3.199 2.676 -5.113 1 94 206 GLN A CA 1
ATOM 1666 C C . GLN A 1 206 ? 4.543 2.912 -5.797 1 94 206 GLN A C 1
ATOM 1668 O O . GLN A 1 206 ? 4.84 2.295 -6.82 1 94 206 GLN A O 1
ATOM 1673 N N . ASP A 1 207 ? 5.387 3.754 -5.156 1 93.06 207 ASP A N 1
ATOM 1674 C CA . ASP A 1 207 ? 6.68 4.102 -5.738 1 93.06 207 ASP A CA 1
ATOM 1675 C C . ASP A 1 207 ? 7.629 2.906 -5.719 1 93.06 207 ASP A C 1
ATOM 1677 O O . ASP A 1 207 ? 8.594 2.861 -6.488 1 93.06 207 ASP A O 1
ATOM 1681 N N . ILE A 1 208 ? 7.355 1.916 -4.918 1 93.75 208 ILE A N 1
ATOM 1682 C CA . ILE A 1 208 ? 8.32 0.825 -4.789 1 93.75 208 ILE A CA 1
ATOM 1683 C C . ILE A 1 208 ? 7.695 -0.472 -5.305 1 93.75 208 ILE A C 1
ATOM 1685 O O . ILE A 1 208 ? 8.328 -1.531 -5.254 1 93.75 208 ILE A O 1
ATOM 1689 N N . VAL A 1 209 ? 6.445 -0.393 -5.688 1 93.81 209 VAL A N 1
ATOM 1690 C CA . VAL A 1 209 ? 5.77 -1.582 -6.199 1 93.81 209 VAL A CA 1
ATOM 1691 C C . VAL A 1 209 ? 5.598 -1.47 -7.711 1 93.81 209 VAL A C 1
ATOM 1693 O O . VAL A 1 209 ? 5.219 -0.413 -8.227 1 93.81 209 VAL A O 1
ATOM 1696 N N . HIS A 1 210 ? 5.98 -2.498 -8.445 1 91.88 210 HIS A N 1
ATOM 1697 C CA . HIS A 1 210 ? 5.879 -2.52 -9.898 1 91.88 210 HIS A CA 1
ATOM 1698 C C . HIS A 1 210 ? 4.992 -3.666 -10.375 1 91.88 210 HIS A C 1
ATOM 1700 O O . HIS A 1 210 ? 4.895 -4.699 -9.703 1 91.88 210 HIS A O 1
ATOM 1706 N N . TYR A 1 211 ? 4.293 -3.422 -11.469 1 96.19 211 TYR A N 1
ATOM 1707 C CA . TYR A 1 211 ? 3.459 -4.434 -12.102 1 96.19 211 TYR A CA 1
ATOM 1708 C C . TYR A 1 211 ? 4.02 -4.824 -13.469 1 96.19 211 TYR A C 1
ATOM 1710 O O . TYR A 1 211 ? 4.211 -3.967 -14.336 1 96.19 211 TYR A O 1
ATOM 1718 N N . THR A 1 212 ? 4.277 -6.055 -13.578 1 96.56 212 THR A N 1
ATOM 1719 C CA . THR A 1 212 ? 4.703 -6.609 -14.859 1 96.56 212 THR A CA 1
ATOM 1720 C C . THR A 1 212 ? 3.605 -7.469 -15.477 1 96.56 212 THR A C 1
ATOM 1722 O O . THR A 1 212 ? 3.141 -8.43 -14.852 1 96.56 212 THR A O 1
ATOM 1725 N N . PRO A 1 213 ? 3.203 -7.199 -16.719 1 95.81 213 PRO A N 1
ATOM 1726 C CA . PRO A 1 213 ? 2.041 -7.863 -17.312 1 95.81 213 PRO A CA 1
ATOM 1727 C C . PRO A 1 213 ? 2.256 -9.359 -17.516 1 95.81 213 PRO A C 1
ATOM 1729 O O . PRO A 1 213 ? 1.295 -10.133 -17.484 1 95.81 213 PRO A O 1
ATOM 1732 N N . VAL A 1 214 ? 3.488 -9.734 -17.766 1 97.5 214 VAL A N 1
ATOM 1733 C CA . VAL A 1 214 ? 3.771 -11.148 -18.016 1 97.5 214 VAL A CA 1
ATOM 1734 C C . VAL A 1 214 ? 4.789 -11.656 -17 1 97.5 214 VAL A C 1
ATOM 1736 O O . VAL A 1 214 ? 5.84 -11.039 -16.797 1 97.5 214 VAL A O 1
ATOM 1739 N N . ILE A 1 215 ? 4.445 -12.766 -16.359 1 98.12 215 ILE A N 1
ATOM 1740 C CA . ILE A 1 215 ? 5.328 -13.422 -15.406 1 98.12 215 ILE A CA 1
ATOM 1741 C C . ILE A 1 215 ? 5.781 -14.773 -15.961 1 98.12 215 ILE A C 1
ATOM 1743 O O . ILE A 1 215 ? 4.961 -15.555 -16.453 1 98.12 215 ILE A O 1
ATOM 1747 N N . LEU A 1 216 ? 7.059 -14.992 -15.805 1 98.25 216 LEU A N 1
ATOM 1748 C CA . LEU A 1 216 ? 7.625 -16.219 -16.359 1 98.25 216 LEU A CA 1
ATOM 1749 C C . LEU A 1 216 ? 7.293 -17.406 -15.484 1 98.25 216 LEU A C 1
ATOM 1751 O O . LEU A 1 216 ? 7.191 -17.281 -14.258 1 98.25 216 LEU A O 1
ATOM 1755 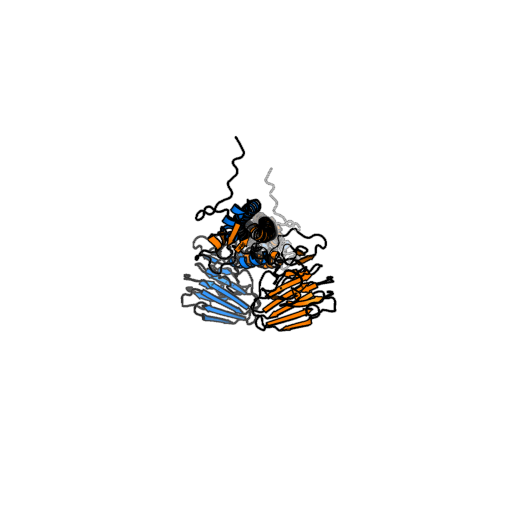N N . ASP A 1 217 ? 7.117 -18.484 -16.141 1 97.75 217 ASP A N 1
ATOM 1756 C CA . ASP A 1 217 ? 6.852 -19.734 -15.43 1 97.75 217 ASP A CA 1
ATOM 1757 C C . ASP A 1 217 ? 8.117 -20.594 -15.344 1 97.75 217 ASP A C 1
ATOM 1759 O O . ASP A 1 217 ? 8.508 -21.234 -16.328 1 97.75 217 ASP A O 1
ATOM 1763 N N . PRO A 1 218 ? 8.664 -20.75 -14.172 1 96.38 218 PRO A N 1
ATOM 1764 C CA . PRO A 1 218 ? 9.906 -21.516 -14.047 1 96.38 218 PRO A CA 1
ATOM 1765 C C . PRO A 1 218 ? 9.727 -23 -14.414 1 96.38 218 PRO A C 1
ATOM 1767 O O . PRO A 1 218 ? 10.695 -23.656 -14.781 1 96.38 218 PRO A O 1
ATOM 1770 N N . ASN A 1 219 ? 8.516 -23.5 -14.344 1 96.25 219 ASN A N 1
ATOM 1771 C CA . ASN A 1 219 ? 8.273 -24.922 -14.617 1 96.25 219 ASN A CA 1
ATOM 1772 C C . ASN A 1 219 ? 8.367 -25.219 -16.109 1 96.25 219 ASN A C 1
ATOM 1774 O O . ASN A 1 219 ? 8.461 -26.391 -16.5 1 96.25 219 ASN A O 1
ATOM 1778 N N . THR A 1 220 ? 8.367 -24.203 -16.938 1 96.81 220 THR A N 1
ATOM 1779 C CA . THR A 1 220 ? 8.438 -24.406 -18.375 1 96.81 220 THR A CA 1
ATOM 1780 C C . THR A 1 220 ? 9.836 -24.078 -18.906 1 96.81 220 THR A C 1
ATOM 1782 O O . THR A 1 220 ? 10.148 -24.359 -20.062 1 96.81 220 THR A O 1
ATOM 1785 N N . ALA A 1 221 ? 10.719 -23.578 -18.078 1 95.75 221 ALA A N 1
ATOM 1786 C CA . ALA A 1 221 ? 12.008 -23.047 -18.516 1 95.75 221 ALA A CA 1
ATOM 1787 C C . ALA A 1 221 ? 12.984 -24.172 -18.828 1 95.75 221 ALA A C 1
ATOM 1789 O O . ALA A 1 221 ? 13.047 -25.172 -18.109 1 95.75 221 ALA A O 1
ATOM 1790 N N . ASN A 1 222 ? 13.641 -23.969 -19.906 1 94.69 222 ASN A N 1
ATOM 1791 C CA . ASN A 1 222 ? 14.766 -24.859 -20.188 1 94.69 222 ASN A CA 1
ATOM 1792 C C . ASN A 1 222 ? 15.781 -24.859 -19.047 1 94.69 222 ASN A C 1
ATOM 1794 O O . ASN A 1 222 ? 16.047 -23.812 -18.453 1 94.69 222 ASN A O 1
ATOM 1798 N N . PRO A 1 223 ? 16.422 -25.953 -18.781 1 92.44 223 PRO A N 1
ATOM 1799 C CA . PRO A 1 223 ? 17.328 -26.062 -17.656 1 92.44 223 PRO A CA 1
ATOM 1800 C C . PRO A 1 223 ? 18.547 -25.141 -17.766 1 92.44 223 PRO A C 1
ATOM 1802 O O . PRO A 1 223 ? 19.219 -24.875 -16.766 1 92.44 223 PRO A O 1
ATOM 1805 N N . HIS A 1 224 ? 18.797 -24.656 -18.953 1 91.06 224 HIS A N 1
ATOM 1806 C CA . HIS A 1 224 ? 19.938 -23.766 -19.156 1 91.06 224 HIS A CA 1
ATOM 1807 C C . HIS A 1 224 ? 19.578 -22.328 -18.781 1 91.06 224 HIS A C 1
ATOM 1809 O O . HIS A 1 224 ? 20.469 -21.484 -18.641 1 91.06 224 HIS A O 1
ATOM 1815 N N . LEU A 1 225 ? 18.359 -22.109 -18.609 1 92.5 225 LEU A N 1
ATOM 1816 C CA . LEU A 1 225 ? 17.906 -20.734 -18.344 1 92.5 225 LEU A CA 1
ATOM 1817 C C . LEU A 1 225 ? 17.859 -20.453 -16.859 1 92.5 225 LEU A C 1
ATOM 1819 O O . LEU A 1 225 ? 17.469 -21.312 -16.062 1 92.5 225 LEU A O 1
ATOM 1823 N N . VAL A 1 226 ? 18.344 -19.297 -16.5 1 93.06 226 VAL A N 1
ATOM 1824 C CA . VAL A 1 226 ? 18.234 -18.781 -15.141 1 93.06 226 VAL A CA 1
ATOM 1825 C C . VAL A 1 226 ? 17.234 -17.625 -15.102 1 93.06 226 VAL A C 1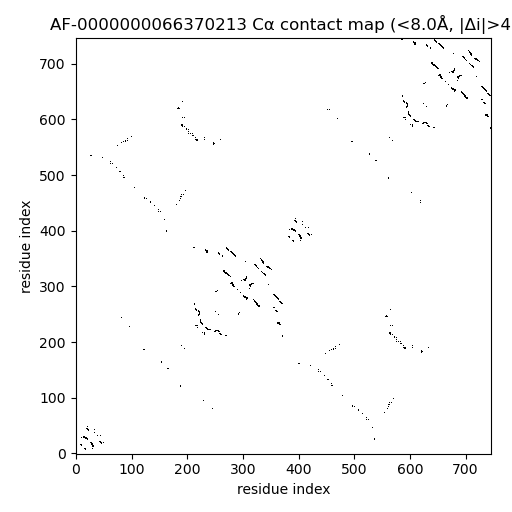
ATOM 1827 O O . VAL A 1 226 ? 17.375 -16.656 -15.852 1 93.06 226 VAL A O 1
ATOM 1830 N N . LEU A 1 227 ? 16.266 -17.797 -14.25 1 94.69 227 LEU A N 1
ATOM 1831 C CA . LEU A 1 227 ? 15.258 -16.75 -14.117 1 94.69 227 LEU A CA 1
ATOM 1832 C C . LEU A 1 227 ? 15.539 -15.883 -12.898 1 94.69 227 LEU A C 1
ATOM 1834 O O . LEU A 1 227 ? 16.141 -16.344 -11.93 1 94.69 227 LEU A O 1
ATOM 1838 N N . SER A 1 228 ? 15.156 -14.617 -12.992 1 94.44 228 SER A N 1
ATOM 1839 C CA . SER A 1 228 ? 15.266 -13.719 -11.844 1 94.44 228 SER A CA 1
ATOM 1840 C C . SER A 1 228 ? 14.32 -14.133 -10.727 1 94.44 228 SER A C 1
ATOM 1842 O O . SER A 1 228 ? 13.367 -14.891 -10.953 1 94.44 228 SER A O 1
ATOM 1844 N N . ASP A 1 229 ? 14.5 -13.617 -9.555 1 92.56 229 ASP A N 1
ATOM 1845 C CA . ASP A 1 229 ? 13.703 -13.977 -8.383 1 92.56 229 ASP A CA 1
ATOM 1846 C C . ASP A 1 229 ? 12.25 -13.531 -8.555 1 92.56 229 ASP A C 1
ATOM 1848 O O . ASP A 1 229 ? 11.336 -14.195 -8.078 1 92.56 229 ASP A O 1
ATOM 1852 N N . ASP A 1 230 ? 12.102 -12.438 -9.305 1 92.75 230 ASP A N 1
ATOM 1853 C CA . ASP A 1 230 ? 10.742 -11.93 -9.477 1 92.75 230 ASP A CA 1
ATOM 1854 C C . ASP A 1 230 ? 10.102 -12.484 -10.742 1 92.75 230 ASP A C 1
ATOM 1856 O O . ASP A 1 230 ? 8.969 -12.125 -11.086 1 92.75 230 ASP A O 1
ATOM 1860 N N . LEU A 1 231 ? 10.805 -13.289 -11.516 1 97.56 231 LEU A N 1
ATOM 1861 C CA . LEU A 1 231 ? 10.32 -14.031 -12.672 1 97.56 231 LEU A CA 1
ATOM 1862 C C . LEU A 1 231 ? 9.992 -13.102 -13.828 1 97.56 231 LEU A C 1
ATOM 1864 O O . LEU A 1 231 ? 9 -13.297 -14.531 1 97.56 231 LEU A O 1
ATOM 1868 N N . THR A 1 232 ? 10.836 -12.055 -13.969 1 96.69 232 THR A N 1
ATOM 1869 C CA . THR A 1 232 ? 10.578 -11.094 -15.039 1 96.69 232 THR A CA 1
ATOM 1870 C C . THR A 1 232 ? 11.766 -11.031 -16 1 96.69 232 THR A C 1
ATOM 1872 O O . THR A 1 232 ? 11.719 -10.312 -17 1 96.69 232 THR A O 1
ATOM 1875 N N . SER A 1 233 ? 12.789 -11.773 -15.641 1 95.69 233 SER A N 1
ATOM 1876 C CA . SER A 1 233 ? 13.961 -11.773 -16.5 1 95.69 233 SER A CA 1
ATOM 1877 C C . SER A 1 233 ? 14.562 -13.164 -16.625 1 95.69 233 SER A C 1
ATOM 1879 O O . SER A 1 233 ? 14.32 -14.031 -15.781 1 95.69 233 SER A O 1
ATOM 1881 N N . LEU A 1 234 ? 15.227 -13.398 -17.766 1 94.38 234 LEU A N 1
ATOM 1882 C CA . LEU A 1 234 ? 15.898 -14.672 -18.016 1 94.38 234 LEU A CA 1
ATOM 1883 C C . LEU A 1 234 ? 17.312 -14.445 -18.562 1 94.38 234 LEU A C 1
ATOM 1885 O O . LEU A 1 234 ? 17.578 -13.406 -19.172 1 94.38 234 LEU A O 1
ATOM 1889 N N . ARG A 1 235 ? 18.172 -15.367 -18.219 1 87.75 235 ARG A N 1
ATOM 1890 C CA . ARG A 1 235 ? 19.516 -15.398 -18.766 1 87.75 235 ARG A CA 1
ATOM 1891 C C . ARG A 1 235 ? 20.016 -16.828 -18.938 1 87.75 235 ARG A C 1
ATOM 1893 O O . ARG A 1 235 ? 19.609 -17.719 -18.188 1 87.75 235 ARG A O 1
ATOM 1900 N N . ASP A 1 236 ? 20.688 -17 -20.031 1 82.44 236 ASP A N 1
ATOM 1901 C CA . ASP A 1 236 ? 21.234 -18.344 -20.25 1 82.44 236 ASP A CA 1
ATOM 1902 C C . ASP A 1 236 ? 22.578 -18.5 -19.547 1 82.44 236 ASP A C 1
ATOM 1904 O O . ASP A 1 236 ? 23.438 -17.625 -19.609 1 82.44 236 ASP A O 1
ATOM 1908 N N . SER A 1 237 ? 22.609 -19.484 -18.734 1 76.56 237 SER A N 1
ATOM 1909 C CA . SER A 1 237 ? 23.844 -19.734 -18 1 76.56 237 SER A CA 1
ATOM 1910 C C . SER A 1 237 ? 24.828 -20.562 -18.812 1 76.56 237 SER A C 1
ATOM 1912 O O . SER A 1 237 ? 25.906 -20.938 -18.328 1 76.56 237 SER A O 1
ATOM 1914 N N . PHE A 1 238 ? 24.719 -20.703 -20.172 1 71.06 238 PHE A N 1
ATOM 1915 C CA . PHE A 1 238 ? 25.562 -21.406 -21.125 1 71.06 238 PHE A CA 1
ATOM 1916 C C . PHE A 1 238 ? 25.891 -22.812 -20.641 1 71.06 238 PHE A C 1
ATOM 1918 O O . PHE A 1 238 ? 25.219 -23.781 -21.016 1 71.06 238 PHE A O 1
ATOM 1925 N N . LEU A 1 239 ? 26.938 -22.859 -19.75 1 66.69 239 LEU A N 1
ATOM 1926 C CA . LEU A 1 239 ? 27.547 -24.156 -19.453 1 66.69 239 LEU A CA 1
ATOM 1927 C C . LEU A 1 239 ? 26.969 -24.75 -18.172 1 66.69 239 LEU A C 1
ATOM 1929 O O . LEU A 1 239 ? 27.172 -25.922 -17.891 1 66.69 239 LEU A O 1
ATOM 1933 N N . ASN A 1 240 ? 26.078 -24.016 -17.578 1 72.69 240 ASN A N 1
ATOM 1934 C CA . ASN A 1 240 ? 25.656 -24.562 -16.297 1 72.69 240 ASN A CA 1
ATOM 1935 C C . ASN A 1 240 ? 24.172 -24.922 -16.312 1 72.69 240 ASN A C 1
ATOM 1937 O O . ASN A 1 240 ? 23.312 -24.062 -16.109 1 72.69 240 ASN A O 1
ATOM 1941 N N . SER A 1 241 ? 23.891 -26.219 -16.75 1 76.69 241 SER A N 1
ATOM 1942 C CA . SER A 1 241 ? 22.5 -26.703 -16.688 1 76.69 241 SER A CA 1
ATOM 1943 C C . SER A 1 241 ? 22.109 -27.094 -15.266 1 76.69 241 SER A C 1
ATOM 1945 O O . SER A 1 241 ? 22.922 -27.672 -14.531 1 76.69 241 SER A O 1
ATOM 1947 N N . LYS A 1 242 ? 21.078 -26.719 -14.867 1 79.81 242 LYS A N 1
ATOM 1948 C CA . LYS A 1 242 ? 20.547 -27.078 -13.562 1 79.81 242 LYS A CA 1
ATOM 1949 C C . LYS A 1 242 ? 19.953 -28.484 -13.578 1 79.81 242 LYS A C 1
ATOM 1951 O O . LYS A 1 242 ? 19.344 -28.891 -14.562 1 79.81 242 LYS A O 1
ATOM 1956 N N . PRO A 1 243 ? 20.172 -29.109 -12.453 1 83.94 243 PRO A N 1
ATOM 1957 C CA . PRO A 1 243 ? 19.578 -30.438 -12.359 1 83.94 243 PRO A CA 1
ATOM 1958 C C . PRO A 1 243 ? 18.078 -30.391 -12.078 1 83.94 243 PRO A C 1
ATOM 1960 O O . PRO A 1 243 ? 17.641 -30.531 -10.93 1 83.94 243 PRO A O 1
ATOM 1963 N N . LEU A 1 244 ? 17.266 -30.266 -13.102 1 88.5 244 LEU A N 1
ATOM 1964 C CA . LEU A 1 244 ? 15.82 -30.141 -12.977 1 88.5 244 LEU A CA 1
ATOM 1965 C C . LEU A 1 244 ? 15.133 -31.406 -13.469 1 88.5 244 LEU A C 1
ATOM 1967 O O . LEU A 1 244 ? 15.617 -32.062 -14.398 1 88.5 244 LEU A O 1
ATOM 1971 N N . PRO A 1 245 ? 14.125 -31.688 -12.734 1 88.56 245 PRO A N 1
ATOM 1972 C CA . PRO A 1 245 ? 13.383 -32.844 -13.227 1 88.56 245 PRO A CA 1
ATOM 1973 C C . PRO A 1 245 ? 12.75 -32.594 -14.594 1 88.56 245 PRO A C 1
ATOM 1975 O O . PRO A 1 245 ? 12.453 -31.469 -14.945 1 88.56 245 PRO A O 1
ATOM 1978 N N . ASP A 1 246 ? 12.617 -33.719 -15.266 1 86.62 246 ASP A N 1
ATOM 1979 C CA . ASP A 1 246 ? 11.961 -33.625 -16.562 1 86.62 246 ASP A CA 1
ATOM 1980 C C . ASP A 1 246 ? 10.445 -33.688 -16.406 1 86.62 246 ASP A C 1
ATOM 1982 O O . ASP A 1 246 ? 9.891 -34.656 -15.891 1 86.62 246 ASP A O 1
ATOM 1986 N N . ASN A 1 247 ? 9.812 -32.625 -16.625 1 88.38 247 ASN A N 1
ATOM 1987 C CA . ASN A 1 247 ? 8.352 -32.562 -16.625 1 88.38 247 ASN A CA 1
ATOM 1988 C C . ASN A 1 247 ? 7.801 -32.188 -18 1 88.38 247 ASN A C 1
ATOM 1990 O O . ASN A 1 247 ? 8.508 -31.578 -18.797 1 88.38 247 ASN A O 1
ATOM 1994 N N . PRO A 1 248 ? 6.586 -32.594 -18.219 1 88.81 248 PRO A N 1
ATOM 1995 C CA . PRO A 1 248 ? 6.035 -32.406 -19.562 1 88.81 248 PRO A CA 1
ATOM 1996 C C . PRO A 1 248 ? 6.02 -30.922 -19.984 1 88.81 248 PRO A C 1
ATOM 1998 O O . PRO A 1 248 ? 6.109 -30.625 -21.188 1 88.81 248 PRO A O 1
ATOM 2001 N N . GLU A 1 249 ? 5.938 -29.984 -19.094 1 92.88 249 GLU A N 1
ATOM 2002 C CA . GLU A 1 249 ? 5.785 -28.578 -19.406 1 92.88 249 GLU A CA 1
ATOM 2003 C C . GLU A 1 249 ? 7.129 -27.938 -19.75 1 92.88 249 GLU A C 1
ATOM 2005 O O . GLU A 1 249 ? 7.18 -26.891 -20.406 1 92.88 249 GLU A O 1
ATOM 2010 N N . ARG A 1 250 ? 8.227 -28.484 -19.422 1 94.38 250 ARG A N 1
ATOM 2011 C CA . ARG A 1 250 ? 9.547 -27.859 -19.516 1 94.38 250 ARG A CA 1
ATOM 2012 C C . ARG A 1 250 ? 10.125 -28.016 -20.922 1 94.38 250 ARG A C 1
ATOM 2014 O O . ARG A 1 250 ? 10.016 -29.094 -21.531 1 94.38 250 ARG A O 1
ATOM 2021 N N . PHE A 1 251 ? 10.758 -26.984 -21.375 1 94.75 251 PHE A N 1
ATOM 2022 C CA . PHE A 1 251 ? 11.531 -27.078 -22.609 1 94.75 251 PHE A CA 1
ATOM 2023 C C . PHE A 1 251 ? 12.805 -27.875 -22.391 1 94.75 251 PHE A C 1
ATOM 2025 O O . PHE A 1 251 ? 13.398 -27.828 -21.297 1 94.75 251 PHE A O 1
ATOM 2032 N N . ASP A 1 252 ? 13.195 -28.562 -23.359 1 92.06 252 ASP A N 1
ATOM 2033 C CA . ASP A 1 252 ? 14.43 -29.328 -23.188 1 92.06 252 ASP A CA 1
ATOM 2034 C C . ASP A 1 252 ? 15.445 -28.969 -24.266 1 92.06 252 ASP A C 1
ATOM 2036 O O . ASP A 1 252 ? 16.656 -29.078 -24.047 1 92.06 252 ASP A O 1
ATOM 2040 N N . TYR A 1 253 ? 14.984 -28.641 -25.453 1 91.81 253 TYR A N 1
ATOM 2041 C CA . TYR A 1 253 ? 15.906 -28.375 -26.547 1 91.81 253 TYR A CA 1
ATOM 2042 C C . TYR A 1 253 ? 16.172 -26.891 -26.688 1 91.81 253 TYR A C 1
ATOM 2044 O O . TYR A 1 253 ? 17.312 -26.438 -26.594 1 91.81 253 TYR A O 1
ATOM 2052 N N . TYR A 1 254 ? 15.094 -26.094 -26.828 1 90.5 254 TYR A N 1
ATOM 2053 C CA . TYR A 1 254 ? 15.234 -24.656 -27.031 1 90.5 254 TYR A CA 1
ATOM 2054 C C . TYR A 1 254 ? 15.352 -23.938 -25.688 1 90.5 254 TYR A C 1
ATOM 2056 O O . TYR A 1 254 ? 14.664 -24.281 -24.734 1 90.5 254 TYR A O 1
ATOM 2064 N N . SER A 1 255 ? 16.188 -22.953 -25.656 1 91.44 255 SER A N 1
ATOM 2065 C CA . SER A 1 255 ? 16.328 -22.109 -24.469 1 91.44 255 SER A CA 1
ATOM 2066 C C . SER A 1 255 ? 15.148 -21.141 -24.328 1 91.44 255 SER A C 1
ATOM 2068 O O . SER A 1 255 ? 15.328 -19.938 -24.453 1 91.44 255 SER A O 1
ATOM 2070 N N . CYS A 1 256 ? 13.984 -21.734 -24.016 1 94.62 256 CYS A N 1
ATOM 2071 C CA . CYS A 1 256 ? 12.734 -20.984 -24 1 94.62 256 CYS A CA 1
ATOM 2072 C C . CYS A 1 256 ? 12.055 -21.078 -22.641 1 94.62 256 CYS A C 1
ATOM 2074 O O . CYS A 1 256 ? 12.406 -21.953 -21.828 1 94.62 256 CYS A O 1
ATOM 2076 N N . VAL A 1 257 ? 11.25 -20.172 -22.391 1 97.06 257 VAL A N 1
ATOM 2077 C CA . VAL A 1 257 ? 10.383 -20.156 -21.219 1 97.06 257 VAL A CA 1
ATOM 2078 C C . VAL A 1 257 ? 9.039 -19.531 -21.562 1 97.06 257 VAL A C 1
ATOM 2080 O O . VAL A 1 257 ? 8.969 -18.625 -22.422 1 97.06 257 VAL A O 1
ATOM 2083 N N . LEU A 1 258 ? 7.98 -20.016 -20.969 1 98 258 LEU A N 1
ATOM 2084 C CA . LEU A 1 258 ? 6.641 -19.484 -21.219 1 98 258 LEU A CA 1
ATOM 2085 C C . LEU A 1 258 ? 6.215 -18.531 -20.109 1 98 258 LEU A C 1
ATOM 2087 O O . LEU A 1 258 ? 6.77 -18.578 -19 1 98 258 LEU A O 1
ATOM 2091 N N . GLY A 1 259 ? 5.309 -17.703 -20.5 1 98.19 259 GLY A N 1
ATOM 2092 C CA . GLY A 1 259 ? 4.59 -17 -19.453 1 98.19 259 GLY A CA 1
ATOM 2093 C C . GLY A 1 259 ? 3.723 -17.906 -18.609 1 98.19 259 GLY A C 1
ATOM 2094 O O . GLY A 1 259 ? 3.287 -18.953 -19.062 1 98.19 259 GLY A O 1
ATOM 2095 N N . SER A 1 260 ? 3.393 -17.469 -17.453 1 96.81 260 SER A N 1
ATOM 2096 C CA . SER A 1 260 ? 2.707 -18.312 -16.469 1 96.81 260 SER A CA 1
ATOM 2097 C C . SER A 1 260 ? 1.201 -18.328 -16.719 1 96.81 260 SER A C 1
ATOM 2099 O O . SER A 1 260 ? 0.506 -19.25 -16.281 1 96.81 260 SER A O 1
ATOM 2101 N N . GLU A 1 261 ? 0.671 -17.328 -17.375 1 95.31 261 GLU A N 1
ATOM 2102 C CA . GLU A 1 261 ? -0.774 -17.234 -17.562 1 95.31 261 GLU A CA 1
ATOM 2103 C C . GLU A 1 261 ? -1.162 -17.375 -19.031 1 95.31 261 GLU A C 1
ATOM 2105 O O . GLU A 1 261 ? -0.525 -16.797 -19.906 1 95.31 261 GLU A O 1
ATOM 2110 N N . GLY A 1 262 ? -2.129 -18.203 -19.188 1 95.62 262 GLY A N 1
ATOM 2111 C CA . GLY A 1 262 ? -2.693 -18.312 -20.516 1 95.62 262 GLY A CA 1
ATOM 2112 C C . GLY A 1 262 ? -3.668 -17.203 -20.859 1 95.62 262 GLY A C 1
ATOM 2113 O O . GLY A 1 262 ? -4.492 -16.812 -20.016 1 95.62 262 GLY A O 1
ATOM 2114 N N . LEU A 1 263 ? -3.529 -16.719 -22.047 1 96.38 263 LEU A N 1
ATOM 2115 C CA . LEU A 1 263 ? -4.359 -15.602 -22.484 1 96.38 263 LEU A CA 1
ATOM 2116 C C . LEU A 1 263 ? -5.402 -16.062 -23.5 1 96.38 263 LEU A C 1
ATOM 2118 O O . LEU A 1 263 ? -5.074 -16.75 -24.469 1 96.38 263 LEU A O 1
ATOM 2122 N N . ASN A 1 264 ? -6.664 -15.742 -23.203 1 94.19 264 ASN A N 1
ATOM 2123 C CA . ASN A 1 264 ? -7.691 -16.203 -24.125 1 94.19 264 ASN A CA 1
ATOM 2124 C C . ASN A 1 264 ? -8.758 -15.133 -24.359 1 94.19 264 ASN A C 1
ATOM 2126 O O . ASN A 1 264 ? -9.711 -15.352 -25.094 1 94.19 264 ASN A O 1
ATOM 2130 N N . SER A 1 265 ? -8.586 -14.039 -23.734 1 94.06 265 SER A N 1
ATOM 2131 C CA . SER A 1 265 ? -9.562 -12.969 -23.906 1 94.06 265 SER A CA 1
ATOM 2132 C C . SER A 1 265 ? -8.938 -11.602 -23.625 1 94.06 265 SER A C 1
ATOM 2134 O O . SER A 1 265 ? -7.914 -11.508 -22.953 1 94.06 265 SER A O 1
ATOM 2136 N N . GLY A 1 266 ? -9.531 -10.625 -24.312 1 94.69 266 GLY A N 1
ATOM 2137 C CA . GLY A 1 266 ? -9.141 -9.25 -24.016 1 94.69 266 GLY A CA 1
ATOM 2138 C C . GLY A 1 266 ? -7.887 -8.82 -24.766 1 94.69 266 GLY A C 1
ATOM 2139 O O . GLY A 1 266 ? -7.449 -9.5 -25.688 1 94.69 266 GLY A O 1
ATOM 2140 N N . LYS A 1 267 ? -7.484 -7.605 -24.406 1 97 267 LYS A N 1
ATOM 2141 C CA . LYS A 1 267 ? -6.277 -7.023 -25 1 97 267 LYS A CA 1
ATOM 2142 C C . LYS A 1 267 ? -5.125 -7.023 -24 1 97 267 LYS A C 1
ATOM 2144 O O . LYS A 1 267 ? -5.328 -6.77 -22.812 1 97 267 LYS A O 1
ATOM 2149 N N . HIS A 1 268 ? -4.016 -7.434 -24.531 1 96.88 268 HIS A N 1
ATOM 2150 C CA . HIS A 1 268 ? -2.824 -7.492 -23.688 1 96.88 268 HIS A CA 1
ATOM 2151 C C . HIS A 1 268 ? -1.639 -6.82 -24.375 1 96.88 268 HIS A C 1
ATOM 2153 O O . HIS A 1 268 ? -1.531 -6.84 -25.594 1 96.88 268 HIS A O 1
ATOM 2159 N N . ARG A 1 269 ? -0.838 -6.172 -23.562 1 97.31 269 ARG A N 1
ATOM 2160 C CA . ARG A 1 269 ? 0.354 -5.492 -24.062 1 97.31 269 ARG A CA 1
ATOM 2161 C C . ARG A 1 269 ? 1.52 -5.652 -23.094 1 97.31 269 ARG A C 1
ATOM 2163 O O . ARG A 1 269 ? 1.34 -5.562 -21.875 1 97.31 269 ARG A O 1
ATOM 2170 N N . TRP A 1 270 ? 2.695 -5.934 -23.594 1 97.62 270 TRP A N 1
ATOM 2171 C CA . TRP A 1 270 ? 3.895 -5.938 -22.766 1 97.62 270 TRP A CA 1
ATOM 2172 C C . TRP A 1 270 ? 5.129 -5.59 -23.594 1 97.62 270 TRP A C 1
ATOM 2174 O O . TRP A 1 270 ? 5.152 -5.793 -24.812 1 97.62 270 TRP A O 1
ATOM 2184 N N . ASP A 1 271 ? 6.129 -5.016 -22.938 1 97.44 271 ASP A N 1
ATOM 2185 C CA . ASP A 1 271 ? 7.398 -4.629 -23.547 1 97.44 271 ASP A CA 1
ATOM 2186 C C . ASP A 1 271 ? 8.539 -5.516 -23.047 1 97.44 271 ASP A C 1
ATOM 2188 O O . ASP A 1 271 ? 8.594 -5.863 -21.875 1 97.44 271 ASP A O 1
ATOM 2192 N N . VAL A 1 272 ? 9.391 -5.871 -23.969 1 97.44 272 VAL A N 1
ATOM 2193 C CA . VAL A 1 272 ? 10.531 -6.707 -23.625 1 97.44 272 VAL A CA 1
ATOM 2194 C C . VAL A 1 272 ? 11.828 -5.984 -24 1 97.44 272 VAL A C 1
ATOM 2196 O O . VAL A 1 272 ? 11.992 -5.52 -25.125 1 97.44 272 VAL A O 1
ATOM 2199 N N . GLU A 1 273 ? 12.703 -5.902 -23.031 1 96.88 273 GLU A N 1
ATOM 2200 C CA . GLU A 1 273 ? 14.023 -5.348 -23.281 1 96.88 273 GLU A CA 1
ATOM 2201 C C . GLU A 1 273 ? 14.953 -6.395 -23.891 1 96.88 273 GLU A C 1
ATOM 2203 O O . GLU A 1 273 ? 15.203 -7.441 -23.297 1 96.88 273 GLU A O 1
ATOM 2208 N N . VAL A 1 274 ? 15.414 -6.156 -25.047 1 94.62 274 VAL A N 1
ATOM 2209 C CA . VAL A 1 274 ? 16.297 -7.082 -25.75 1 94.62 274 VAL A CA 1
ATOM 2210 C C . VAL A 1 274 ? 17.625 -6.398 -26.062 1 94.62 274 VAL A C 1
ATOM 2212 O O . VAL A 1 274 ? 18.359 -6.824 -26.953 1 94.62 274 VAL A O 1
ATOM 2215 N N . LYS A 1 275 ? 17.922 -5.43 -25.281 1 87.75 275 LYS A N 1
ATOM 2216 C CA . LYS A 1 275 ? 19.125 -4.66 -25.562 1 87.75 275 LYS A CA 1
ATOM 2217 C C . LYS A 1 275 ? 20.375 -5.543 -25.469 1 87.75 275 LYS A C 1
ATOM 2219 O O . LYS A 1 275 ? 20.516 -6.332 -24.531 1 87.75 275 LYS A O 1
ATOM 2224 N N . LYS A 1 276 ? 21.266 -5.465 -26.344 1 79.5 276 LYS A N 1
ATOM 2225 C CA . LYS A 1 276 ? 22.562 -6.141 -26.406 1 79.5 276 LYS A CA 1
ATOM 2226 C C . LYS A 1 276 ? 22.375 -7.652 -26.531 1 79.5 276 LYS A C 1
ATOM 2228 O O . LYS A 1 276 ? 23.281 -8.414 -26.188 1 79.5 276 LYS A O 1
ATOM 2233 N N . CYS A 1 277 ? 21.203 -8.094 -26.812 1 84.75 277 CYS A N 1
ATOM 2234 C CA . CYS A 1 277 ? 20.984 -9.516 -27.078 1 84.75 277 CYS A CA 1
ATOM 2235 C C . CYS A 1 277 ? 21.156 -9.836 -28.547 1 84.75 277 CYS A C 1
ATOM 2237 O O . CYS A 1 277 ? 20.438 -9.312 -29.391 1 84.75 277 CYS A O 1
ATOM 2239 N N . SER A 1 278 ? 22.016 -10.672 -28.828 1 86.56 278 SER A N 1
ATOM 2240 C CA . SER A 1 278 ? 22.359 -10.945 -30.219 1 86.56 278 SER A CA 1
ATOM 2241 C C . SER A 1 278 ? 21.453 -12.031 -30.812 1 86.56 278 SER A C 1
ATOM 2243 O O . SER A 1 278 ? 21.391 -12.195 -32.031 1 86.56 278 SER A O 1
ATOM 2245 N N . ILE A 1 279 ? 20.812 -12.766 -29.984 1 89.5 279 ILE A N 1
ATOM 2246 C CA . ILE A 1 279 ? 19.953 -13.844 -30.469 1 89.5 279 ILE A CA 1
ATOM 2247 C C . ILE A 1 279 ? 18.719 -13.953 -29.562 1 89.5 279 ILE A C 1
ATOM 2249 O O . ILE A 1 279 ? 18.844 -14.242 -28.375 1 89.5 279 ILE A O 1
ATOM 2253 N N . TRP A 1 280 ? 17.594 -13.727 -30.141 1 93.12 280 TRP A N 1
ATOM 2254 C CA . TRP A 1 280 ? 16.375 -13.883 -29.359 1 93.12 280 TRP A CA 1
ATOM 2255 C C . TRP A 1 280 ? 15.172 -14.148 -30.25 1 93.12 280 TRP A C 1
ATOM 2257 O O . TRP A 1 280 ? 15.203 -13.867 -31.453 1 93.12 280 TRP A O 1
ATOM 2267 N N . SER A 1 281 ? 14.172 -14.766 -29.75 1 94.5 281 SER A N 1
ATOM 2268 C CA . SER A 1 281 ? 12.852 -14.969 -30.328 1 94.5 281 SER A CA 1
ATOM 2269 C C . SER A 1 281 ? 11.758 -14.82 -29.281 1 94.5 281 SER A C 1
ATOM 2271 O O . SER A 1 281 ? 11.898 -15.297 -28.156 1 94.5 281 SER A O 1
ATOM 2273 N N . LEU A 1 282 ? 10.789 -14.008 -29.578 1 96.12 282 LEU A N 1
ATOM 2274 C CA . LEU A 1 282 ? 9.688 -13.844 -28.641 1 96.12 282 LEU A CA 1
ATOM 2275 C C . LEU A 1 282 ? 8.359 -13.719 -29.359 1 96.12 282 LEU A C 1
ATOM 2277 O O . LEU A 1 282 ? 8.312 -13.281 -30.516 1 96.12 282 LEU A O 1
ATOM 2281 N N . GLY A 1 283 ? 7.336 -14.203 -28.703 1 96.88 283 GLY A N 1
ATOM 2282 C CA . GLY A 1 283 ? 6.004 -14.188 -29.281 1 96.88 283 GLY A CA 1
ATOM 2283 C C . GLY A 1 283 ? 4.996 -15 -28.484 1 96.88 283 GLY A C 1
ATOM 2284 O O . GLY A 1 283 ? 4.957 -14.922 -27.266 1 96.88 283 GLY A O 1
ATOM 2285 N N . LEU A 1 284 ? 4.117 -15.695 -29.219 1 96.81 284 LEU A N 1
ATOM 2286 C CA . LEU A 1 284 ? 3.045 -16.469 -28.609 1 96.81 284 LEU A CA 1
ATOM 2287 C C . LEU A 1 284 ? 3.066 -17.906 -29.109 1 96.81 284 LEU A C 1
ATOM 2289 O O . LEU A 1 284 ? 3.523 -18.188 -30.234 1 96.81 284 LEU A O 1
ATOM 2293 N N . THR A 1 285 ? 2.625 -18.75 -28.297 1 96.56 285 THR A N 1
ATOM 2294 C CA . THR A 1 285 ? 2.436 -20.156 -28.672 1 96.56 285 THR A CA 1
ATOM 2295 C C . THR A 1 285 ? 1.136 -20.703 -28.094 1 96.56 285 THR A C 1
ATOM 2297 O O . THR A 1 285 ? 0.606 -20.156 -27.125 1 96.56 285 THR A O 1
ATOM 2300 N N . THR A 1 286 ? 0.613 -21.703 -28.672 1 95.69 286 THR A N 1
ATOM 2301 C CA . THR A 1 286 ? -0.61 -22.328 -28.172 1 95.69 286 THR A CA 1
ATOM 2302 C C . THR A 1 286 ? -0.321 -23.203 -26.953 1 95.69 286 THR A C 1
ATOM 2304 O O . THR A 1 286 ? 0.799 -23.688 -26.781 1 95.69 286 THR A O 1
ATOM 2307 N N . ALA A 1 287 ? -1.336 -23.375 -26.141 1 94.12 287 ALA A N 1
ATOM 2308 C CA . ALA A 1 287 ? -1.217 -24.188 -24.938 1 94.12 287 ALA A CA 1
ATOM 2309 C C . ALA A 1 287 ? -0.867 -25.641 -25.281 1 94.12 287 ALA A C 1
ATOM 2311 O O . ALA A 1 287 ? -0.136 -26.297 -24.547 1 94.12 287 ALA A O 1
ATOM 2312 N N . SER A 1 288 ? -1.273 -26.109 -26.391 1 91.69 288 SER A N 1
ATOM 2313 C CA . SER A 1 288 ? -1.151 -27.516 -26.766 1 91.69 288 SER A CA 1
ATOM 2314 C C . SER A 1 288 ? 0.165 -27.781 -27.484 1 91.69 288 SER A C 1
ATOM 2316 O O . SER A 1 288 ? 0.511 -28.938 -27.734 1 91.69 288 SER A O 1
ATOM 2318 N N . ASN A 1 289 ? 0.882 -26.719 -27.766 1 93.25 289 ASN A N 1
ATOM 2319 C CA . ASN A 1 289 ? 2.115 -26.906 -28.516 1 93.25 289 ASN A CA 1
ATOM 2320 C C . ASN A 1 289 ? 3.131 -27.75 -27.75 1 93.25 289 ASN A C 1
ATOM 2322 O O . ASN A 1 289 ? 3.256 -27.594 -26.531 1 93.25 289 ASN A O 1
ATOM 2326 N N . GLN A 1 290 ? 3.869 -28.547 -28.516 1 90.81 290 GLN A N 1
ATOM 2327 C CA . GLN A 1 290 ? 4.875 -29.406 -27.891 1 90.81 290 GLN A CA 1
ATOM 2328 C C . GLN A 1 290 ? 6.137 -28.609 -27.547 1 90.81 290 GLN A C 1
ATOM 2330 O O . GLN A 1 290 ? 6.633 -27.844 -28.375 1 90.81 290 GLN A O 1
ATOM 2335 N N . ARG A 1 291 ? 6.629 -28.859 -26.406 1 92.31 291 ARG A N 1
ATOM 2336 C CA . ARG A 1 291 ? 7.777 -28.094 -25.938 1 92.31 291 ARG A CA 1
ATOM 2337 C C . ARG A 1 291 ? 9.039 -28.938 -25.938 1 92.31 291 ARG A C 1
ATOM 2339 O O . ARG A 1 291 ? 10.148 -28.422 -25.859 1 92.31 291 ARG A O 1
ATOM 2346 N N . LYS A 1 292 ? 8.781 -30.25 -26.156 1 91.56 292 LYS A N 1
ATOM 2347 C CA . LYS A 1 292 ? 9.922 -31.172 -26.172 1 91.56 292 LYS A CA 1
ATOM 2348 C C . LYS A 1 292 ? 10.469 -31.312 -27.594 1 91.56 292 LYS A C 1
ATOM 2350 O O . LYS A 1 292 ? 9.703 -31.344 -28.562 1 91.56 292 LYS A O 1
ATOM 2355 N N . GLY A 1 293 ? 11.719 -31.406 -27.703 1 91.44 293 GLY A N 1
ATOM 2356 C CA . GLY A 1 293 ? 12.32 -31.688 -28.984 1 91.44 293 GLY A CA 1
ATOM 2357 C C . GLY A 1 293 ? 12.484 -30.453 -29.859 1 91.44 293 GLY A C 1
ATOM 2358 O O . GLY A 1 293 ? 12.57 -29.328 -29.344 1 91.44 293 GLY A O 1
ATOM 2359 N N . ARG A 1 294 ? 12.555 -30.562 -31.219 1 90.94 294 ARG A N 1
ATOM 2360 C CA . ARG A 1 294 ? 12.922 -29.5 -32.156 1 90.94 294 ARG A CA 1
ATOM 2361 C C . ARG A 1 294 ? 11.703 -29.016 -32.906 1 90.94 294 ARG A C 1
ATOM 2363 O O . ARG A 1 294 ? 11.836 -28.203 -33.844 1 90.94 294 ARG A O 1
ATOM 2370 N N . ASP A 1 295 ? 10.539 -29.453 -32.5 1 90 295 ASP A N 1
ATOM 2371 C CA . ASP A 1 295 ? 9.375 -29.188 -33.312 1 90 295 ASP A CA 1
ATOM 2372 C C . ASP A 1 295 ? 8.594 -27.984 -32.781 1 90 295 ASP A C 1
ATOM 2374 O O . ASP A 1 295 ? 7.535 -27.641 -33.312 1 90 295 ASP A O 1
ATOM 2378 N N . PHE A 1 296 ? 9.07 -27.312 -31.812 1 92.38 296 PHE A N 1
ATOM 2379 C CA . PHE A 1 296 ? 8.336 -26.234 -31.156 1 92.38 296 PHE A CA 1
ATOM 2380 C C . PHE A 1 296 ? 7.98 -25.141 -32.156 1 92.38 296 PHE A C 1
ATOM 2382 O O . PHE A 1 296 ? 6.84 -24.672 -32.188 1 92.38 296 PHE A O 1
ATOM 2389 N N . PHE A 1 297 ? 8.805 -24.766 -33.062 1 91.56 297 PHE A N 1
ATOM 2390 C CA . PHE A 1 297 ? 8.617 -23.609 -33.938 1 91.56 297 PHE A CA 1
ATOM 2391 C C . PHE A 1 297 ? 7.867 -24.016 -35.188 1 91.56 297 PHE A C 1
ATOM 2393 O O . PHE A 1 297 ? 7.574 -23.172 -36.031 1 91.56 297 PHE A O 1
ATOM 2400 N N . ASN A 1 298 ? 7.508 -25.266 -35.25 1 88.19 298 ASN A N 1
ATOM 2401 C CA . ASN A 1 298 ? 6.891 -25.766 -36.469 1 88.19 298 ASN A CA 1
ATOM 2402 C C . ASN A 1 298 ? 5.41 -25.406 -36.531 1 88.19 298 ASN A C 1
ATOM 2404 O O . ASN A 1 298 ? 4.863 -25.203 -37.625 1 88.19 298 ASN A O 1
ATOM 2408 N N . THR A 1 299 ? 4.805 -25.406 -35.375 1 84.88 299 THR A N 1
ATOM 2409 C CA . THR A 1 299 ? 3.371 -25.141 -35.375 1 84.88 299 THR A CA 1
ATOM 2410 C C . THR A 1 299 ? 2.969 -24.359 -34.125 1 84.88 299 THR A C 1
ATOM 2412 O O . THR A 1 299 ? 3.605 -24.484 -33.062 1 84.88 299 THR A O 1
ATOM 2415 N N . GLY A 1 300 ? 1.973 -23.484 -34.406 1 89.5 300 GLY A N 1
ATOM 2416 C CA . GLY A 1 300 ? 1.325 -22.844 -33.281 1 89.5 300 GLY A CA 1
ATOM 2417 C C . GLY A 1 300 ? 2.174 -21.766 -32.625 1 89.5 300 GLY A C 1
ATOM 2418 O O . GLY A 1 300 ? 2.178 -21.625 -31.406 1 89.5 300 GLY A O 1
ATOM 2419 N N . VAL A 1 301 ? 3.033 -21.141 -33.438 1 94 301 VAL A N 1
ATOM 2420 C CA . VAL A 1 301 ? 3.928 -20.125 -32.906 1 94 301 VAL A CA 1
ATOM 2421 C C . VAL A 1 301 ? 3.857 -18.875 -33.75 1 94 301 VAL A C 1
ATOM 2423 O O . VAL A 1 301 ? 3.867 -18.953 -35 1 94 301 VAL A O 1
ATOM 2426 N N . TRP A 1 302 ? 3.623 -17.766 -33.219 1 95.25 302 TRP A N 1
ATOM 2427 C CA . TRP A 1 302 ? 3.699 -16.438 -33.844 1 95.25 302 TRP A CA 1
ATOM 2428 C C . TRP A 1 302 ? 4.766 -15.586 -33.156 1 95.25 302 TRP A C 1
ATOM 2430 O O . TRP A 1 302 ? 4.57 -15.117 -32.031 1 95.25 302 TRP A O 1
ATOM 2440 N N . CYS A 1 303 ? 5.91 -15.375 -33.906 1 95.94 303 CYS A N 1
ATOM 2441 C CA . CYS A 1 303 ? 7.004 -14.734 -33.188 1 95.94 303 CYS A CA 1
ATOM 2442 C C . CYS A 1 303 ? 7.855 -13.891 -34.125 1 95.94 303 CYS A C 1
ATOM 2444 O O . CYS A 1 303 ? 7.707 -13.969 -35.344 1 95.94 303 CYS A O 1
ATOM 2446 N N . VAL A 1 304 ? 8.57 -13.07 -33.5 1 95.5 304 VAL A N 1
ATOM 2447 C CA . VAL A 1 304 ? 9.641 -12.336 -34.156 1 95.5 304 VAL A CA 1
ATOM 2448 C C . VAL A 1 304 ? 10.992 -12.789 -33.625 1 95.5 304 VAL A C 1
ATOM 2450 O O . VAL A 1 304 ? 11.102 -13.188 -32.469 1 95.5 304 VAL A O 1
ATOM 2453 N N . SER A 1 305 ? 11.969 -12.789 -34.469 1 94.5 305 SER A N 1
ATOM 2454 C CA . SER A 1 305 ? 13.281 -13.289 -34.062 1 94.5 305 SER A CA 1
ATOM 2455 C C . SER A 1 305 ? 14.398 -12.391 -34.594 1 94.5 305 SER A C 1
ATOM 2457 O O . SER A 1 305 ? 14.219 -11.703 -35.594 1 94.5 305 SER A O 1
ATOM 2459 N N . PHE A 1 306 ? 15.445 -12.516 -33.875 1 93.19 306 PHE A N 1
ATOM 2460 C CA . PHE A 1 306 ? 16.656 -11.789 -34.25 1 93.19 306 PHE A CA 1
ATOM 2461 C C . PHE A 1 306 ? 17.891 -12.648 -34.031 1 93.19 306 PHE A C 1
ATOM 2463 O O . PHE A 1 306 ? 18.062 -13.258 -32.969 1 93.19 306 PHE A O 1
ATOM 2470 N N . GLY A 1 307 ? 18.75 -12.781 -35.094 1 85.94 307 GLY A N 1
ATOM 2471 C CA . GLY A 1 307 ? 20.062 -13.391 -34.969 1 85.94 307 GLY A CA 1
ATOM 2472 C C . GLY A 1 307 ? 20.016 -14.906 -35.062 1 85.94 307 GLY A C 1
ATOM 2473 O O . GLY A 1 307 ? 21 -15.578 -34.75 1 85.94 307 GLY A O 1
ATOM 2474 N N . LEU A 1 308 ? 18.859 -15.445 -35.25 1 76.94 308 LEU A N 1
ATOM 2475 C CA . LEU A 1 308 ? 18.766 -16.906 -35.281 1 76.94 308 LEU A CA 1
ATOM 2476 C C . LEU A 1 308 ? 19.125 -17.422 -36.656 1 76.94 308 LEU A C 1
ATOM 2478 O O . LEU A 1 308 ? 18.812 -16.797 -37.688 1 76.94 308 LEU A O 1
ATOM 2482 N N . TYR A 1 309 ? 19.875 -18.484 -36.688 1 66.56 309 TYR A N 1
ATOM 2483 C CA . TYR A 1 309 ? 20.297 -19.094 -37.938 1 66.56 309 TYR A CA 1
ATOM 2484 C C . TYR A 1 309 ? 19.109 -19.703 -38.688 1 66.56 309 TYR A C 1
ATOM 2486 O O . TYR A 1 309 ? 19 -19.594 -39.906 1 66.56 309 TYR A O 1
ATOM 2494 N N . GLU A 1 310 ? 18.312 -20.422 -38 1 64.94 310 GLU A N 1
ATOM 2495 C CA . GLU A 1 310 ? 17.062 -20.953 -38.531 1 64.94 310 GLU A CA 1
ATOM 2496 C C . GLU A 1 310 ? 15.859 -20.219 -37.969 1 64.94 310 GLU A C 1
ATOM 2498 O O . GLU A 1 310 ? 15.297 -20.656 -36.938 1 64.94 310 GLU A O 1
ATOM 2503 N N . PRO A 1 311 ? 15.633 -19.078 -38.625 1 62.34 311 PRO A N 1
ATOM 2504 C CA . PRO A 1 311 ? 14.648 -18.188 -37.969 1 62.34 311 PRO A CA 1
ATOM 2505 C C . PRO A 1 311 ? 13.219 -18.719 -38.094 1 62.34 311 PRO A C 1
ATOM 2507 O O . PRO A 1 311 ? 12.906 -19.438 -39.062 1 62.34 311 PRO A O 1
ATOM 2510 N N . SER A 1 312 ? 12.562 -18.75 -37.062 1 73.88 312 SER A N 1
ATOM 2511 C CA . SER A 1 312 ? 11.117 -18.969 -37.094 1 73.88 312 SER A CA 1
ATOM 2512 C C . SER A 1 312 ? 10.359 -17.656 -36.875 1 73.88 312 SER A C 1
ATOM 2514 O O . SER A 1 312 ? 10.805 -16.781 -36.125 1 73.88 312 SER A O 1
ATOM 2516 N N . GLY A 1 313 ? 9.344 -17.562 -37.688 1 87.81 313 GLY A N 1
ATOM 2517 C CA . GLY A 1 313 ? 8.531 -16.359 -37.594 1 87.81 313 GLY A CA 1
ATOM 2518 C C . GLY A 1 313 ? 9.078 -15.203 -38.406 1 87.81 313 GLY A C 1
ATOM 2519 O O . GLY A 1 313 ? 9.641 -15.406 -39.5 1 87.81 313 GLY A O 1
ATOM 2520 N N . PHE A 1 314 ? 8.758 -14.008 -38 1 92.81 314 PHE A N 1
ATOM 2521 C CA . PHE A 1 314 ? 9.227 -12.812 -38.688 1 92.81 314 PHE A CA 1
ATOM 2522 C C . PHE A 1 314 ? 10.633 -12.438 -38.25 1 92.81 314 PHE A C 1
ATOM 2524 O O . PHE A 1 314 ? 10.883 -12.281 -37.031 1 92.81 314 PHE A O 1
ATOM 2531 N N . ILE A 1 315 ? 11.539 -12.219 -39.156 1 93.81 315 ILE A N 1
ATOM 2532 C CA . ILE A 1 315 ? 12.93 -11.938 -38.844 1 93.81 315 ILE A CA 1
ATOM 2533 C C . ILE A 1 315 ? 13.141 -10.422 -38.75 1 93.81 315 ILE A C 1
ATOM 2535 O O . ILE A 1 315 ? 12.898 -9.703 -39.719 1 93.81 315 ILE A O 1
ATOM 2539 N N . VAL A 1 316 ? 13.625 -10.086 -37.594 1 92.5 316 VAL A N 1
ATOM 2540 C CA . VAL A 1 316 ? 13.969 -8.68 -37.406 1 92.5 316 VAL A CA 1
ATOM 2541 C C . VAL A 1 316 ? 15.398 -8.422 -37.844 1 92.5 316 VAL A C 1
ATOM 2543 O O . VAL A 1 316 ? 16.328 -9.117 -37.438 1 92.5 316 VAL A O 1
ATOM 2546 N N . LYS A 1 317 ? 15.648 -7.414 -38.625 1 88.19 317 LYS A N 1
ATOM 2547 C CA . LYS A 1 317 ? 16.953 -7.191 -39.25 1 88.19 317 LYS A CA 1
ATOM 2548 C C . LYS A 1 317 ? 17.812 -6.242 -38.406 1 88.19 317 LYS A C 1
ATOM 2550 O O . LYS A 1 317 ? 19.031 -6.348 -38.406 1 88.19 317 LYS A O 1
ATOM 2555 N N . GLN A 1 318 ? 17.219 -5.395 -37.75 1 88.75 318 GLN A N 1
ATOM 2556 C CA . GLN A 1 318 ? 17.969 -4.398 -37 1 88.75 318 GLN A CA 1
ATOM 2557 C C . GLN A 1 318 ? 18 -4.742 -35.5 1 88.75 318 GLN A C 1
ATOM 2559 O O . GLN A 1 318 ? 17.109 -5.43 -35 1 88.75 318 GLN A O 1
ATOM 2564 N N . SER A 1 319 ? 19.094 -4.309 -34.906 1 90.38 319 SER A N 1
ATOM 2565 C CA . SER A 1 319 ? 19.188 -4.469 -33.469 1 90.38 319 SER A CA 1
ATOM 2566 C C . SER A 1 319 ? 18.234 -3.529 -32.75 1 90.38 319 SER A C 1
ATOM 2568 O O . SER A 1 319 ? 18.203 -2.332 -33.031 1 90.38 319 SER A O 1
ATOM 2570 N N . LEU A 1 320 ? 17.438 -4.098 -31.844 1 93.81 320 LEU A N 1
ATOM 2571 C CA . LEU A 1 320 ? 16.453 -3.316 -31.125 1 93.81 320 LEU A CA 1
ATOM 2572 C C . LEU A 1 320 ? 16.797 -3.229 -29.641 1 93.81 320 LEU A C 1
ATOM 2574 O O . LEU A 1 320 ? 17.516 -4.074 -29.125 1 93.81 320 LEU A O 1
ATOM 2578 N N . GLU A 1 321 ? 16.344 -2.203 -29.031 1 95.38 321 GLU A N 1
ATOM 2579 C CA . GLU A 1 321 ? 16.453 -2.096 -27.578 1 95.38 321 GLU A CA 1
ATOM 2580 C C . GLU A 1 321 ? 15.273 -2.754 -26.891 1 95.38 321 GLU A C 1
ATOM 2582 O O . GLU A 1 321 ? 15.43 -3.361 -25.828 1 95.38 321 GLU A O 1
ATOM 2587 N N . ARG A 1 322 ? 14.125 -2.578 -27.562 1 96.62 322 ARG A N 1
ATOM 2588 C CA . ARG A 1 322 ? 12.883 -3.09 -26.984 1 96.62 322 ARG A CA 1
ATOM 2589 C C . ARG A 1 322 ? 11.945 -3.596 -28.062 1 96.62 322 ARG A C 1
ATOM 2591 O O . ARG A 1 322 ? 11.992 -3.125 -29.203 1 96.62 322 ARG A O 1
ATOM 2598 N N . VAL A 1 323 ? 11.195 -4.547 -27.734 1 96.94 323 VAL A N 1
ATOM 2599 C CA . VAL A 1 323 ? 10.125 -5.035 -28.594 1 96.94 323 VAL A CA 1
ATOM 2600 C C . VAL A 1 323 ? 8.797 -5 -27.844 1 96.94 323 VAL A C 1
ATOM 2602 O O . VAL A 1 323 ? 8.695 -5.508 -26.734 1 96.94 323 VAL A O 1
ATOM 2605 N N . ARG A 1 324 ? 7.82 -4.422 -28.406 1 97.75 324 ARG A N 1
ATOM 2606 C CA . ARG A 1 324 ? 6.473 -4.395 -27.844 1 97.75 324 ARG A CA 1
ATOM 2607 C C . ARG A 1 324 ? 5.586 -5.449 -28.5 1 97.75 324 ARG A C 1
ATOM 2609 O O . ARG A 1 324 ? 5.57 -5.582 -29.719 1 97.75 324 ARG A O 1
ATOM 2616 N N . VAL A 1 325 ? 4.875 -6.152 -27.719 1 98.06 325 VAL A N 1
ATOM 2617 C CA . VAL A 1 325 ? 3.918 -7.145 -28.203 1 98.06 325 VAL A CA 1
ATOM 2618 C C . VAL A 1 325 ? 2.498 -6.707 -27.844 1 98.06 325 VAL A C 1
ATOM 2620 O O . VAL A 1 325 ? 2.191 -6.465 -26.672 1 98.06 325 VAL A O 1
ATOM 2623 N N . ASP A 1 326 ? 1.641 -6.562 -28.844 1 97.94 326 ASP A N 1
ATOM 2624 C CA . ASP A 1 326 ? 0.227 -6.246 -28.656 1 97.94 326 ASP A CA 1
ATOM 2625 C C . ASP A 1 326 ? -0.656 -7.402 -29.125 1 97.94 326 ASP A C 1
ATOM 2627 O O . ASP A 1 326 ? -0.685 -7.734 -30.312 1 97.94 326 ASP A O 1
ATOM 2631 N N . LEU A 1 327 ? -1.344 -7.938 -28.141 1 97.56 327 LEU A N 1
ATOM 2632 C CA . LEU A 1 327 ? -2.209 -9.07 -28.438 1 97.56 327 LEU A CA 1
ATOM 2633 C C . LEU A 1 327 ? -3.678 -8.688 -28.297 1 97.56 327 LEU A C 1
ATOM 2635 O O . LEU A 1 327 ? -4.082 -8.156 -27.25 1 97.56 327 LEU A O 1
ATOM 2639 N N . ASP A 1 328 ? -4.418 -8.875 -29.25 1 97.06 328 ASP A N 1
ATOM 2640 C CA . ASP A 1 328 ? -5.871 -8.758 -29.219 1 97.06 328 ASP A CA 1
ATOM 2641 C C . ASP A 1 328 ? -6.531 -10.125 -29.391 1 97.06 328 ASP A C 1
ATOM 2643 O O . ASP A 1 328 ? -6.684 -10.609 -30.516 1 97.06 328 ASP A O 1
ATOM 2647 N N . CYS A 1 329 ? -6.965 -10.703 -28.328 1 94.62 329 CYS A N 1
ATOM 2648 C CA . CYS A 1 329 ? -7.516 -12.047 -28.375 1 94.62 329 CYS A CA 1
ATOM 2649 C C . CYS A 1 329 ? -8.852 -12.078 -29.094 1 94.62 329 CYS A C 1
ATOM 2651 O O . CYS A 1 329 ? -9.203 -13.078 -29.719 1 94.62 329 CYS A O 1
ATOM 2653 N N . ASP A 1 330 ? -9.562 -11.016 -29.016 1 91.75 330 ASP A N 1
ATOM 2654 C CA . ASP A 1 330 ? -10.891 -10.961 -29.625 1 91.75 330 ASP A CA 1
ATOM 2655 C C . ASP A 1 330 ? -10.797 -10.883 -31.141 1 91.75 330 ASP A C 1
ATOM 2657 O O . ASP A 1 330 ? -11.586 -11.508 -31.859 1 91.75 330 ASP A O 1
ATOM 2661 N N . ARG A 1 331 ? -9.828 -10.203 -31.578 1 92.44 331 ARG A N 1
ATOM 2662 C CA . ARG A 1 331 ? -9.641 -10.047 -33 1 92.44 331 ARG A CA 1
ATOM 2663 C C . ARG A 1 331 ? -8.664 -11.094 -33.562 1 92.44 331 ARG A C 1
ATOM 2665 O O . ARG A 1 331 ? -8.539 -11.258 -34.75 1 92.44 331 ARG A O 1
ATOM 2672 N N . GLY A 1 332 ? -7.965 -11.719 -32.688 1 92.94 332 GLY A N 1
ATOM 2673 C CA . GLY A 1 332 ? -6.988 -12.727 -33.094 1 92.94 332 GLY A CA 1
ATOM 2674 C C . GLY A 1 332 ? -5.77 -12.133 -33.781 1 92.94 332 GLY A C 1
ATOM 2675 O O . GLY A 1 332 ? -5.355 -12.602 -34.844 1 92.94 332 GLY A O 1
ATOM 2676 N N . THR A 1 333 ? -5.34 -11.07 -33.25 1 96 333 THR A N 1
ATOM 2677 C CA . THR A 1 333 ? -4.184 -10.406 -33.875 1 96 333 THR A CA 1
ATOM 2678 C C . THR A 1 333 ? -3.078 -10.211 -32.844 1 96 333 THR A C 1
ATOM 2680 O O . THR A 1 333 ? -3.354 -9.883 -31.672 1 96 333 THR A O 1
ATOM 2683 N N . VAL A 1 334 ? -1.85 -10.453 -33.25 1 97.12 334 VAL A N 1
ATOM 2684 C CA . VAL A 1 334 ? -0.675 -10.133 -32.469 1 97.12 334 VAL A CA 1
ATOM 2685 C C . VAL A 1 334 ? 0.268 -9.234 -33.25 1 97.12 334 VAL A C 1
ATOM 2687 O O . VAL A 1 334 ? 0.707 -9.602 -34.344 1 97.12 334 VAL A O 1
ATOM 2690 N N . SER A 1 335 ? 0.493 -8.117 -32.688 1 97.81 335 SER A N 1
ATOM 2691 C CA . SER A 1 335 ? 1.348 -7.148 -33.375 1 97.81 335 SER A CA 1
ATOM 2692 C C . SER A 1 335 ? 2.637 -6.91 -32.594 1 97.81 335 SER A C 1
ATOM 2694 O O . SER A 1 335 ? 2.621 -6.848 -31.359 1 97.81 335 SER A O 1
ATOM 2696 N N . PHE A 1 336 ? 3.746 -6.789 -33.344 1 98.12 336 PHE A N 1
ATOM 2697 C CA . PHE A 1 336 ? 5.059 -6.492 -32.781 1 98.12 336 PHE A CA 1
ATOM 2698 C C . PHE A 1 336 ? 5.562 -5.141 -33.281 1 98.12 336 PHE A C 1
ATOM 2700 O O . PHE A 1 336 ? 5.426 -4.812 -34.469 1 98.12 336 PHE A O 1
ATOM 2707 N N . SER A 1 337 ? 6.055 -4.363 -32.375 1 97.88 337 SER A N 1
ATOM 2708 C CA . SER A 1 337 ? 6.555 -3.045 -32.75 1 97.88 337 SER A CA 1
ATOM 2709 C C . SER A 1 337 ? 7.75 -2.645 -31.891 1 97.88 337 SER A C 1
ATOM 2711 O O . SER A 1 337 ? 8.039 -3.287 -30.891 1 97.88 337 SER A O 1
ATOM 2713 N N . ASP A 1 338 ? 8.562 -1.716 -32.375 1 96.88 338 ASP A N 1
ATOM 2714 C CA . ASP A 1 338 ? 9.586 -1.03 -31.578 1 96.88 338 ASP A CA 1
ATOM 2715 C C . ASP A 1 338 ? 9.016 0.205 -30.891 1 96.88 338 ASP A C 1
ATOM 2717 O O . ASP A 1 338 ? 8.781 1.229 -31.531 1 96.88 338 ASP A O 1
ATOM 2721 N N . PRO A 1 339 ? 8.82 0.125 -29.609 1 95.19 339 PRO A N 1
ATOM 2722 C CA . PRO A 1 339 ? 8.195 1.263 -28.922 1 95.19 339 PRO A CA 1
ATOM 2723 C C . PRO A 1 339 ? 9.125 2.469 -28.812 1 95.19 339 PRO A C 1
ATOM 2725 O O . PRO A 1 339 ? 8.672 3.586 -28.562 1 95.19 339 PRO A O 1
ATOM 2728 N N . VAL A 1 340 ? 10.414 2.277 -28.953 1 94 340 VAL A N 1
ATOM 2729 C CA . VAL A 1 340 ? 11.375 3.373 -28.859 1 94 340 VAL A CA 1
ATOM 2730 C C . VAL A 1 340 ? 11.234 4.273 -30.094 1 94 340 VAL A C 1
ATOM 2732 O O . VAL A 1 340 ? 11.141 5.496 -29.969 1 94 340 VAL A O 1
ATOM 2735 N N . THR A 1 341 ? 11.164 3.691 -31.281 1 93.88 341 THR A N 1
ATOM 2736 C CA . THR A 1 341 ? 11.047 4.445 -32.531 1 93.88 341 THR A CA 1
ATOM 2737 C C . THR A 1 341 ? 9.602 4.445 -33.031 1 93.88 341 THR A C 1
ATOM 2739 O O . THR A 1 341 ? 9.297 5.07 -34.031 1 93.88 341 THR A O 1
ATOM 2742 N N . ASN A 1 342 ? 8.742 3.738 -32.375 1 94.44 342 ASN A N 1
ATOM 2743 C CA . ASN A 1 342 ? 7.348 3.586 -32.812 1 94.44 342 ASN A CA 1
ATOM 2744 C C . ASN A 1 342 ? 7.238 3.008 -34.219 1 94.44 342 ASN A C 1
ATOM 2746 O O . ASN A 1 342 ? 6.5 3.533 -35.031 1 94.44 342 ASN A O 1
ATOM 2750 N N . THR A 1 343 ? 8.016 2.008 -34.406 1 95.44 343 THR A N 1
ATOM 2751 C CA . THR A 1 343 ? 8.031 1.364 -35.719 1 95.44 343 THR A CA 1
ATOM 2752 C C . THR A 1 343 ? 7.359 -0.004 -35.656 1 95.44 343 THR A C 1
ATOM 2754 O O . THR A 1 343 ? 7.68 -0.821 -34.781 1 95.44 343 THR A O 1
ATOM 2757 N N . HIS A 1 344 ? 6.504 -0.204 -36.562 1 97.12 344 HIS A N 1
ATOM 2758 C CA . HIS A 1 344 ? 5.84 -1.497 -36.688 1 97.12 344 HIS A CA 1
ATOM 2759 C C . HIS A 1 344 ? 6.773 -2.543 -37.281 1 97.12 344 HIS A C 1
ATOM 2761 O O . HIS A 1 344 ? 7.465 -2.273 -38.281 1 97.12 344 HIS A O 1
ATOM 2767 N N . LEU A 1 345 ? 6.785 -3.635 -36.719 1 96.12 345 LEU A N 1
ATOM 2768 C CA . LEU A 1 345 ? 7.613 -4.719 -37.25 1 96.12 345 LEU A CA 1
ATOM 2769 C C . LEU A 1 345 ? 6.773 -5.695 -38.062 1 96.12 345 LEU A C 1
ATOM 2771 O O . LEU A 1 345 ? 6.988 -5.848 -39.25 1 96.12 345 LEU A O 1
ATOM 2775 N N . HIS A 1 346 ? 5.789 -6.309 -37.375 1 96.88 346 HIS A N 1
ATOM 2776 C CA . HIS A 1 346 ? 4.977 -7.312 -38.062 1 96.88 346 HIS A CA 1
ATOM 2777 C C . HIS A 1 346 ? 3.684 -7.582 -37.281 1 96.88 346 HIS A C 1
ATOM 2779 O O . HIS A 1 346 ? 3.635 -7.422 -36.062 1 96.88 346 HIS A O 1
ATOM 2785 N N . THR A 1 347 ? 2.646 -7.949 -37.969 1 97.44 347 THR A N 1
ATOM 2786 C CA . THR A 1 347 ? 1.379 -8.352 -37.375 1 97.44 347 THR A CA 1
ATOM 2787 C C . THR A 1 347 ? 0.933 -9.711 -37.906 1 97.44 347 THR A C 1
ATOM 2789 O O . THR A 1 347 ? 0.927 -9.93 -39.125 1 97.44 347 THR A O 1
ATOM 2792 N N . PHE A 1 348 ? 0.662 -10.578 -37 1 96.56 348 PHE A N 1
ATOM 2793 C CA . PHE A 1 348 ? 0.063 -11.859 -37.344 1 96.56 348 PHE A CA 1
ATOM 2794 C C . PHE A 1 348 ? -1.438 -11.852 -37.094 1 96.56 348 PHE A C 1
ATOM 2796 O O . PHE A 1 348 ? -1.898 -11.266 -36.094 1 96.56 348 PHE A O 1
ATOM 2803 N N . THR A 1 349 ? -2.168 -12.445 -37.906 1 94.69 349 THR A N 1
ATOM 2804 C CA . THR A 1 349 ? -3.602 -12.641 -37.719 1 94.69 349 THR A CA 1
ATOM 2805 C C . THR A 1 349 ? -3.945 -14.125 -37.688 1 94.69 349 THR A C 1
ATOM 2807 O O . THR A 1 349 ? -3.504 -14.883 -38.531 1 94.69 349 THR A O 1
ATOM 2810 N N . THR A 1 350 ? -4.535 -14.461 -36.656 1 88.38 350 THR A N 1
ATOM 2811 C CA . THR A 1 350 ? -4.914 -15.867 -36.531 1 88.38 350 THR A CA 1
ATOM 2812 C C . THR A 1 350 ? -6.227 -16.016 -35.781 1 88.38 350 THR A C 1
ATOM 2814 O O . THR A 1 350 ? -6.75 -15.031 -35.25 1 88.38 350 THR A O 1
ATOM 2817 N N . THR A 1 351 ? -6.801 -17.234 -35.906 1 86.62 351 THR A N 1
ATOM 2818 C CA . THR A 1 351 ? -7.957 -17.562 -35.094 1 86.62 351 THR A CA 1
ATOM 2819 C C . THR A 1 351 ? -7.523 -18.328 -33.844 1 86.62 351 THR A C 1
ATOM 2821 O O . THR A 1 351 ? -6.965 -19.422 -33.938 1 86.62 351 THR A O 1
ATOM 2824 N N . LEU A 1 352 ? -7.738 -17.703 -32.75 1 86.19 352 LEU A N 1
ATOM 2825 C CA . LEU A 1 352 ? -7.332 -18.328 -31.484 1 86.19 352 LEU A CA 1
ATOM 2826 C C . LEU A 1 352 ? -8.398 -19.281 -30.984 1 86.19 352 LEU A C 1
ATOM 2828 O O . LEU A 1 352 ? -9.516 -18.875 -30.656 1 86.19 352 LEU A O 1
ATOM 2832 N N . THR A 1 353 ? -8.094 -20.531 -31 1 86.06 353 THR A N 1
ATOM 2833 C CA . THR A 1 353 ? -9.031 -21.562 -30.562 1 86.06 353 THR A CA 1
ATOM 2834 C C . THR A 1 353 ? -8.727 -22 -29.141 1 86.06 353 THR A C 1
ATOM 2836 O O . THR A 1 353 ? -9.562 -22.625 -28.484 1 86.06 353 THR A O 1
ATOM 2839 N N . GLU A 1 354 ? -7.582 -21.766 -28.688 1 92.62 354 GLU A N 1
ATOM 2840 C CA . GLU A 1 354 ? -7.172 -22.078 -27.328 1 92.62 354 GLU A CA 1
ATOM 2841 C C . GLU A 1 354 ? -6.371 -20.922 -26.719 1 92.62 354 GLU A C 1
ATOM 2843 O O . GLU A 1 354 ? -6.102 -19.922 -27.391 1 92.62 354 GLU A O 1
ATOM 2848 N N . SER A 1 355 ? -6.094 -21.141 -25.5 1 94.88 355 SER A N 1
ATOM 2849 C CA . SER A 1 355 ? -5.285 -20.125 -24.828 1 94.88 355 SER A CA 1
ATOM 2850 C C . SER A 1 355 ? -3.881 -20.062 -25.422 1 94.88 355 SER A C 1
ATOM 2852 O O . SER A 1 355 ? -3.35 -21.062 -25.891 1 94.88 355 SER A O 1
ATOM 2854 N N . VAL A 1 356 ? -3.414 -18.875 -25.438 1 97 356 VAL A N 1
ATOM 2855 C CA . VAL A 1 356 ? -2.055 -18.688 -25.938 1 97 356 VAL A CA 1
ATOM 2856 C C . VAL A 1 356 ? -1.154 -18.203 -24.797 1 97 356 VAL A C 1
ATOM 2858 O O . VAL A 1 356 ? -1.625 -17.562 -23.859 1 97 356 VAL A O 1
ATOM 2861 N N . PHE A 1 357 ? 0.118 -18.562 -24.922 1 97.94 357 PHE A N 1
ATOM 2862 C CA . PHE A 1 357 ? 1.1 -18.172 -23.906 1 97.94 357 PHE A CA 1
ATOM 2863 C C . PHE A 1 357 ? 2.229 -17.359 -24.531 1 97.94 357 PHE A C 1
ATOM 2865 O O . PHE A 1 357 ? 2.729 -17.703 -25.609 1 97.94 357 PHE A O 1
ATOM 2872 N N . PRO A 1 358 ? 2.547 -16.281 -23.875 1 98.25 358 PRO A N 1
ATOM 2873 C CA . PRO A 1 358 ? 3.801 -15.641 -24.297 1 98.25 358 PRO A CA 1
ATOM 2874 C C . PRO A 1 358 ? 5.012 -16.562 -24.109 1 98.25 358 PRO A C 1
ATOM 2876 O O . PRO A 1 358 ? 5.086 -17.312 -23.141 1 98.25 358 PRO A O 1
ATOM 2879 N N . PHE A 1 359 ? 5.91 -16.547 -25.062 1 97.25 359 PHE A N 1
ATOM 2880 C CA . PHE A 1 359 ? 7.152 -17.281 -24.891 1 97.25 359 PHE A CA 1
ATOM 2881 C C . PHE A 1 359 ? 8.359 -16.406 -25.188 1 97.25 359 PHE A C 1
ATOM 2883 O O . PHE A 1 359 ? 8.25 -15.43 -25.922 1 97.25 359 PHE A O 1
ATOM 2890 N N . PHE A 1 360 ? 9.469 -16.766 -24.594 1 96.62 360 PHE A N 1
ATOM 2891 C CA . PHE A 1 360 ? 10.734 -16.047 -24.703 1 96.62 360 PHE A CA 1
ATOM 2892 C C . PHE A 1 360 ? 11.891 -17.016 -24.891 1 96.62 360 PHE A C 1
ATOM 2894 O O . PHE A 1 360 ? 12.047 -17.969 -24.125 1 96.62 360 PHE A O 1
ATOM 2901 N N . CYS A 1 361 ? 12.594 -16.75 -25.875 1 93 361 CYS A N 1
ATOM 2902 C CA . CYS A 1 361 ? 13.75 -17.578 -26.203 1 93 361 CYS A CA 1
ATOM 2903 C C . CYS A 1 361 ? 15 -16.734 -26.375 1 93 361 CYS A C 1
ATOM 2905 O O . CYS A 1 361 ? 15.016 -15.797 -27.172 1 93 361 CYS A O 1
ATOM 2907 N N . SER A 1 362 ? 16 -17 -25.594 1 90.19 362 SER A N 1
ATOM 2908 C CA . SER A 1 362 ? 17.234 -16.219 -25.734 1 90.19 362 SER A CA 1
ATOM 2909 C C . SER A 1 362 ? 18.406 -16.906 -25.031 1 90.19 362 SER A C 1
ATOM 2911 O O . SER A 1 362 ? 18.203 -17.656 -24.078 1 90.19 362 SER A O 1
ATOM 2913 N N . ILE A 1 363 ? 19.578 -16.594 -25.562 1 80.62 363 ILE A N 1
ATOM 2914 C CA . ILE A 1 363 ? 20.797 -17.047 -24.906 1 80.62 363 ILE A CA 1
ATOM 2915 C C . ILE A 1 363 ? 21.359 -15.945 -24.016 1 80.62 363 ILE A C 1
ATOM 2917 O O . ILE A 1 363 ? 22.156 -16.219 -23.109 1 80.62 363 ILE A O 1
ATOM 2921 N N . TYR A 1 364 ? 20.844 -14.812 -24.203 1 86.12 364 TYR A N 1
ATOM 2922 C CA . TYR A 1 364 ? 21.297 -13.664 -23.422 1 86.12 364 TYR A CA 1
ATOM 2923 C C . TYR A 1 364 ? 20.172 -13.148 -22.531 1 86.12 364 TYR A C 1
ATOM 2925 O O . TYR A 1 364 ? 19.078 -13.734 -22.484 1 86.12 364 TYR A O 1
ATOM 2933 N N . GLN A 1 365 ? 20.5 -12.133 -21.906 1 89.88 365 GLN A N 1
ATOM 2934 C CA . GLN A 1 365 ? 19.562 -11.617 -20.922 1 89.88 365 GLN A CA 1
ATOM 2935 C C . GLN A 1 365 ? 18.406 -10.898 -21.578 1 89.88 365 GLN A C 1
ATOM 2937 O O . GLN A 1 365 ? 18.609 -10.07 -22.484 1 89.88 365 GLN A O 1
ATOM 2942 N N . LEU A 1 366 ? 17.203 -11.289 -21.266 1 94.31 366 LEU A N 1
ATOM 2943 C CA . LEU A 1 366 ? 15.953 -10.641 -21.641 1 94.31 366 LEU A CA 1
ATOM 2944 C C . LEU A 1 366 ? 15.156 -10.234 -20.406 1 94.31 366 LEU A C 1
ATOM 2946 O O . LEU A 1 366 ? 15.125 -10.961 -19.422 1 94.31 366 LEU A O 1
ATOM 2950 N N . ARG A 1 367 ? 14.586 -9.086 -20.5 1 95.88 367 ARG A N 1
ATOM 2951 C CA . ARG A 1 367 ? 13.805 -8.625 -19.359 1 95.88 367 ARG A CA 1
ATOM 2952 C C . ARG A 1 367 ? 12.445 -8.102 -19.797 1 95.88 367 ARG A C 1
ATOM 2954 O O . ARG A 1 367 ? 12.352 -7.281 -20.703 1 95.88 367 ARG A O 1
ATOM 2961 N N . ILE A 1 368 ? 11.414 -8.578 -19.172 1 97.31 368 ILE A N 1
ATOM 2962 C CA . ILE A 1 368 ? 10.078 -8.031 -19.375 1 97.31 368 ILE A CA 1
ATOM 2963 C C . ILE A 1 368 ? 9.914 -6.762 -18.531 1 97.31 368 ILE A C 1
ATOM 2965 O O . ILE A 1 368 ? 10.117 -6.785 -17.312 1 97.31 368 ILE A O 1
ATOM 2969 N N . LEU A 1 369 ? 9.492 -5.719 -19.125 1 96.62 369 LEU A N 1
ATOM 2970 C CA . LEU A 1 369 ? 9.461 -4.422 -18.469 1 96.62 369 LEU A CA 1
ATOM 2971 C C . LEU A 1 369 ? 8.148 -4.219 -17.719 1 96.62 369 LEU A C 1
ATOM 2973 O O . LEU A 1 369 ? 7.098 -4.684 -18.172 1 96.62 369 LEU A O 1
ATOM 2977 N N . PRO A 1 370 ? 8.297 -3.529 -16.609 1 94.62 370 PRO A N 1
ATOM 2978 C CA . PRO A 1 370 ? 7.066 -3.211 -15.875 1 94.62 370 PRO A CA 1
ATOM 2979 C C . PRO A 1 370 ? 6.172 -2.23 -16.625 1 94.62 370 PRO A C 1
ATOM 2981 O O . PRO A 1 370 ? 6.656 -1.475 -17.484 1 94.62 370 PRO A O 1
ATOM 2984 N N . PHE A 1 371 ? 4.852 -2.375 -16.344 1 87.31 371 PHE A N 1
ATOM 2985 C CA . PHE A 1 371 ? 3.883 -1.476 -16.953 1 87.31 371 PHE A CA 1
ATOM 2986 C C . PHE A 1 371 ? 4.031 -0.062 -16.406 1 87.31 371 PHE A C 1
ATOM 2988 O O . PHE A 1 371 ? 4.145 0.127 -15.188 1 87.31 371 PHE A O 1
ATOM 2995 N N . ARG A 1 372 ? 4.414 0.835 -17.109 1 68.69 372 ARG A N 1
ATOM 2996 C CA . ARG A 1 372 ? 4.457 2.229 -16.688 1 68.69 372 ARG A CA 1
ATOM 2997 C C . ARG A 1 372 ? 3.193 2.971 -17.109 1 68.69 372 ARG A C 1
ATOM 2999 O O . ARG A 1 372 ? 2.818 2.947 -18.281 1 68.69 372 ARG A O 1
ATOM 3006 N N . SER A 1 373 ? 2.072 3.172 -16.312 1 51.91 373 SER A N 1
ATOM 3007 C CA . SER A 1 373 ? 0.895 3.957 -16.672 1 51.91 373 SER A CA 1
ATOM 3008 C C . SER A 1 373 ? 1.288 5.324 -17.234 1 51.91 373 SER A C 1
ATOM 3010 O O . SER A 1 373 ? 2.316 5.883 -16.844 1 51.91 373 SER A O 1
ATOM 3012 N N . MET B 1 1 ? 20.203 66.125 68.688 1 25.52 1 MET B N 1
ATOM 3013 C CA . MET B 1 1 ? 20.516 66.125 67.312 1 25.52 1 MET B CA 1
ATOM 3014 C C . MET B 1 1 ? 19.234 66.25 66.438 1 25.52 1 MET B C 1
ATOM 3016 O O . MET B 1 1 ? 18.438 65.312 66.438 1 25.52 1 MET B O 1
ATOM 3020 N N . ASP B 1 2 ? 18.578 67.375 66.438 1 30.84 2 ASP B N 1
ATOM 3021 C CA . ASP B 1 2 ? 17.219 67.812 66.062 1 30.84 2 ASP B CA 1
ATOM 3022 C C . ASP B 1 2 ? 16.922 67.438 64.562 1 30.84 2 ASP B C 1
ATOM 3024 O O . ASP B 1 2 ? 17.828 67.375 63.75 1 30.84 2 ASP B O 1
ATOM 3028 N N . PRO B 1 3 ? 15.859 66.688 64.375 1 37.03 3 PRO B N 1
ATOM 3029 C CA . PRO B 1 3 ? 15.539 66.312 62.969 1 37.03 3 PRO B CA 1
ATOM 3030 C C . PRO B 1 3 ? 15.75 67.5 62 1 37.03 3 PRO B C 1
ATOM 3032 O O . PRO B 1 3 ? 15.391 68.625 62.312 1 37.03 3 PRO B O 1
ATOM 3035 N N . VAL B 1 4 ? 16.891 67.625 61.375 1 41.59 4 VAL B N 1
ATOM 3036 C CA . VAL B 1 4 ? 17.312 68.562 60.344 1 41.59 4 VAL B CA 1
ATOM 3037 C C . VAL B 1 4 ? 16.141 68.938 59.438 1 41.59 4 VAL B C 1
ATOM 3039 O O . VAL B 1 4 ? 15.547 68 58.812 1 41.59 4 VAL B O 1
ATOM 3042 N N . ALA B 1 5 ? 15.305 69.938 59.719 1 44.12 5 ALA B N 1
ATOM 3043 C CA . ALA B 1 5 ? 14.305 70.625 58.906 1 44.12 5 ALA B CA 1
ATOM 3044 C C . ALA B 1 5 ? 14.75 70.75 57.469 1 44.12 5 ALA B C 1
ATOM 3046 O O . ALA B 1 5 ? 15.773 71.375 57.156 1 44.12 5 ALA B O 1
ATOM 3047 N N . VAL B 1 6 ? 14.664 69.75 56.688 1 46.34 6 VAL B N 1
ATOM 3048 C CA . VAL B 1 6 ? 14.797 69.875 55.25 1 46.34 6 VAL B CA 1
ATOM 3049 C C . VAL B 1 6 ? 14.258 71.188 54.781 1 46.34 6 VAL B C 1
ATOM 3051 O O . VAL B 1 6 ? 13.078 71.5 54.969 1 46.34 6 VAL B O 1
ATOM 3054 N N . GLY B 1 7 ? 15.023 72.25 54.906 1 46.25 7 GLY B N 1
ATOM 3055 C CA . GLY B 1 7 ? 14.781 73.625 54.562 1 46.25 7 GLY B CA 1
ATOM 3056 C C . GLY B 1 7 ? 13.883 73.812 53.344 1 46.25 7 GLY B C 1
ATOM 3057 O O . GLY B 1 7 ? 13.781 72.938 52.5 1 46.25 7 GLY B O 1
ATOM 3058 N N . ASP B 1 8 ? 12.773 74.5 53.469 1 57.41 8 ASP B N 1
ATOM 3059 C CA . ASP B 1 8 ? 11.875 74.875 52.375 1 57.41 8 ASP B CA 1
ATOM 3060 C C . ASP B 1 8 ? 12.656 75.188 51.094 1 57.41 8 ASP B C 1
ATOM 3062 O O . ASP B 1 8 ? 13.586 76 51.125 1 57.41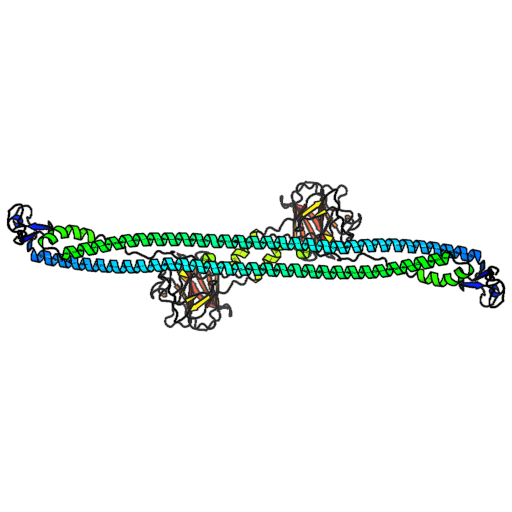 8 ASP B O 1
ATOM 3066 N N . PRO B 1 9 ? 12.734 74.312 50.125 1 68.94 9 PRO B N 1
ATOM 3067 C CA . PRO B 1 9 ? 13.523 74.625 48.906 1 68.94 9 PRO B CA 1
ATOM 3068 C C . PRO B 1 9 ? 13.328 76.062 48.438 1 68.94 9 PRO B C 1
ATOM 3070 O O . PRO B 1 9 ? 12.195 76.5 48.312 1 68.94 9 PRO B O 1
ATOM 3073 N N . ALA B 1 10 ? 14.266 76.812 48.688 1 79.25 10 ALA B N 1
ATOM 3074 C CA . ALA B 1 10 ? 14.289 78.188 48.281 1 79.25 10 ALA B CA 1
ATOM 3075 C C . ALA B 1 10 ? 14.727 78.375 46.812 1 79.25 10 ALA B C 1
ATOM 3077 O O . ALA B 1 10 ? 15.43 77.5 46.281 1 79.25 10 ALA B O 1
ATOM 3078 N N . CYS B 1 11 ? 14.07 79.312 46.094 1 83.88 11 CYS B N 1
ATOM 3079 C CA . CYS B 1 11 ? 14.43 79.625 44.719 1 83.88 11 CYS B CA 1
ATOM 3080 C C . CYS B 1 11 ? 15.922 79.875 44.625 1 83.88 11 CYS B C 1
ATOM 3082 O O . CYS B 1 11 ? 16.469 80.688 45.375 1 83.88 11 CYS B O 1
ATOM 3084 N N . ALA B 1 12 ? 16.609 79.188 43.812 1 79.44 12 ALA B N 1
ATOM 3085 C CA . ALA B 1 12 ? 18.047 79.375 43.656 1 79.44 12 ALA B CA 1
ATOM 3086 C C . ALA B 1 12 ? 18.391 80.75 43.156 1 79.44 12 ALA B C 1
ATOM 3088 O O . ALA B 1 12 ? 19.453 81.312 43.469 1 79.44 12 ALA B O 1
ATOM 3089 N N . LEU B 1 13 ? 17.516 81.375 42.562 1 81.62 13 LEU B N 1
ATOM 3090 C CA . LEU B 1 13 ? 17.781 82.688 41.969 1 81.62 13 LEU B CA 1
ATOM 3091 C C . LEU B 1 13 ? 17.438 83.812 42.969 1 81.62 13 LEU B C 1
ATOM 3093 O O . LEU B 1 13 ? 18.156 84.812 43.031 1 81.62 13 LEU B O 1
ATOM 3097 N N . HIS B 1 14 ? 16.375 83.625 43.781 1 84.31 14 HIS B N 1
ATOM 3098 C CA . HIS B 1 14 ? 15.867 84.75 44.562 1 84.31 14 HIS B CA 1
ATOM 3099 C C . HIS B 1 14 ? 15.867 84.438 46.062 1 84.31 14 HIS B C 1
ATOM 3101 O O . HIS B 1 14 ? 15.547 85.312 46.875 1 84.31 14 HIS B O 1
ATOM 3107 N N . SER B 1 15 ? 16.25 83.125 46.344 1 84.19 15 SER B N 1
ATOM 3108 C CA . SER B 1 15 ? 16.328 82.688 47.719 1 84.19 15 SER B CA 1
ATOM 3109 C C . SER B 1 15 ? 14.977 82.875 48.438 1 84.19 15 SER B C 1
ATOM 3111 O O . SER B 1 15 ? 14.93 83.188 49.625 1 84.19 15 SER B O 1
ATOM 3113 N N . GLU B 1 16 ? 13.945 82.938 47.625 1 85.62 16 GLU B N 1
ATOM 3114 C CA . GLU B 1 16 ? 12.586 82.938 48.156 1 85.62 16 GLU B CA 1
ATOM 3115 C C . GLU B 1 16 ? 11.953 81.562 48.219 1 85.62 16 GLU B C 1
ATOM 3117 O O . GLU B 1 16 ? 12.391 80.688 47.5 1 85.62 16 GLU B O 1
ATOM 3122 N N . LYS B 1 17 ? 10.984 81.562 49.125 1 86.81 17 LYS B N 1
ATOM 3123 C CA . LYS B 1 17 ? 10.273 80.25 49.25 1 86.81 17 LYS B CA 1
ATOM 3124 C C . LYS B 1 17 ? 9.547 79.938 47.938 1 86.81 17 LYS B C 1
ATOM 3126 O O . LYS B 1 17 ? 8.953 80.812 47.312 1 86.81 17 LYS B O 1
ATOM 3131 N N . LEU B 1 18 ? 9.695 78.688 47.531 1 87.06 18 LEU B N 1
ATOM 3132 C CA . LEU B 1 18 ? 9.008 78.188 46.344 1 87.06 18 LEU B CA 1
ATOM 3133 C C . LEU B 1 18 ? 7.527 77.938 46.656 1 87.06 18 LEU B C 1
ATOM 3135 O O . LEU B 1 18 ? 7.188 77.125 47.5 1 87.06 18 LEU B O 1
ATOM 3139 N N . GLN B 1 19 ? 6.578 78.688 45.969 1 87.44 19 GLN B N 1
ATOM 3140 C CA . GLN B 1 19 ? 5.156 78.562 46.281 1 87.44 19 GLN B CA 1
ATOM 3141 C C . GLN B 1 19 ? 4.336 78.25 45 1 87.44 19 GLN B C 1
ATOM 3143 O O . GLN B 1 19 ? 3.176 77.875 45.094 1 87.44 19 GLN B O 1
ATOM 3148 N N . LEU B 1 20 ? 5.023 78.5 43.906 1 91.25 20 LEU B N 1
ATOM 3149 C CA . LEU B 1 20 ? 4.273 78.375 42.656 1 91.25 20 LEU B CA 1
ATOM 3150 C C . LEU B 1 20 ? 4.918 77.375 41.719 1 91.25 20 LEU B C 1
ATOM 3152 O O . LEU B 1 20 ? 6.074 77 41.906 1 91.25 20 LEU B O 1
ATOM 3156 N N . PHE B 1 21 ? 4.105 76.875 40.812 1 91.19 21 PHE B N 1
ATOM 3157 C CA . PHE B 1 21 ? 4.535 76 39.781 1 91.19 21 PHE B CA 1
ATOM 3158 C C . PHE B 1 21 ? 4.16 76.5 38.406 1 91.19 21 PHE B C 1
ATOM 3160 O O . PHE B 1 21 ? 3.004 76.875 38.156 1 91.19 21 PHE B O 1
ATOM 3167 N N . CYS B 1 22 ? 5.105 76.688 37.562 1 91.12 22 CYS B N 1
ATOM 3168 C CA . CYS B 1 22 ? 4.871 77.125 36.188 1 91.12 22 CYS B CA 1
ATOM 3169 C C . CYS B 1 22 ? 4.426 75.938 35.281 1 91.12 22 CYS B C 1
ATOM 3171 O O . CYS B 1 22 ? 5.168 75 35.125 1 91.12 22 CYS B O 1
ATOM 3173 N N . LEU B 1 23 ? 3.299 76.062 34.688 1 87.25 23 LEU B N 1
ATOM 3174 C CA . LEU B 1 23 ? 2.719 74.938 33.938 1 87.25 23 LEU B CA 1
ATOM 3175 C C . LEU B 1 23 ? 3.426 74.812 32.594 1 87.25 23 LEU B C 1
ATOM 3177 O O . LEU B 1 23 ? 3.576 73.688 32.094 1 87.25 23 LEU B O 1
ATOM 3181 N N . GLU B 1 24 ? 3.824 75.875 31.969 1 86.62 24 GLU B N 1
ATOM 3182 C CA . GLU B 1 24 ? 4.469 75.812 30.656 1 86.62 24 GLU B CA 1
ATOM 3183 C C . GLU B 1 24 ? 5.898 75.25 30.766 1 86.62 24 GLU B C 1
ATOM 3185 O O . GLU B 1 24 ? 6.324 74.438 29.969 1 86.62 24 GLU B O 1
ATOM 3190 N N . ASP B 1 25 ? 6.605 75.688 31.766 1 84.31 25 ASP B N 1
ATOM 3191 C CA . ASP B 1 25 ? 8 75.312 31.922 1 84.31 25 ASP B CA 1
ATOM 3192 C C . ASP B 1 25 ? 8.125 74.062 32.781 1 84.31 25 ASP B C 1
ATOM 3194 O O . ASP B 1 25 ? 9.18 73.438 32.812 1 84.31 25 ASP B O 1
ATOM 3198 N N . LYS B 1 26 ? 7.105 73.75 33.469 1 85.62 26 LYS B N 1
ATOM 3199 C CA . LYS B 1 26 ? 7.051 72.625 34.375 1 85.62 26 LYS B CA 1
ATOM 3200 C C . LYS B 1 26 ? 8.141 72.75 35.438 1 85.62 26 LYS B C 1
ATOM 3202 O O . LYS B 1 26 ? 8.875 71.812 35.688 1 85.62 26 LYS B O 1
ATOM 3207 N N . GLN B 1 27 ? 8.234 73.875 36.062 1 85.12 27 GLN B N 1
ATOM 3208 C CA . GLN B 1 27 ? 9.25 74.125 37.062 1 85.12 27 GLN B CA 1
ATOM 3209 C C . GLN B 1 27 ? 8.672 74.875 38.25 1 85.12 27 GLN B C 1
ATOM 3211 O O . GLN B 1 27 ? 7.691 75.625 38.094 1 85.12 27 GLN B O 1
ATOM 3216 N N . LEU B 1 28 ? 9.289 74.625 39.375 1 88.25 28 LEU B N 1
ATOM 3217 C CA . LEU B 1 28 ? 8.945 75.375 40.594 1 88.25 28 LEU B CA 1
ATOM 3218 C C . LEU B 1 28 ? 9.453 76.812 40.5 1 88.25 28 LEU B C 1
ATOM 3220 O O . LEU B 1 28 ? 10.5 77.062 39.906 1 88.25 28 LEU B O 1
ATOM 3224 N N . ALA B 1 29 ? 8.562 77.75 40.969 1 87.12 29 ALA B N 1
ATOM 3225 C CA . ALA B 1 29 ? 8.922 79.188 40.906 1 87.12 29 ALA B CA 1
ATOM 3226 C C . ALA B 1 29 ? 8.523 79.875 42.188 1 87.12 29 ALA B C 1
ATOM 3228 O O . ALA B 1 29 ? 7.609 79.438 42.906 1 87.12 29 ALA B O 1
ATOM 3229 N N . CYS B 1 30 ? 9.352 80.875 42.5 1 88.25 30 CYS B N 1
ATOM 3230 C CA . CYS B 1 30 ? 8.977 81.75 43.625 1 88.25 30 CYS B CA 1
ATOM 3231 C C . CYS B 1 30 ? 8.125 82.938 43.125 1 88.25 30 CYS B C 1
ATOM 3233 O O . CYS B 1 30 ? 7.852 83 41.906 1 88.25 30 CYS B O 1
ATOM 3235 N N . LEU B 1 31 ? 7.715 83.812 43.906 1 87.94 31 LEU B N 1
ATOM 3236 C CA . LEU B 1 31 ? 6.824 84.938 43.562 1 87.94 31 LEU B CA 1
ATOM 3237 C C . LEU B 1 31 ? 7.543 85.938 42.656 1 87.94 31 LEU B C 1
ATOM 3239 O O . LEU B 1 31 ? 6.914 86.625 41.844 1 87.94 31 LEU B O 1
ATOM 3243 N N . VAL B 1 32 ? 8.852 85.875 42.844 1 88.69 32 VAL B N 1
ATOM 3244 C CA . VAL B 1 32 ? 9.633 86.812 42.062 1 88.69 32 VAL B CA 1
ATOM 3245 C C . VAL B 1 32 ? 9.82 86.312 40.625 1 88.69 32 VAL B C 1
ATOM 3247 O O . VAL B 1 32 ? 9.742 87.062 39.656 1 88.69 32 VAL B O 1
ATOM 3250 N N . CYS B 1 33 ? 10.008 85 40.594 1 87.5 33 CYS B N 1
ATOM 3251 C CA . CYS B 1 33 ? 10.188 84.312 39.312 1 87.5 33 CYS B CA 1
ATOM 3252 C C . CYS B 1 33 ? 8.961 84.5 38.438 1 87.5 33 CYS B C 1
ATOM 3254 O O . CYS B 1 33 ? 9.078 84.562 37.188 1 87.5 33 CYS B O 1
ATOM 3256 N N . ARG B 1 34 ? 7.746 84.625 38.938 1 86.88 34 ARG B N 1
ATOM 3257 C CA . ARG B 1 34 ? 6.48 84.75 38.219 1 86.88 34 ARG B CA 1
ATOM 3258 C C . ARG B 1 34 ? 6.477 86 37.344 1 86.88 34 ARG B C 1
ATOM 3260 O O . ARG B 1 34 ? 5.949 86 36.219 1 86.88 34 ARG B O 1
ATOM 3267 N N . ASP B 1 35 ? 7.16 86.938 37.875 1 84.62 35 ASP B N 1
ATOM 3268 C CA . ASP B 1 35 ? 7.117 88.25 37.188 1 84.62 35 ASP B CA 1
ATOM 3269 C C . ASP B 1 35 ? 8.391 88.438 36.375 1 84.62 35 ASP B C 1
ATOM 3271 O O . ASP B 1 35 ? 8.625 89.562 35.875 1 84.62 35 ASP B O 1
ATOM 3275 N N . SER B 1 36 ? 9.133 87.438 36.312 1 85.38 36 SER B N 1
ATOM 3276 C CA . SER B 1 36 ? 10.352 87.562 35.5 1 85.38 36 SER B CA 1
ATOM 3277 C C . SER B 1 36 ? 10.039 87.5 34.031 1 85.38 36 SER B C 1
ATOM 3279 O O . SER B 1 36 ? 8.984 87 33.625 1 85.38 36 SER B O 1
ATOM 3281 N N . GLU B 1 37 ? 10.93 87.938 33.188 1 85.94 37 GLU B N 1
ATOM 3282 C CA . GLU B 1 37 ? 10.773 88 31.75 1 85.94 37 GLU B CA 1
ATOM 3283 C C . GLU B 1 37 ? 10.695 86.625 31.141 1 85.94 37 GLU B C 1
ATOM 3285 O O . GLU B 1 37 ? 10.047 86.375 30.109 1 85.94 37 GLU B O 1
ATOM 3290 N N . LYS B 1 38 ? 11.297 85.688 31.797 1 83.94 38 LYS B N 1
ATOM 3291 C CA . LYS B 1 38 ? 11.359 84.312 31.297 1 83.94 38 LYS B CA 1
ATOM 3292 C C . LYS B 1 38 ? 9.984 83.688 31.328 1 83.94 38 LYS B C 1
ATOM 3294 O O . LYS B 1 38 ? 9.711 82.75 30.562 1 83.94 38 LYS B O 1
ATOM 3299 N N . HIS B 1 39 ? 9.102 84.125 32.188 1 84.5 39 HIS B N 1
ATOM 3300 C CA . HIS B 1 39 ? 7.824 83.5 32.406 1 84.5 39 HIS B CA 1
ATOM 3301 C C . HIS B 1 39 ? 6.66 84.375 32.031 1 84.5 39 HIS B C 1
ATOM 3303 O O . HIS B 1 39 ? 5.559 84.25 32.562 1 84.5 39 HIS B O 1
ATOM 3309 N N . VAL B 1 40 ? 7.066 85.25 31.109 1 83.69 40 VAL B N 1
ATOM 3310 C CA . VAL B 1 40 ? 6.016 86.125 30.656 1 83.69 40 VAL B CA 1
ATOM 3311 C C . VAL B 1 40 ? 4.895 85.375 29.984 1 83.69 40 VAL B C 1
ATOM 3313 O O . VAL B 1 40 ? 5.156 84.5 29.156 1 83.69 40 VAL B O 1
ATOM 3316 N N . SER B 1 41 ? 3.654 85.562 30.375 1 86.81 41 SER B N 1
ATOM 3317 C CA . SER B 1 41 ? 2.438 84.938 29.828 1 86.81 41 SER B CA 1
ATOM 3318 C C . SER B 1 41 ? 2.328 83.5 30.172 1 86.81 41 SER B C 1
ATOM 3320 O O . SER B 1 41 ? 1.616 82.75 29.516 1 86.81 41 SER B O 1
ATOM 3322 N N . HIS B 1 42 ? 3.191 83 31.125 1 89.62 42 HIS B N 1
ATOM 3323 C CA . HIS B 1 42 ? 3.035 81.625 31.562 1 89.62 42 HIS B CA 1
ATOM 3324 C C . HIS B 1 42 ? 1.947 81.5 32.625 1 89.62 42 HIS B C 1
ATOM 3326 O O . HIS B 1 42 ? 1.624 82.5 33.312 1 89.62 42 HIS B O 1
ATOM 3332 N N . THR B 1 43 ? 1.312 80.375 32.688 1 91.12 43 THR B N 1
ATOM 3333 C CA . THR B 1 43 ? 0.292 80.125 33.688 1 91.12 43 THR B CA 1
ATOM 3334 C C . THR B 1 43 ? 0.903 79.438 34.938 1 91.12 43 THR B C 1
ATOM 3336 O O . THR B 1 43 ? 1.623 78.5 34.812 1 91.12 43 THR B O 1
ATOM 3339 N N . PHE B 1 44 ? 0.682 80.125 36.125 1 91.44 44 PHE B N 1
ATOM 3340 C CA . PHE B 1 44 ? 1.213 79.625 37.375 1 91.44 44 PHE B CA 1
ATOM 3341 C C . PHE B 1 44 ? 0.09 79.062 38.281 1 91.44 44 PHE B C 1
ATOM 3343 O O . PHE B 1 44 ? -1.035 79.562 38.219 1 91.44 44 PHE B O 1
ATOM 3350 N N . ARG B 1 45 ? 0.418 78 38.875 1 91.62 45 ARG B N 1
ATOM 3351 C CA . ARG B 1 45 ? -0.483 77.438 39.875 1 91.62 45 ARG B CA 1
ATOM 3352 C C . ARG B 1 45 ? 0.242 77.25 41.219 1 91.62 45 ARG B C 1
ATOM 3354 O O . ARG B 1 45 ? 1.438 76.938 41.219 1 91.62 45 ARG B O 1
ATOM 3361 N N . PRO B 1 46 ? -0.603 77.5 42.344 1 91.44 46 PRO B N 1
ATOM 3362 C CA . PRO B 1 46 ? 0.006 77.188 43.625 1 91.44 46 PRO B CA 1
ATOM 3363 C C . PRO B 1 46 ? 0.479 75.688 43.656 1 91.44 46 PRO B C 1
ATOM 3365 O O . PRO B 1 46 ? -0.156 74.812 43.062 1 91.44 46 PRO B O 1
ATOM 3368 N N . ILE B 1 47 ? 1.511 75.5 44.344 1 88.81 47 ILE B N 1
ATOM 3369 C CA . ILE B 1 47 ? 2.139 74.188 44.406 1 88.81 47 ILE B CA 1
ATOM 3370 C C . ILE B 1 47 ? 1.111 73.125 44.844 1 88.81 47 ILE B C 1
ATOM 3372 O O . ILE B 1 47 ? 1.028 72.062 44.25 1 88.81 47 ILE B O 1
ATOM 3376 N N . ALA B 1 48 ? 0.314 73.375 45.844 1 88.31 48 ALA B N 1
ATOM 3377 C CA . ALA B 1 48 ? -0.665 72.438 46.406 1 88.31 48 ALA B CA 1
ATOM 3378 C C . ALA B 1 48 ? -1.673 72.062 45.312 1 88.31 48 ALA B C 1
ATOM 3380 O O . ALA B 1 48 ? -2.035 70.875 45.219 1 88.31 48 ALA B O 1
ATOM 3381 N N . GLU B 1 49 ? -2.078 73 44.5 1 90.81 49 GLU B N 1
ATOM 3382 C CA . GLU B 1 49 ? -3.051 72.75 43.438 1 90.81 49 GLU B CA 1
ATOM 3383 C C . GLU B 1 49 ? -2.42 71.938 42.312 1 90.81 49 GLU B C 1
ATOM 3385 O O . GLU B 1 49 ? -3.041 71 41.781 1 90.81 49 GLU B O 1
ATOM 3390 N N . ALA B 1 50 ? -1.222 72.312 41.969 1 89.25 50 ALA B N 1
ATOM 3391 C CA . ALA B 1 50 ? -0.509 71.625 40.906 1 89.25 50 ALA B CA 1
ATOM 3392 C C . ALA B 1 50 ? -0.236 70.188 41.312 1 89.25 50 ALA B C 1
ATOM 3394 O O . ALA B 1 50 ? -0.431 69.25 40.531 1 89.25 50 ALA B O 1
ATOM 3395 N N . VAL B 1 51 ? 0.173 69.938 42.531 1 90.69 51 VAL B N 1
ATOM 3396 C CA . VAL B 1 51 ? 0.468 68.562 43.031 1 90.69 51 VAL B CA 1
ATOM 3397 C C . VAL B 1 51 ? -0.798 67.75 43.031 1 90.69 51 VAL B C 1
ATOM 3399 O O . VAL B 1 51 ? -0.768 66.562 42.594 1 90.69 51 VAL B O 1
ATOM 3402 N N . SER B 1 52 ? -1.895 68.312 43.469 1 91.38 52 SER B N 1
ATOM 3403 C CA . SER B 1 52 ? -3.148 67.562 43.5 1 91.38 52 SER B CA 1
ATOM 3404 C C . SER B 1 52 ? -3.58 67.125 42.125 1 91.38 52 SER B C 1
ATOM 3406 O O . SER B 1 52 ? -3.971 66 41.938 1 91.38 52 SER B O 1
ATOM 3408 N N . SER B 1 53 ? -3.445 68.062 41.156 1 90 53 SER B N 1
ATOM 3409 C CA . SER B 1 53 ? -3.844 67.75 39.781 1 90 53 SER B CA 1
ATOM 3410 C C . SER B 1 53 ? -2.943 66.688 39.188 1 90 53 SER B C 1
ATOM 3412 O O . SER B 1 53 ? -3.43 65.688 38.594 1 90 53 SER B O 1
ATOM 3414 N N . TYR B 1 54 ? -1.667 66.812 39.375 1 88.81 54 TYR B N 1
ATOM 3415 C CA . TYR B 1 54 ? -0.715 65.875 38.781 1 88.81 54 TYR B CA 1
ATOM 3416 C C . TYR B 1 54 ? -0.755 64.5 39.469 1 88.81 54 TYR B C 1
ATOM 3418 O O . TYR B 1 54 ? -0.564 63.5 38.844 1 88.81 54 TYR B O 1
ATOM 3426 N N . LYS B 1 55 ? -0.98 64.5 40.719 1 89.81 55 LYS B N 1
ATOM 3427 C CA . LYS B 1 55 ? -1.124 63.219 41.438 1 89.81 55 LYS B CA 1
ATOM 3428 C C . LYS B 1 55 ? -2.35 62.438 40.938 1 89.81 55 LYS B C 1
ATOM 3430 O O . LYS B 1 55 ? -2.316 61.219 40.812 1 89.81 55 LYS B O 1
ATOM 3435 N N . GLU B 1 56 ? -3.381 63.219 40.656 1 91.56 56 GLU B N 1
ATOM 3436 C CA . GLU B 1 56 ? -4.578 62.562 40.125 1 91.56 56 GLU B CA 1
ATOM 3437 C C . GLU B 1 56 ? -4.316 61.969 38.75 1 91.56 56 GLU B C 1
ATOM 3439 O O . GLU B 1 56 ? -4.793 60.875 38.438 1 91.56 56 GLU B O 1
ATOM 3444 N N . GLU B 1 57 ? -3.6 62.719 37.938 1 88.38 57 GLU B N 1
ATOM 3445 C CA . GLU B 1 57 ? -3.234 62.219 36.625 1 88.38 57 GLU B CA 1
ATOM 3446 C C . GLU B 1 57 ? -2.359 60.969 36.719 1 88.38 57 GLU B C 1
ATOM 3448 O O . GLU B 1 57 ? -2.545 60 35.969 1 88.38 57 GLU B O 1
ATOM 3453 N N . LEU B 1 58 ? -1.484 61.031 37.625 1 88.44 58 LEU B N 1
ATOM 3454 C CA . LEU B 1 58 ? -0.563 59.938 37.812 1 88.44 58 LEU B CA 1
ATOM 3455 C C . LEU B 1 58 ? -1.296 58.688 38.375 1 88.44 58 LEU B C 1
ATOM 3457 O O . LEU B 1 58 ? -0.968 57.562 38 1 88.44 58 LEU B O 1
ATOM 3461 N N . LYS B 1 59 ? -2.268 58.906 39.219 1 91.12 59 LYS B N 1
ATOM 3462 C CA . LYS B 1 59 ? -3.064 57.812 39.75 1 91.12 59 LYS B CA 1
ATOM 3463 C C . LYS B 1 59 ? -3.855 57.125 38.656 1 91.12 59 LYS B C 1
ATOM 3465 O O . LYS B 1 59 ? -3.977 55.875 38.656 1 91.12 59 LYS B O 1
ATOM 3470 N N . THR B 1 60 ? -4.379 57.938 37.75 1 91.19 60 THR B N 1
ATOM 3471 C CA . THR B 1 60 ? -5.109 57.375 36.594 1 91.19 60 THR B CA 1
ATOM 3472 C C . THR B 1 60 ? -4.188 56.531 35.719 1 91.19 60 THR B C 1
ATOM 3474 O O . THR B 1 60 ? -4.562 55.469 35.281 1 91.19 60 THR B O 1
ATOM 3477 N N . THR B 1 61 ? -3.047 57.125 35.531 1 87.88 61 THR B N 1
ATOM 3478 C CA . THR B 1 61 ? -2.062 56.406 34.719 1 87.88 61 THR B CA 1
ATOM 3479 C C . THR B 1 61 ? -1.626 55.125 35.406 1 87.88 61 THR B C 1
ATOM 3481 O O . THR B 1 61 ? -1.433 54.094 34.75 1 87.88 61 THR B O 1
ATOM 3484 N N . LEU B 1 62 ? -1.458 55.188 36.688 1 90.31 62 LEU B N 1
ATOM 3485 C CA . LEU B 1 62 ? -1.062 54.031 37.469 1 90.31 62 LEU B CA 1
ATOM 3486 C C . LEU B 1 62 ? -2.105 52.906 37.375 1 90.31 62 LEU B C 1
ATOM 3488 O O . LEU B 1 62 ? -1.761 51.75 37.219 1 90.31 62 LEU B O 1
ATOM 3492 N N . LYS B 1 63 ? -3.371 53.281 37.406 1 92.31 63 LYS B N 1
ATOM 3493 C CA . LYS B 1 63 ? -4.441 52.312 37.25 1 92.31 63 LYS B CA 1
ATOM 3494 C C . LYS B 1 63 ? -4.391 51.625 35.875 1 92.31 63 LYS B C 1
ATOM 3496 O O . LYS B 1 63 ? -4.613 50.438 35.781 1 92.31 63 LYS B O 1
ATOM 3501 N N . SER B 1 64 ? -4.062 52.438 34.906 1 90 64 SER B N 1
ATOM 3502 C CA . SER B 1 64 ? -3.953 51.906 33.531 1 90 64 SER B CA 1
ATOM 3503 C C . SER B 1 64 ? -2.793 50.938 33.406 1 90 64 SER B C 1
ATOM 3505 O O . SER B 1 64 ? -2.92 49.875 32.781 1 90 64 SER B O 1
ATOM 3507 N N . LEU B 1 65 ? -1.707 51.281 34.031 1 89.25 65 LEU B N 1
ATOM 3508 C CA . LEU B 1 65 ? -0.529 50.406 34 1 89.25 65 LEU B CA 1
ATOM 3509 C C . LEU B 1 65 ? -0.795 49.125 34.75 1 89.25 65 LEU B C 1
ATOM 3511 O O . LEU B 1 65 ? -0.369 48.031 34.312 1 89.25 65 LEU B O 1
ATOM 3515 N N . GLN B 1 66 ? -1.488 49.219 35.844 1 92 66 GLN B N 1
ATOM 3516 C CA . GLN B 1 66 ? -1.835 48.031 36.625 1 92 66 GLN B CA 1
ATOM 3517 C C . GLN B 1 66 ? -2.75 47.094 35.812 1 92 66 GLN B C 1
ATOM 3519 O O . GLN B 1 66 ? -2.615 45.875 35.875 1 92 66 GLN B O 1
ATOM 3524 N N . PHE B 1 67 ? -3.654 47.688 35.125 1 91.12 67 PHE B N 1
ATOM 3525 C CA . PHE B 1 67 ? -4.543 46.906 34.281 1 91.12 67 PHE B CA 1
ATOM 3526 C C . PHE B 1 67 ? -3.754 46.188 33.188 1 91.12 67 PHE B C 1
ATOM 3528 O O . PHE B 1 67 ? -3.986 45.031 32.906 1 91.12 67 PHE B O 1
ATOM 3535 N N . LYS B 1 68 ? -2.893 46.906 32.562 1 88.44 68 LYS B N 1
ATOM 3536 C CA . LYS B 1 68 ? -2.059 46.312 31.5 1 88.44 68 LYS B CA 1
ATOM 3537 C C . LYS B 1 68 ? -1.222 45.156 32.031 1 88.44 68 LYS B C 1
ATOM 3539 O O . LYS B 1 68 ? -1.029 44.156 31.359 1 88.44 68 LYS B O 1
ATOM 3544 N N . LEU B 1 69 ? -0.692 45.344 33.219 1 90.94 69 LEU B N 1
ATOM 3545 C CA . LEU B 1 69 ? 0.096 44.281 33.844 1 90.94 69 LEU B CA 1
ATOM 3546 C C . LEU B 1 69 ? -0.746 43.031 34.062 1 90.94 69 LEU B C 1
ATOM 3548 O O . LEU B 1 69 ? -0.282 41.906 33.812 1 90.94 69 LEU B O 1
ATOM 3552 N N . THR B 1 70 ? -1.959 43.25 34.531 1 92 70 THR B N 1
ATOM 3553 C CA . THR B 1 70 ? -2.854 42.125 34.75 1 92 70 THR B CA 1
ATOM 3554 C C . THR B 1 70 ? -3.123 41.375 33.438 1 92 70 THR B C 1
ATOM 3556 O O . THR B 1 70 ? -3.15 40.156 33.375 1 92 70 THR B O 1
ATOM 3559 N N . GLN B 1 71 ? -3.299 42.094 32.344 1 89.06 71 GLN B N 1
ATOM 3560 C CA . GLN B 1 71 ? -3.543 41.5 31.047 1 89.06 71 GLN B CA 1
ATOM 3561 C C . GLN B 1 71 ? -2.328 40.719 30.547 1 89.06 71 GLN B C 1
ATOM 3563 O O . GLN B 1 71 ? -2.471 39.656 29.984 1 89.06 71 GLN B O 1
ATOM 3568 N N . GLU B 1 72 ? -1.188 41.312 30.766 1 89.88 72 GLU B N 1
ATOM 3569 C CA . GLU B 1 72 ? 0.04 40.656 30.344 1 89.88 72 GLU B CA 1
ATOM 3570 C C . GLU B 1 72 ? 0.27 39.344 31.109 1 89.88 72 GLU B C 1
ATOM 3572 O O . GLU B 1 72 ? 0.763 38.375 30.547 1 89.88 72 GLU B O 1
ATOM 3577 N N . LEU B 1 73 ? -0.071 39.406 32.375 1 92.12 73 LEU B N 1
ATOM 3578 C CA . LEU B 1 73 ? 0.069 38.219 33.188 1 92.12 73 LEU B CA 1
ATOM 3579 C C . LEU B 1 73 ? -0.884 37.125 32.719 1 92.12 73 LEU B C 1
ATOM 3581 O O . LEU B 1 73 ? -0.522 35.938 32.688 1 92.12 73 LEU B O 1
ATOM 3585 N N . LYS B 1 74 ? -2.049 37.5 32.375 1 89.62 74 LYS B N 1
ATOM 3586 C CA . LYS B 1 74 ? -3.016 36.562 31.828 1 89.62 74 LYS B CA 1
ATOM 3587 C C . LYS B 1 74 ? -2.52 35.938 30.531 1 89.62 74 LYS B C 1
ATOM 3589 O O . LYS B 1 74 ? -2.613 34.719 30.328 1 89.62 74 LYS B O 1
ATOM 3594 N N . THR B 1 75 ? -2.043 36.75 29.672 1 88.69 75 THR B N 1
ATOM 3595 C CA . THR B 1 75 ? -1.527 36.312 28.391 1 88.69 75 THR B CA 1
ATOM 3596 C C . THR B 1 75 ? -0.346 35.344 28.594 1 88.69 75 THR B C 1
ATOM 3598 O O . THR B 1 75 ? -0.204 34.375 27.859 1 88.69 75 THR B O 1
ATOM 3601 N N . ARG B 1 76 ? 0.526 35.719 29.5 1 91.06 76 ARG B N 1
ATOM 3602 C CA . ARG B 1 76 ? 1.654 34.875 29.812 1 91.06 76 ARG B CA 1
ATOM 3603 C C . ARG B 1 76 ? 1.177 33.5 30.266 1 91.06 76 ARG B C 1
ATOM 3605 O O . ARG B 1 76 ? 1.755 32.469 29.891 1 91.06 76 ARG B O 1
ATOM 3612 N N . GLY B 1 77 ? 0.183 33.5 31.125 1 90.38 77 GLY B N 1
ATOM 3613 C CA . GLY B 1 77 ? -0.397 32.25 31.562 1 90.38 77 GLY B CA 1
ATOM 3614 C C . GLY B 1 77 ? -0.927 31.406 30.406 1 90.38 77 GLY B C 1
ATOM 3615 O O . GLY B 1 77 ? -0.752 30.172 30.391 1 90.38 77 GLY B O 1
ATOM 3616 N N . GLU B 1 78 ? -1.559 32 29.453 1 88.75 78 GLU B N 1
ATOM 3617 C CA . GLU B 1 78 ? -2.08 31.312 28.281 1 88.75 78 GLU B CA 1
ATOM 3618 C C . GLU B 1 78 ? -0.949 30.75 27.422 1 88.75 78 GLU B C 1
ATOM 3620 O O . GLU B 1 78 ? -1.083 29.656 26.859 1 88.75 78 GLU B O 1
ATOM 3625 N N . LEU B 1 79 ? 0.079 31.516 27.328 1 90.81 79 LEU B N 1
ATOM 3626 C CA . LEU B 1 79 ? 1.238 31.047 26.578 1 90.81 79 LEU B CA 1
ATOM 3627 C C . LEU B 1 79 ? 1.845 29.812 27.219 1 90.81 79 LEU B C 1
ATOM 3629 O O . LEU B 1 79 ? 2.279 28.891 26.516 1 90.81 79 LEU B O 1
ATOM 3633 N N . GLU B 1 80 ? 1.881 29.812 28.5 1 92.06 80 GLU B N 1
ATOM 3634 C CA . GLU B 1 80 ? 2.381 28.641 29.219 1 92.06 80 GLU B CA 1
ATOM 3635 C C . GLU B 1 80 ? 1.509 27.422 28.953 1 92.06 80 GLU B C 1
ATOM 3637 O O . GLU B 1 80 ? 2.021 26.312 28.766 1 92.06 80 GLU B O 1
ATOM 3642 N N . LYS B 1 81 ? 0.244 27.641 29 1 91.44 81 LYS B N 1
ATOM 3643 C CA . LYS B 1 81 ? -0.684 26.562 28.688 1 91.44 81 LYS B CA 1
ATOM 3644 C C . LYS B 1 81 ? -0.474 26.047 27.266 1 91.44 81 LYS B C 1
ATOM 3646 O O . LYS B 1 81 ? -0.583 24.859 27 1 91.44 81 LYS B O 1
ATOM 3651 N N . THR B 1 82 ? -0.231 26.953 26.375 1 93.31 82 THR B N 1
ATOM 3652 C CA . THR B 1 82 ? 0.002 26.609 24.984 1 93.31 82 THR B CA 1
ATOM 3653 C C . THR B 1 82 ? 1.234 25.719 24.844 1 93.31 82 THR B C 1
ATOM 3655 O O . THR B 1 82 ? 1.217 24.734 24.094 1 93.31 82 THR B O 1
ATOM 3658 N N . VAL B 1 83 ? 2.291 26.062 25.547 1 94.12 83 VAL B N 1
ATOM 3659 C CA . VAL B 1 83 ? 3.516 25.281 25.516 1 94.12 83 VAL B CA 1
ATOM 3660 C C . VAL B 1 83 ? 3.23 23.859 25.984 1 94.12 83 VAL B C 1
ATOM 3662 O O . VAL B 1 83 ? 3.674 22.875 25.375 1 94.12 83 VAL B O 1
ATOM 3665 N N . GLN B 1 84 ? 2.508 23.766 27.016 1 94.31 84 GLN B N 1
ATOM 3666 C CA . GLN B 1 84 ? 2.156 22.453 27.547 1 94.31 84 GLN B CA 1
ATOM 3667 C C . GLN B 1 84 ? 1.28 21.672 26.562 1 94.31 84 GLN B C 1
ATOM 3669 O O . GLN B 1 84 ? 1.44 20.453 26.406 1 94.31 84 GLN B O 1
ATOM 3674 N N . HIS B 1 85 ? 0.379 22.375 25.969 1 95.12 85 HIS B N 1
ATOM 3675 C CA . HIS B 1 85 ? -0.522 21.75 25.016 1 95.12 85 HIS B CA 1
ATOM 3676 C C . HIS B 1 85 ? 0.234 21.25 23.797 1 95.12 85 HIS B C 1
ATOM 3678 O O . HIS B 1 85 ? -0.098 20.203 23.234 1 95.12 85 HIS B O 1
ATOM 3684 N N . ILE B 1 86 ? 1.195 21.984 23.359 1 96.69 86 ILE B N 1
ATOM 3685 C CA . ILE B 1 86 ? 2.023 21.562 22.234 1 96.69 86 ILE B CA 1
ATOM 3686 C C . ILE B 1 86 ? 2.645 20.203 22.516 1 96.69 86 ILE B C 1
ATOM 3688 O O . ILE B 1 86 ? 2.615 19.312 21.672 1 96.69 86 ILE B O 1
ATOM 3692 N N . LYS B 1 87 ? 3.17 20.078 23.672 1 96.06 87 LYS B N 1
ATOM 3693 C CA . LYS B 1 87 ? 3.777 18.812 24.078 1 96.06 87 LYS B CA 1
ATOM 3694 C C . LYS B 1 87 ? 2.74 17.688 24.094 1 96.06 87 LYS B C 1
ATOM 3696 O O . LYS B 1 87 ? 2.992 16.594 23.594 1 96.06 87 LYS B O 1
ATOM 3701 N N . SER B 1 88 ? 1.656 17.953 24.672 1 95.81 88 SER B N 1
ATOM 3702 C CA . SER B 1 88 ? 0.588 16.969 24.766 1 95.81 88 SER B CA 1
ATOM 3703 C C . SER B 1 88 ? 0.113 16.547 23.375 1 95.81 88 SER B C 1
ATOM 3705 O O . SER B 1 88 ? -0.1 15.359 23.109 1 95.81 88 SER B O 1
ATOM 3707 N N . GLN B 1 89 ? -0.12 17.516 22.5 1 96.25 89 GLN B N 1
ATOM 3708 C CA . GLN B 1 89 ? -0.513 17.234 21.125 1 96.25 89 GLN B CA 1
ATOM 3709 C C . GLN B 1 89 ? 0.505 16.328 20.438 1 96.25 89 GLN B C 1
ATOM 3711 O O . GLN B 1 89 ? 0.131 15.375 19.75 1 96.25 89 GLN B O 1
ATOM 3716 N N . ALA B 1 90 ? 1.756 16.688 20.609 1 97.75 90 ALA B N 1
ATOM 3717 C CA . ALA B 1 90 ? 2.822 15.93 19.969 1 97.75 90 ALA B CA 1
ATOM 3718 C C . ALA B 1 90 ? 2.826 14.484 20.453 1 97.75 90 ALA B C 1
ATOM 3720 O O . ALA B 1 90 ? 2.926 13.555 19.641 1 97.75 90 ALA B O 1
ATOM 3721 N N . ASP B 1 91 ? 2.686 14.289 21.719 1 97.69 91 ASP B N 1
ATOM 3722 C CA . ASP B 1 91 ? 2.693 12.945 22.297 1 97.69 91 ASP B CA 1
ATOM 3723 C C . ASP B 1 91 ? 1.506 12.125 21.797 1 97.69 91 ASP B C 1
ATOM 3725 O O . ASP B 1 91 ? 1.661 10.961 21.422 1 97.69 91 ASP B O 1
ATOM 3729 N N . HIS B 1 92 ? 0.385 12.734 21.859 1 96.94 92 HIS B N 1
ATOM 3730 C CA . HIS B 1 92 ? -0.813 12.047 21.375 1 96.94 92 HIS B CA 1
ATOM 3731 C C . HIS B 1 92 ? -0.699 11.703 19.891 1 96.94 92 HIS B C 1
ATOM 3733 O O . HIS B 1 92 ? -1.047 10.594 19.484 1 96.94 92 HIS B O 1
ATOM 3739 N N . THR B 1 93 ? -0.286 12.664 19.125 1 98.06 93 THR B N 1
ATOM 3740 C CA . THR B 1 93 ? -0.112 12.453 17.688 1 98.06 93 THR B CA 1
ATOM 3741 C C . THR B 1 93 ? 0.877 11.32 17.422 1 98.06 93 THR B C 1
ATOM 3743 O O . THR B 1 93 ? 0.655 10.492 16.531 1 98.06 93 THR B O 1
ATOM 3746 N N . LEU B 1 94 ? 1.985 11.344 18.203 1 98.44 94 LEU B N 1
ATOM 3747 C CA . LEU B 1 94 ? 2.98 10.289 18.078 1 98.44 94 LEU B CA 1
ATOM 3748 C C . LEU B 1 94 ? 2.346 8.914 18.312 1 98.44 94 LEU B C 1
ATOM 3750 O O . LEU B 1 94 ? 2.564 7.992 17.516 1 98.44 94 LEU B O 1
ATOM 3754 N N . HIS B 1 95 ? 1.552 8.852 19.312 1 98.19 95 HIS B N 1
ATOM 3755 C CA . HIS B 1 95 ? 0.891 7.59 19.641 1 98.19 95 HIS B CA 1
ATOM 3756 C C . HIS B 1 95 ? -0.042 7.148 18.531 1 98.19 95 HIS B C 1
ATOM 3758 O O . HIS B 1 95 ? -0.097 5.965 18.188 1 98.19 95 HIS B O 1
ATOM 3764 N N . GLN B 1 96 ? -0.765 8.062 18 1 97.88 96 GLN B N 1
ATOM 3765 C CA . GLN B 1 96 ? -1.702 7.738 16.922 1 97.88 96 GLN B CA 1
ATOM 3766 C C . GLN B 1 96 ? -0.966 7.309 15.656 1 97.88 96 GLN B C 1
ATOM 3768 O O . GLN B 1 96 ? -1.416 6.406 14.945 1 97.88 96 GLN B O 1
ATOM 3773 N N . ILE B 1 97 ? 0.129 7.953 15.344 1 98.5 97 ILE B N 1
ATOM 3774 C CA . ILE B 1 97 ? 0.957 7.566 14.203 1 98.5 97 ILE B CA 1
ATOM 3775 C C . ILE B 1 97 ? 1.407 6.117 14.359 1 98.5 97 ILE B C 1
ATOM 3777 O O . ILE B 1 97 ? 1.242 5.309 13.445 1 98.5 97 ILE B O 1
ATOM 3781 N N . GLN B 1 98 ? 1.959 5.816 15.516 1 98.5 98 GLN B N 1
ATOM 3782 C CA . GLN B 1 98 ? 2.457 4.473 15.773 1 98.5 98 GLN B CA 1
ATOM 3783 C C . GLN B 1 98 ? 1.337 3.441 15.68 1 98.5 98 GLN B C 1
ATOM 3785 O O . GLN B 1 98 ? 1.544 2.334 15.18 1 98.5 98 GLN B O 1
ATOM 3790 N N . HIS B 1 99 ? 0.208 3.83 16.156 1 98.06 99 HIS B N 1
ATOM 3791 C CA . HIS B 1 99 ? -0.943 2.938 16.109 1 98.06 99 HIS B CA 1
ATOM 3792 C C . HIS B 1 99 ? -1.335 2.611 14.672 1 98.06 99 HIS B C 1
ATOM 3794 O O . HIS B 1 99 ? -1.58 1.449 14.336 1 98.06 99 HIS B O 1
ATOM 3800 N N . GLU B 1 100 ? -1.434 3.594 13.828 1 97.75 100 GLU B N 1
ATOM 3801 C CA . GLU B 1 100 ? -1.81 3.395 12.43 1 97.75 100 GLU B CA 1
ATOM 3802 C C . GLU B 1 100 ? -0.784 2.533 11.703 1 97.75 100 GLU B C 1
ATOM 3804 O O . GLU B 1 100 ? -1.148 1.658 10.914 1 97.75 100 GLU B O 1
ATOM 3809 N N . PHE B 1 101 ? 0.482 2.748 11.953 1 98.44 101 PHE B N 1
ATOM 3810 C CA . PHE B 1 101 ? 1.514 1.952 11.297 1 98.44 101 PHE B CA 1
ATOM 3811 C C . PHE B 1 101 ? 1.495 0.517 11.812 1 98.44 101 PHE B C 1
ATOM 3813 O O . PHE B 1 101 ? 1.78 -0.419 11.055 1 98.44 101 PHE B O 1
ATOM 3820 N N . LYS B 1 102 ? 1.209 0.378 13.117 1 98.31 102 LYS B N 1
ATOM 3821 C CA . LYS B 1 102 ? 1.065 -0.971 13.656 1 98.31 102 LYS B CA 1
ATOM 3822 C C . LYS B 1 102 ? 0.003 -1.758 12.891 1 98.31 102 LYS B C 1
ATOM 3824 O O . LYS B 1 102 ? 0.184 -2.943 12.609 1 98.31 102 LYS B O 1
ATOM 3829 N N . LYS B 1 103 ? -1.07 -1.133 12.555 1 97.62 103 LYS B N 1
ATOM 3830 C CA . LYS B 1 103 ? -2.135 -1.768 11.781 1 97.62 103 LYS B CA 1
ATOM 3831 C C . LYS B 1 103 ? -1.636 -2.186 10.398 1 97.62 103 LYS B C 1
ATOM 3833 O O . LYS B 1 103 ? -1.966 -3.27 9.922 1 97.62 103 LYS B O 1
ATOM 3838 N N . LEU B 1 104 ? -0.904 -1.326 9.727 1 98.44 104 LEU B N 1
ATOM 3839 C CA . LEU B 1 104 ? -0.366 -1.628 8.398 1 98.44 104 LEU B CA 1
ATOM 3840 C C . LEU B 1 104 ? 0.618 -2.791 8.469 1 98.44 104 LEU B C 1
ATOM 3842 O O . LEU B 1 104 ? 0.598 -3.676 7.609 1 98.44 104 LEU B O 1
ATOM 3846 N N . HIS B 1 105 ? 1.459 -2.801 9.555 1 98.62 105 HIS B N 1
ATOM 3847 C CA . HIS B 1 105 ? 2.379 -3.916 9.758 1 98.62 105 HIS B CA 1
ATOM 3848 C C . HIS B 1 105 ? 1.621 -5.223 9.969 1 98.62 105 HIS B C 1
ATOM 3850 O O . HIS B 1 105 ? 2.025 -6.27 9.469 1 98.62 105 HIS B O 1
ATOM 3856 N N . GLN B 1 106 ? 0.604 -5.086 10.75 1 98.5 106 GLN B N 1
ATOM 3857 C CA . GLN B 1 106 ? -0.188 -6.281 11.016 1 98.5 106 GLN B CA 1
ATOM 3858 C C . GLN B 1 106 ? -0.807 -6.828 9.734 1 98.5 106 GLN B C 1
ATOM 3860 O O . GLN B 1 106 ? -0.839 -8.047 9.523 1 98.5 106 GLN B O 1
ATOM 3865 N N . PHE B 1 107 ? -1.305 -6.012 8.906 1 98.62 107 PHE B N 1
ATOM 3866 C CA . PHE B 1 107 ? -1.836 -6.434 7.613 1 98.62 107 PHE B CA 1
ATOM 3867 C C . PHE B 1 107 ? -0.79 -7.219 6.828 1 98.62 107 PHE B C 1
ATOM 3869 O O . PHE B 1 107 ? -1.084 -8.281 6.285 1 98.62 107 PHE B O 1
ATOM 3876 N N . LEU B 1 108 ? 0.401 -6.664 6.703 1 98.69 108 LEU B N 1
ATOM 3877 C CA . LEU B 1 108 ? 1.473 -7.324 5.961 1 98.69 108 LEU B CA 1
ATOM 3878 C C . LEU B 1 108 ? 1.787 -8.688 6.562 1 98.69 108 LEU B C 1
ATOM 3880 O O . LEU B 1 108 ? 1.997 -9.664 5.828 1 98.69 108 LEU B O 1
ATOM 3884 N N . ARG B 1 109 ? 1.845 -8.766 7.926 1 98.62 109 ARG B N 1
ATOM 3885 C CA . ARG B 1 109 ? 2.105 -10.039 8.586 1 98.62 109 ARG B CA 1
ATOM 3886 C C . ARG B 1 109 ? 1.018 -11.055 8.258 1 98.62 109 ARG B C 1
ATOM 3888 O O . ARG B 1 109 ? 1.314 -12.219 7.977 1 98.62 109 ARG B O 1
ATOM 3895 N N . ASP B 1 110 ? -0.216 -10.625 8.273 1 98.62 110 ASP B N 1
ATOM 3896 C CA . ASP B 1 110 ? -1.337 -11.508 7.973 1 98.62 110 ASP B CA 1
ATOM 3897 C C . ASP B 1 110 ? -1.267 -12 6.527 1 98.62 110 ASP B C 1
ATOM 3899 O O . ASP B 1 110 ? -1.491 -13.18 6.262 1 98.62 110 ASP B O 1
ATOM 3903 N N . GLU B 1 111 ? -1.036 -11.078 5.598 1 98.56 111 GLU B N 1
ATOM 3904 C CA . GLU B 1 111 ? -0.934 -11.445 4.188 1 98.56 111 GLU B CA 1
ATOM 3905 C C . GLU B 1 111 ? 0.226 -12.406 3.951 1 98.56 111 GLU B C 1
ATOM 3907 O O . GLU B 1 111 ? 0.102 -13.359 3.178 1 98.56 111 GLU B O 1
ATOM 3912 N N . GLU B 1 112 ? 1.388 -12.125 4.566 1 98.56 112 GLU B N 1
ATOM 3913 C CA . GLU B 1 112 ? 2.537 -13.016 4.461 1 98.56 112 GLU B CA 1
ATOM 3914 C C . GLU B 1 112 ? 2.195 -14.414 4.957 1 98.56 112 GLU B C 1
ATOM 3916 O O . GLU B 1 112 ? 2.486 -15.406 4.281 1 98.56 112 GLU B O 1
ATOM 3921 N N . GLU B 1 113 ? 1.586 -14.5 6.113 1 98.62 113 GLU B N 1
ATOM 3922 C CA . GLU B 1 113 ? 1.193 -15.781 6.688 1 98.62 113 GLU B CA 1
ATOM 3923 C C . GLU B 1 113 ? 0.217 -16.516 5.773 1 98.62 113 GLU B C 1
ATOM 3925 O O . GLU B 1 113 ? 0.329 -17.734 5.586 1 98.62 113 GLU B O 1
ATOM 3930 N N . ALA B 1 114 ? -0.742 -15.812 5.266 1 98.5 114 ALA B N 1
ATOM 3931 C CA . ALA B 1 114 ? -1.71 -16.422 4.355 1 98.5 114 ALA B CA 1
ATOM 3932 C C . ALA B 1 114 ? -1.021 -16.984 3.113 1 98.5 114 ALA B C 1
ATOM 3934 O O . ALA B 1 114 ? -1.346 -18.078 2.658 1 98.5 114 ALA B O 1
ATOM 3935 N N . THR B 1 115 ? -0.1 -16.219 2.535 1 98.56 115 THR B N 1
ATOM 3936 C CA . THR B 1 115 ? 0.63 -16.641 1.344 1 98.56 115 THR B CA 1
ATOM 3937 C C . THR B 1 115 ? 1.476 -17.875 1.637 1 98.56 115 THR B C 1
ATOM 3939 O O . THR B 1 115 ? 1.487 -18.812 0.853 1 98.56 115 THR B O 1
ATOM 3942 N N . ILE B 1 116 ? 2.186 -17.875 2.779 1 98.62 116 ILE B N 1
ATOM 3943 C CA . ILE B 1 116 ? 3.039 -18.984 3.17 1 98.62 116 ILE B CA 1
ATOM 3944 C C . ILE B 1 116 ? 2.186 -20.234 3.414 1 98.62 116 ILE B C 1
ATOM 3946 O O . ILE B 1 116 ? 2.551 -21.328 3.004 1 98.62 116 ILE B O 1
ATOM 3950 N N . THR B 1 117 ? 1.044 -20.047 4.07 1 98.62 117 THR B N 1
ATOM 3951 C CA . THR B 1 117 ? 0.137 -21.172 4.328 1 98.62 117 THR B CA 1
ATOM 3952 C C . THR B 1 117 ? -0.345 -21.781 3.02 1 98.62 117 THR B C 1
ATOM 3954 O O . THR B 1 117 ? -0.388 -23.016 2.885 1 98.62 117 THR B O 1
ATOM 3957 N N . ALA B 1 118 ? -0.696 -20.969 2.09 1 98.5 118 ALA B N 1
ATOM 3958 C CA . ALA B 1 118 ? -1.127 -21.469 0.782 1 98.5 118 ALA B CA 1
ATOM 3959 C C . ALA B 1 118 ? -0.016 -22.25 0.099 1 98.5 118 ALA B C 1
ATOM 3961 O O . ALA B 1 118 ? -0.269 -23.297 -0.496 1 98.5 118 ALA B O 1
ATOM 3962 N N . LEU B 1 119 ? 1.224 -21.75 0.114 1 98.56 119 LEU B N 1
ATOM 3963 C CA . LEU B 1 119 ? 2.377 -22.422 -0.463 1 98.56 119 LEU B CA 1
ATOM 3964 C C . LEU B 1 119 ? 2.584 -23.797 0.184 1 98.56 119 LEU B C 1
ATOM 3966 O O . LEU B 1 119 ? 2.76 -24.797 -0.513 1 98.56 119 LEU B O 1
ATOM 3970 N N . ARG B 1 120 ? 2.527 -23.859 1.52 1 98.25 120 ARG B N 1
ATOM 3971 C CA . ARG B 1 120 ? 2.736 -25.094 2.248 1 98.25 120 ARG B CA 1
ATOM 3972 C C . ARG B 1 120 ? 1.645 -26.109 1.926 1 98.25 120 ARG B C 1
ATOM 3974 O O . ARG B 1 120 ? 1.915 -27.312 1.814 1 98.25 120 ARG B O 1
ATOM 3981 N N . GLU B 1 121 ? 0.452 -25.625 1.838 1 98.31 121 GLU B N 1
ATOM 3982 C CA . GLU B 1 121 ? -0.652 -26.516 1.472 1 98.31 121 GLU B CA 1
ATOM 3983 C C . GLU B 1 121 ? -0.441 -27.109 0.085 1 98.31 121 GLU B C 1
ATOM 3985 O O . GLU B 1 121 ? -0.658 -28.312 -0.118 1 98.31 121 GLU B O 1
ATOM 3990 N N . GLU B 1 122 ? -0.055 -26.297 -0.894 1 98.31 122 GLU B N 1
ATOM 3991 C CA . GLU B 1 122 ? 0.224 -26.812 -2.227 1 98.31 122 GLU B CA 1
ATOM 3992 C C . GLU B 1 122 ? 1.375 -27.812 -2.197 1 98.31 122 GLU B C 1
ATOM 3994 O O . GLU B 1 122 ? 1.316 -28.859 -2.857 1 98.31 122 GLU B O 1
ATOM 3999 N N . GLU B 1 123 ? 2.459 -27.469 -1.475 1 98.12 123 GLU B N 1
ATOM 4000 C CA . GLU B 1 123 ? 3.594 -28.375 -1.333 1 98.12 123 GLU B CA 1
ATOM 4001 C C . GLU B 1 123 ? 3.148 -29.75 -0.832 1 98.12 123 GLU B C 1
ATOM 4003 O O . GLU B 1 123 ? 3.52 -30.781 -1.403 1 98.12 123 GLU B O 1
ATOM 4008 N N . GLU B 1 124 ? 2.33 -29.75 0.22 1 97.75 124 GLU B N 1
ATOM 4009 C CA . GLU B 1 124 ? 1.872 -31 0.822 1 97.75 124 GLU B CA 1
ATOM 4010 C C . GLU B 1 124 ? 1.002 -31.797 -0.148 1 97.75 124 GLU B C 1
ATOM 4012 O O . GLU B 1 124 ? 1.14 -33 -0.259 1 97.75 124 GLU B O 1
ATOM 4017 N N . GLN B 1 125 ? 0.15 -31.141 -0.799 1 97.56 125 GLN B N 1
ATOM 4018 C CA . GLN B 1 125 ? -0.741 -31.797 -1.75 1 97.56 125 GLN B CA 1
ATOM 4019 C C . GLN B 1 125 ? 0.046 -32.438 -2.891 1 97.56 125 GLN B C 1
ATOM 4021 O O . GLN B 1 125 ? -0.194 -33.594 -3.246 1 97.56 125 GLN B O 1
ATOM 4026 N N . LYS B 1 126 ? 0.914 -31.688 -3.461 1 96.94 126 LYS B N 1
ATOM 4027 C CA . LYS B 1 126 ? 1.681 -32.188 -4.598 1 96.94 126 LYS B CA 1
ATOM 4028 C C . LYS B 1 126 ? 2.652 -33.281 -4.172 1 96.94 126 LYS B C 1
ATOM 4030 O O . LYS B 1 126 ? 2.84 -34.281 -4.887 1 96.94 126 LYS B O 1
ATOM 4035 N N . LYS B 1 127 ? 3.281 -33.125 -3.037 1 95.62 127 LYS B N 1
ATOM 4036 C CA . LYS B 1 127 ? 4.152 -34.188 -2.506 1 95.62 127 LYS B CA 1
ATOM 4037 C C . LYS B 1 127 ? 3.383 -35.469 -2.287 1 95.62 127 LYS B C 1
ATOM 4039 O O . LYS B 1 127 ? 3.869 -36.562 -2.627 1 95.62 127 LYS B O 1
ATOM 4044 N N . GLN B 1 128 ? 2.205 -35.344 -1.697 1 95.75 128 GLN B N 1
ATOM 4045 C CA . GLN B 1 128 ? 1.382 -36.5 -1.433 1 95.75 128 GLN B CA 1
ATOM 4046 C C . GLN B 1 128 ? 0.998 -37.219 -2.73 1 95.75 128 GLN B C 1
ATOM 4048 O O . GLN B 1 128 ? 1.055 -38.438 -2.816 1 95.75 128 GLN B O 1
ATOM 4053 N N . LYS B 1 129 ? 0.62 -36.469 -3.674 1 95.12 129 LYS B N 1
ATOM 4054 C CA . LYS B 1 129 ? 0.258 -37.031 -4.969 1 95.12 129 LYS B CA 1
ATOM 4055 C C . LYS B 1 129 ? 1.435 -37.781 -5.586 1 95.12 129 LYS B C 1
ATOM 4057 O O . LYS B 1 129 ? 1.264 -38.875 -6.137 1 95.12 129 LYS B O 1
ATOM 4062 N N . MET B 1 130 ? 2.617 -37.156 -5.496 1 93.69 130 MET B N 1
ATOM 4063 C CA . MET B 1 130 ? 3.807 -37.781 -6.059 1 93.69 130 MET B CA 1
ATOM 4064 C C . MET B 1 130 ? 4.172 -39.031 -5.285 1 93.69 130 MET B C 1
ATOM 4066 O O . MET B 1 130 ? 4.598 -40.031 -5.875 1 93.69 130 MET B O 1
ATOM 4070 N N . LYS B 1 131 ? 3.98 -39.031 -4.02 1 92.88 131 LYS B N 1
ATOM 4071 C CA . LYS B 1 131 ? 4.262 -40.219 -3.199 1 92.88 131 LYS B CA 1
ATOM 4072 C C . LYS B 1 131 ? 3.33 -41.375 -3.549 1 92.88 131 LYS B C 1
ATOM 4074 O O . LYS B 1 131 ? 3.758 -42.531 -3.604 1 92.88 131 LYS B O 1
ATOM 4079 N N . GLU B 1 132 ? 2.105 -41.062 -3.75 1 93.81 132 GLU B N 1
ATOM 4080 C CA . GLU B 1 132 ? 1.142 -42.062 -4.16 1 93.81 132 GLU B CA 1
ATOM 4081 C C . GLU B 1 132 ? 1.526 -42.688 -5.508 1 93.81 132 GLU B C 1
ATOM 4083 O O . GLU B 1 132 ? 1.449 -43.906 -5.684 1 93.81 132 GLU B O 1
ATOM 4088 N N . LYS B 1 133 ? 1.922 -41.844 -6.371 1 92.31 133 LYS B N 1
ATOM 4089 C CA . LYS B 1 133 ? 2.34 -42.312 -7.684 1 92.31 133 LYS B CA 1
ATOM 4090 C C . LYS B 1 133 ? 3.582 -43.188 -7.574 1 92.31 133 LYS B C 1
ATOM 4092 O O . LYS B 1 133 ? 3.707 -44.188 -8.289 1 92.31 133 LYS B O 1
ATOM 4097 N N . LEU B 1 134 ? 4.488 -42.812 -6.73 1 92.81 134 LEU B N 1
ATOM 4098 C CA . LEU B 1 134 ? 5.695 -43.625 -6.508 1 92.81 134 LEU B CA 1
ATOM 4099 C C . LEU B 1 134 ? 5.348 -45 -5.953 1 92.81 134 LEU B C 1
ATOM 4101 O O . LEU B 1 134 ? 5.926 -46 -6.371 1 92.81 134 LEU B O 1
ATOM 4105 N N . GLU B 1 135 ? 4.379 -45.031 -5.094 1 93.31 135 GLU B N 1
ATOM 4106 C CA . GLU B 1 135 ? 3.949 -46.312 -4.527 1 93.31 135 GLU B CA 1
ATOM 4107 C C . GLU B 1 135 ? 3.322 -47.219 -5.594 1 93.31 135 GLU B C 1
ATOM 4109 O O . GLU B 1 135 ? 3.576 -48.406 -5.629 1 93.31 135 GLU B O 1
ATOM 4114 N N . GLU B 1 136 ? 2.547 -46.594 -6.367 1 90.88 136 GLU B N 1
ATOM 4115 C CA . GLU B 1 136 ? 1.951 -47.344 -7.473 1 90.88 136 GLU B CA 1
ATOM 4116 C C . GLU B 1 136 ? 3.023 -47.906 -8.391 1 90.88 136 GLU B C 1
ATOM 4118 O O . GLU B 1 136 ? 2.938 -49.062 -8.805 1 90.88 136 GLU B O 1
ATOM 4123 N N . MET B 1 137 ? 3.98 -47.094 -8.68 1 91.12 137 MET B N 1
ATOM 4124 C CA . MET B 1 137 ? 5.059 -47.5 -9.57 1 91.12 137 MET B CA 1
ATOM 4125 C C . MET B 1 137 ? 5.867 -48.625 -8.93 1 91.12 137 MET B C 1
ATOM 4127 O O . MET B 1 137 ? 6.246 -49.594 -9.609 1 91.12 137 MET B O 1
ATOM 4131 N N . ASN B 1 138 ? 6.09 -48.562 -7.711 1 93.12 138 ASN B N 1
ATOM 4132 C CA . ASN B 1 138 ? 6.824 -49.625 -7.008 1 93.12 138 ASN B CA 1
ATOM 4133 C C . ASN B 1 138 ? 6.082 -50.969 -7.059 1 93.12 138 ASN B C 1
ATOM 4135 O O . ASN B 1 138 ? 6.699 -52 -7.238 1 93.12 138 ASN B O 1
ATOM 4139 N N . THR B 1 139 ? 4.777 -50.844 -6.945 1 91.88 139 THR B N 1
ATOM 4140 C CA . THR B 1 139 ? 3.963 -52.062 -7.031 1 91.88 139 THR B CA 1
ATOM 4141 C C . THR B 1 139 ? 4.066 -52.688 -8.422 1 91.88 139 THR B C 1
ATOM 4143 O O . THR B 1 139 ? 4.215 -53.906 -8.555 1 91.88 139 THR B O 1
ATOM 4146 N N . HIS B 1 140 ? 4.051 -51.781 -9.375 1 88.94 140 HIS B N 1
ATOM 4147 C CA . HIS B 1 140 ? 4.156 -52.25 -10.75 1 88.94 140 HIS B CA 1
ATOM 4148 C C . HIS B 1 140 ? 5.523 -52.844 -11.023 1 88.94 140 HIS B C 1
ATOM 4150 O O . HIS B 1 140 ? 5.625 -53.875 -11.688 1 88.94 140 HIS B O 1
ATOM 4156 N N . ILE B 1 141 ? 6.512 -52.188 -10.586 1 92.31 141 ILE B N 1
ATOM 4157 C CA . ILE B 1 141 ? 7.879 -52.656 -10.797 1 92.31 141 ILE B CA 1
ATOM 4158 C C . ILE B 1 141 ? 8.062 -54.031 -10.141 1 92.31 141 ILE B C 1
ATOM 4160 O O . ILE B 1 141 ? 8.664 -54.938 -10.734 1 92.31 141 ILE B O 1
ATOM 4164 N N . SER B 1 142 ? 7.504 -54.25 -9 1 93.25 142 SER B N 1
ATOM 4165 C CA . SER B 1 142 ? 7.59 -55.531 -8.297 1 93.25 142 SER B CA 1
ATOM 4166 C C . SER B 1 142 ? 6.875 -56.625 -9.07 1 93.25 142 SER B C 1
ATOM 4168 O O . SER B 1 142 ? 7.398 -57.719 -9.211 1 93.25 142 SER B O 1
ATOM 4170 N N . ALA B 1 143 ? 5.738 -56.281 -9.523 1 89.88 143 ALA B N 1
ATOM 4171 C CA . ALA B 1 143 ? 4.969 -57.25 -10.297 1 89.88 143 ALA B CA 1
ATOM 4172 C C . ALA B 1 143 ? 5.703 -57.625 -11.578 1 89.88 143 ALA B C 1
ATOM 4174 O O . ALA B 1 143 ? 5.77 -58.812 -11.93 1 89.88 143 ALA B O 1
ATOM 4175 N N . LEU B 1 144 ? 6.184 -56.562 -12.219 1 90.25 144 LEU B N 1
ATOM 4176 C CA . LEU B 1 144 ? 6.922 -56.812 -13.453 1 90.25 144 LEU B CA 1
ATOM 4177 C C . LEU B 1 144 ? 8.172 -57.625 -13.195 1 90.25 144 LEU B C 1
ATOM 4179 O O . LEU B 1 144 ? 8.492 -58.531 -13.961 1 90.25 144 LEU B O 1
ATOM 4183 N N . SER B 1 145 ? 8.898 -57.375 -12.18 1 92.75 145 SER B N 1
ATOM 4184 C CA . SER B 1 145 ? 10.094 -58.125 -11.797 1 92.75 145 SER B CA 1
ATOM 4185 C C . SER B 1 145 ? 9.773 -59.594 -11.516 1 92.75 145 SER B C 1
ATOM 4187 O O . SER B 1 145 ? 10.523 -60.469 -11.906 1 92.75 145 SER B O 1
ATOM 4189 N N . GLN B 1 146 ? 8.625 -59.812 -10.906 1 91.88 146 GLN B N 1
ATOM 4190 C CA . GLN B 1 146 ? 8.203 -61.188 -10.617 1 91.88 146 GLN B CA 1
ATOM 4191 C C . GLN B 1 146 ? 7.863 -61.938 -11.898 1 91.88 146 GLN B C 1
ATOM 4193 O O . GLN B 1 146 ? 8.195 -63.125 -12.047 1 91.88 146 GLN B O 1
ATOM 4198 N N . THR B 1 147 ? 7.238 -61.219 -12.758 1 89.75 147 THR B N 1
ATOM 4199 C CA . THR B 1 147 ? 6.891 -61.812 -14.039 1 89.75 147 THR B CA 1
ATOM 4200 C C . THR B 1 147 ? 8.148 -62.188 -14.812 1 89.75 147 THR B C 1
ATOM 4202 O O . THR B 1 147 ? 8.211 -63.25 -15.422 1 89.75 147 THR B O 1
ATOM 4205 N N . ILE B 1 148 ? 9.078 -61.312 -14.805 1 92.44 148 ILE B N 1
ATOM 4206 C CA . ILE B 1 148 ? 10.336 -61.562 -15.492 1 92.44 148 ILE B CA 1
ATOM 4207 C C . ILE B 1 148 ? 11.031 -62.781 -14.867 1 92.44 148 ILE B C 1
ATOM 4209 O O . ILE B 1 148 ? 11.484 -63.688 -15.578 1 92.44 148 ILE B O 1
ATOM 4213 N N . LYS B 1 149 ? 11.031 -62.875 -13.57 1 92.81 149 LYS B N 1
ATOM 4214 C CA . LYS B 1 149 ? 11.641 -64 -12.867 1 92.81 149 LYS B CA 1
ATOM 4215 C C . LYS B 1 149 ? 10.938 -65.312 -13.211 1 92.81 149 LYS B C 1
ATOM 4217 O O . LYS B 1 149 ? 11.594 -66.312 -13.484 1 92.81 149 LYS B O 1
ATOM 4222 N N . ASN B 1 150 ? 9.625 -65.312 -13.25 1 89.56 150 ASN B N 1
ATOM 4223 C CA . ASN B 1 150 ? 8.844 -66.5 -13.586 1 89.56 150 ASN B CA 1
ATOM 4224 C C . ASN B 1 150 ? 9.117 -66.938 -15.016 1 89.56 150 ASN B C 1
ATOM 4226 O O . ASN B 1 150 ? 9.219 -68.125 -15.273 1 89.56 150 ASN B O 1
ATOM 4230 N N . THR B 1 151 ? 9.219 -65.938 -15.844 1 89.56 151 THR B N 1
ATOM 4231 C CA . THR B 1 151 ? 9.477 -66.25 -17.25 1 89.56 151 THR B CA 1
ATOM 4232 C C . THR B 1 151 ? 10.875 -66.875 -17.422 1 89.56 151 THR B C 1
ATOM 4234 O O . THR B 1 151 ? 11.062 -67.812 -18.188 1 89.56 151 THR B O 1
ATOM 4237 N N . GLU B 1 152 ? 11.828 -66.312 -16.688 1 91.81 152 GLU B N 1
ATOM 4238 C CA . GLU B 1 152 ? 13.188 -66.875 -16.734 1 91.81 152 GLU B CA 1
ATOM 4239 C C . GLU B 1 152 ? 13.242 -68.312 -16.203 1 91.81 152 GLU B C 1
ATOM 4241 O O . GLU B 1 152 ? 13.953 -69.125 -16.75 1 91.81 152 GLU B O 1
ATOM 4246 N N . GLU B 1 153 ? 12.461 -68.625 -15.211 1 90.56 153 GLU B N 1
ATOM 4247 C CA . GLU B 1 153 ? 12.406 -69.938 -14.648 1 90.56 153 GLU B CA 1
ATOM 4248 C C . GLU B 1 153 ? 11.758 -70.938 -15.617 1 90.56 153 GLU B C 1
ATOM 4250 O O . GLU B 1 153 ? 12.188 -72.062 -15.727 1 90.56 153 GLU B O 1
ATOM 4255 N N . MET B 1 154 ? 10.836 -70.438 -16.297 1 88.44 154 MET B N 1
ATOM 4256 C CA . MET B 1 154 ? 10.148 -71.25 -17.266 1 88.44 154 MET B CA 1
ATOM 4257 C C . MET B 1 154 ? 11.086 -71.688 -18.406 1 88.44 154 MET B C 1
ATOM 4259 O O . MET B 1 154 ? 11.023 -72.812 -18.906 1 88.44 154 MET B O 1
ATOM 4263 N N . LEU B 1 155 ? 11.883 -70.688 -18.75 1 89.69 155 LEU B N 1
ATOM 4264 C CA . LEU B 1 155 ? 12.82 -70.938 -19.844 1 89.69 155 LEU B CA 1
ATOM 4265 C C . LEU B 1 155 ? 13.844 -72 -19.469 1 89.69 155 LEU B C 1
ATOM 4267 O O . LEU B 1 155 ? 14.406 -72.688 -20.344 1 89.69 155 LEU B O 1
ATOM 4271 N N . LYS B 1 156 ? 14.047 -72.25 -18.172 1 89.38 156 LYS B N 1
ATOM 4272 C CA . LYS B 1 156 ? 15.008 -73.25 -17.688 1 89.38 156 LYS B CA 1
ATOM 4273 C C . LYS B 1 156 ? 14.336 -74.562 -17.406 1 89.38 156 LYS B C 1
ATOM 4275 O O . LYS B 1 156 ? 15.008 -75.562 -17.125 1 89.38 156 LYS B O 1
ATOM 4280 N N . ALA B 1 157 ? 13.023 -74.625 -17.547 1 86.75 157 ALA B N 1
ATOM 4281 C CA . ALA B 1 157 ? 12.273 -75.812 -17.219 1 86.75 157 ALA B CA 1
ATOM 4282 C C . ALA B 1 157 ? 12.477 -76.875 -18.297 1 86.75 157 ALA B C 1
ATOM 4284 O O . ALA B 1 157 ? 12.891 -76.562 -19.422 1 86.75 157 ALA B O 1
ATOM 4285 N N . ASN B 1 158 ? 12.164 -78.188 -17.969 1 87.75 158 ASN B N 1
ATOM 4286 C CA . ASN B 1 158 ? 12.227 -79.312 -18.953 1 87.75 158 ASN B CA 1
ATOM 4287 C C . ASN B 1 158 ? 11.148 -79.125 -20.031 1 87.75 158 ASN B C 1
ATOM 4289 O O . ASN B 1 158 ? 10.172 -78.375 -19.828 1 87.75 158 ASN B O 1
ATOM 4293 N N . ASP B 1 159 ? 11.328 -79.75 -21.094 1 86 159 ASP B N 1
ATOM 4294 C CA . ASP B 1 159 ? 10.516 -79.5 -22.297 1 86 159 ASP B CA 1
ATOM 4295 C C . ASP B 1 159 ? 9.039 -79.812 -22 1 86 159 ASP B C 1
ATOM 4297 O O . ASP B 1 159 ? 8.164 -79.062 -22.391 1 86 159 ASP B O 1
ATOM 4301 N N . VAL B 1 160 ? 8.852 -80.875 -21.328 1 83.5 160 VAL B N 1
ATOM 4302 C CA . VAL B 1 160 ? 7.477 -81.312 -21.078 1 83.5 160 VAL B CA 1
ATOM 4303 C C . VAL B 1 160 ? 6.801 -80.312 -20.141 1 83.5 160 VAL B C 1
ATOM 4305 O O . VAL B 1 160 ? 5.68 -79.875 -20.406 1 83.5 160 VAL B O 1
ATOM 4308 N N . CYS B 1 161 ? 7.523 -79.938 -19.125 1 82.62 161 CYS B N 1
ATOM 4309 C CA . CYS B 1 161 ? 7.004 -79 -18.156 1 82.62 161 CYS B CA 1
ATOM 4310 C C . CYS B 1 161 ? 6.809 -77.625 -18.812 1 82.62 161 CYS B C 1
ATOM 4312 O O . CYS B 1 161 ? 5.828 -76.938 -18.531 1 82.62 161 CYS B O 1
ATOM 4314 N N . PHE B 1 162 ? 7.691 -77.25 -19.641 1 88.69 162 PHE B N 1
ATOM 4315 C CA . PHE B 1 162 ? 7.637 -75.938 -20.359 1 88.69 162 PHE B CA 1
ATOM 4316 C C . PHE B 1 162 ? 6.371 -75.875 -21.203 1 88.69 162 PHE B C 1
ATOM 4318 O O . PHE B 1 162 ? 5.652 -74.875 -21.141 1 88.69 162 PHE B O 1
ATOM 4325 N N . LEU B 1 163 ? 6.09 -76.875 -21.891 1 86.56 163 LEU B N 1
ATOM 4326 C CA . LEU B 1 163 ? 4.957 -76.875 -22.812 1 86.56 163 LEU B CA 1
ATOM 4327 C C . LEU B 1 163 ? 3.639 -76.875 -22.047 1 86.56 163 LEU B C 1
ATOM 4329 O O . LEU B 1 163 ? 2.635 -76.375 -22.531 1 86.56 163 LEU B O 1
ATOM 4333 N N . LYS B 1 164 ? 3.691 -77.5 -20.875 1 83.19 164 LYS B N 1
ATOM 4334 C CA . LYS B 1 164 ? 2.482 -77.562 -20.062 1 83.19 164 LYS B CA 1
ATOM 4335 C C . LYS B 1 164 ? 2.141 -76.188 -19.484 1 83.19 164 LYS B C 1
ATOM 4337 O O . LYS B 1 164 ? 0.967 -75.812 -19.406 1 83.19 164 LYS B O 1
ATOM 4342 N N . GLU B 1 165 ? 3.141 -75.438 -19.188 1 84 165 GLU B N 1
ATOM 4343 C CA . GLU B 1 165 ? 2.949 -74.125 -18.469 1 84 165 GLU B CA 1
ATOM 4344 C C . GLU B 1 165 ? 2.93 -73 -19.453 1 84 165 GLU B C 1
ATOM 4346 O O . GLU B 1 165 ? 2.461 -71.875 -19.109 1 84 165 GLU B O 1
ATOM 4351 N N . PHE B 1 166 ? 3.381 -73.125 -20.625 1 84.19 166 PHE B N 1
ATOM 4352 C CA . PHE B 1 166 ? 3.625 -72.062 -21.594 1 84.19 166 PHE B CA 1
ATOM 4353 C C . PHE B 1 166 ? 2.346 -71.312 -21.891 1 84.19 166 PHE B C 1
ATOM 4355 O O . PHE B 1 166 ? 2.336 -70.062 -21.844 1 84.19 166 PHE B O 1
ATOM 4362 N N . PRO B 1 167 ? 1.217 -71.938 -22.141 1 79.06 167 PRO B N 1
ATOM 4363 C CA . PRO B 1 167 ? 0.014 -71.188 -22.484 1 79.06 167 PRO B CA 1
ATOM 4364 C C . PRO B 1 167 ? -0.424 -70.25 -21.359 1 79.06 167 PRO B C 1
ATOM 4366 O O . PRO B 1 167 ? -0.811 -69.125 -21.625 1 79.06 167 PRO B O 1
ATOM 4369 N N . VAL B 1 168 ? -0.348 -70.75 -20.172 1 76.81 168 VAL B N 1
ATOM 4370 C CA . VAL B 1 168 ? -0.769 -69.938 -19.031 1 76.81 168 VAL B CA 1
ATOM 4371 C C . VAL B 1 168 ? 0.199 -68.75 -18.812 1 76.81 168 VAL B C 1
ATOM 4373 O O . VAL B 1 168 ? -0.223 -67.625 -18.531 1 76.81 168 VAL B O 1
ATOM 4376 N N . SER B 1 169 ? 1.414 -69.062 -18.984 1 77 169 SER B N 1
ATOM 4377 C CA . SER B 1 169 ? 2.445 -68.062 -18.781 1 77 169 SER B CA 1
ATOM 4378 C C . SER B 1 169 ? 2.381 -66.938 -19.844 1 77 169 SER B C 1
ATOM 4380 O O . SER B 1 169 ? 2.584 -65.75 -19.547 1 77 169 SER B O 1
ATOM 4382 N N . MET B 1 170 ? 2.096 -67.375 -21.016 1 78 170 MET B N 1
ATOM 4383 C CA . MET B 1 170 ? 2.037 -66.438 -22.109 1 78 170 MET B CA 1
ATOM 4384 C C . MET B 1 170 ? 0.874 -65.438 -21.938 1 78 170 MET B C 1
ATOM 4386 O O . MET B 1 170 ? 0.983 -64.25 -22.266 1 78 170 MET B O 1
ATOM 4390 N N . GLU B 1 171 ? -0.174 -65.812 -21.359 1 76.38 171 GLU B N 1
ATOM 4391 C CA . GLU B 1 171 ? -1.327 -65 -21.094 1 76.38 171 GLU B CA 1
ATOM 4392 C C . GLU B 1 171 ? -1 -63.938 -20.047 1 76.38 171 GLU B C 1
ATOM 4394 O O . GLU B 1 171 ? -1.438 -62.781 -20.156 1 76.38 171 GLU B O 1
ATOM 4399 N N . ARG B 1 172 ? -0.207 -64.25 -19.188 1 72.44 172 ARG B N 1
ATOM 4400 C CA . ARG B 1 172 ? 0.158 -63.344 -18.094 1 72.44 172 ARG B CA 1
ATOM 4401 C C . ARG B 1 172 ? 1.089 -62.25 -18.578 1 72.44 172 ARG B C 1
ATOM 4403 O O . ARG B 1 172 ? 0.998 -61.094 -18.125 1 72.44 172 ARG B O 1
ATOM 4410 N N . VAL B 1 173 ? 1.946 -62.562 -19.453 1 72.81 173 VAL B N 1
ATOM 4411 C CA . VAL B 1 173 ? 2.973 -61.656 -19.938 1 72.81 173 VAL B CA 1
ATOM 4412 C C . VAL B 1 173 ? 2.338 -60.594 -20.844 1 72.81 173 VAL B C 1
ATOM 4414 O O . VAL B 1 173 ? 2.811 -59.469 -20.922 1 72.81 173 VAL B O 1
ATOM 4417 N N . GLN B 1 174 ? 1.288 -60.875 -21.578 1 67.56 174 GLN B N 1
ATOM 4418 C CA . GLN B 1 174 ? 0.667 -59.969 -22.531 1 67.56 174 GLN B CA 1
ATOM 4419 C C . GLN B 1 174 ? -0.103 -58.875 -21.812 1 67.56 174 GLN B C 1
ATOM 4421 O O . GLN B 1 174 ? -0.448 -57.844 -22.422 1 67.56 174 GLN B O 1
ATOM 4426 N N . ILE B 1 175 ? -0.348 -58.844 -20.594 1 61.31 175 ILE B N 1
ATOM 4427 C CA . ILE B 1 175 ? -1.109 -57.812 -19.906 1 61.31 175 ILE B CA 1
ATOM 4428 C C . ILE B 1 175 ? -0.227 -56.594 -19.703 1 61.31 175 ILE B C 1
ATOM 4430 O O . ILE B 1 175 ? 0.701 -56.625 -18.891 1 61.31 175 ILE B O 1
ATOM 4434 N N . SER B 1 176 ? 0.047 -55.906 -20.812 1 58.84 176 SER B N 1
ATOM 4435 C CA . SER B 1 176 ? 0.91 -54.719 -20.922 1 58.84 176 SER B CA 1
ATOM 4436 C C . SER B 1 176 ? 0.308 -53.531 -20.188 1 58.84 176 SER B C 1
ATOM 4438 O O . SER B 1 176 ? -0.86 -53.188 -20.406 1 58.84 176 SER B O 1
ATOM 4440 N N . GLN B 1 177 ? 0.797 -53.219 -19.062 1 61.75 177 GLN B N 1
ATOM 4441 C CA . GLN B 1 177 ? 0.38 -52.031 -18.375 1 61.75 177 GLN B CA 1
ATOM 4442 C C . GLN B 1 177 ? 0.859 -50.781 -19.109 1 61.75 177 GLN B C 1
ATOM 4444 O O . GLN B 1 177 ? 1.89 -50.812 -19.781 1 61.75 177 GLN B O 1
ATOM 4449 N N . PRO B 1 178 ? -0.001 -49.75 -19.219 1 62.88 178 PRO B N 1
ATOM 4450 C CA . PRO B 1 178 ? 0.338 -48.469 -19.891 1 62.88 178 PRO B CA 1
ATOM 4451 C C . PRO B 1 178 ? 1.65 -47.875 -19.391 1 62.88 178 PRO B C 1
ATOM 4453 O O . PRO B 1 178 ? 2.064 -48.156 -18.266 1 62.88 178 PRO B O 1
ATOM 4456 N N . ASP B 1 179 ? 2.398 -47.219 -20.344 1 64.69 179 ASP B N 1
ATOM 4457 C CA . ASP B 1 179 ? 3.66 -46.562 -20.031 1 64.69 179 ASP B CA 1
ATOM 4458 C C . ASP B 1 179 ? 3.459 -45.438 -19 1 64.69 179 ASP B C 1
ATOM 4460 O O . ASP B 1 179 ? 2.504 -44.656 -19.094 1 64.69 179 ASP B O 1
ATOM 4464 N N . PRO B 1 180 ? 4.184 -45.562 -17.906 1 65.94 180 PRO B N 1
ATOM 4465 C CA . PRO B 1 180 ? 4.047 -44.531 -16.891 1 65.94 180 PRO B CA 1
ATOM 4466 C C . PRO B 1 180 ? 4.461 -43.125 -17.406 1 65.94 180 PRO B C 1
ATOM 4468 O O . PRO B 1 180 ? 5.395 -43.031 -18.203 1 65.94 180 PRO B O 1
ATOM 4471 N N . GLN B 1 181 ? 3.543 -42.156 -17.453 1 68.25 181 GLN B N 1
ATOM 4472 C CA . GLN B 1 181 ? 3.889 -40.781 -17.828 1 68.25 181 GLN B CA 1
ATOM 4473 C C . GLN B 1 181 ? 3.994 -39.906 -16.609 1 68.25 181 GLN B C 1
ATOM 4475 O O . GLN B 1 181 ? 3.377 -40.156 -15.57 1 68.25 181 GLN B O 1
ATOM 4480 N N . THR B 1 182 ? 5.098 -39.031 -16.688 1 72.81 182 THR B N 1
ATOM 4481 C CA . THR B 1 182 ? 5.195 -38.031 -15.625 1 72.81 182 THR B CA 1
ATOM 4482 C C . THR B 1 182 ? 3.975 -37.125 -15.633 1 72.81 182 THR B C 1
ATOM 4484 O O . THR B 1 182 ? 3.576 -36.594 -16.688 1 72.81 182 THR B O 1
ATOM 4487 N N . PRO B 1 183 ? 3.389 -37.031 -14.531 1 81.81 183 PRO B N 1
ATOM 4488 C CA . PRO B 1 183 ? 2.156 -36.25 -14.469 1 81.81 183 PRO B CA 1
ATOM 4489 C C . PRO B 1 183 ? 2.389 -34.75 -14.75 1 81.81 183 PRO B C 1
ATOM 4491 O O . PRO B 1 183 ? 3.451 -34.219 -14.422 1 81.81 183 PRO B O 1
ATOM 4494 N N . SER B 1 184 ? 1.407 -34.188 -15.406 1 85.5 184 SER B N 1
ATOM 4495 C CA . SER B 1 184 ? 1.418 -32.75 -15.641 1 85.5 184 SER B CA 1
ATOM 4496 C C . SER B 1 184 ? 1.047 -31.969 -14.375 1 85.5 184 SER B C 1
ATOM 4498 O O . SER B 1 184 ? 0.292 -32.469 -13.539 1 85.5 184 SER B O 1
ATOM 4500 N N . GLY B 1 185 ? 1.635 -30.797 -14.219 1 89.38 185 GLY B N 1
ATOM 4501 C CA . GLY B 1 185 ? 1.276 -29.922 -13.109 1 89.38 185 GLY B CA 1
ATOM 4502 C C . GLY B 1 185 ? 1.763 -30.453 -11.766 1 89.38 185 GLY B C 1
ATOM 4503 O O . GLY B 1 185 ? 1.137 -30.203 -10.734 1 89.38 185 GLY B O 1
ATOM 4504 N N . ALA B 1 186 ? 2.811 -31.219 -11.727 1 92.56 186 ALA B N 1
ATOM 4505 C CA . ALA B 1 186 ? 3.318 -31.859 -10.516 1 92.56 186 ALA B CA 1
ATOM 4506 C C . ALA B 1 186 ? 4.102 -30.859 -9.664 1 92.56 186 ALA B C 1
ATOM 4508 O O . ALA B 1 186 ? 4.164 -31 -8.438 1 92.56 186 ALA B O 1
ATOM 4509 N N . LEU B 1 187 ? 4.633 -29.844 -10.312 1 95.88 187 LEU B N 1
ATOM 4510 C CA . LEU B 1 187 ? 5.527 -28.938 -9.609 1 95.88 187 LEU B CA 1
ATOM 4511 C C . LEU B 1 187 ? 4.754 -27.766 -9.016 1 95.88 187 LEU B C 1
ATOM 4513 O O . LEU B 1 187 ? 3.578 -27.562 -9.328 1 95.88 187 LEU B O 1
ATOM 4517 N N . ILE B 1 188 ? 5.434 -27.062 -8.164 1 97.12 188 ILE B N 1
ATOM 4518 C CA . ILE B 1 188 ? 4.832 -25.906 -7.488 1 97.12 188 ILE B CA 1
ATOM 4519 C C . ILE B 1 188 ? 4.578 -24.797 -8.5 1 97.12 188 ILE B C 1
ATOM 4521 O O . ILE B 1 188 ? 5.43 -24.516 -9.344 1 97.12 188 ILE B O 1
ATOM 4525 N N . HIS B 1 189 ? 3.365 -24.234 -8.391 1 96.44 189 HIS B N 1
ATOM 4526 C CA . HIS B 1 189 ? 3.084 -23.047 -9.203 1 96.44 189 HIS B CA 1
ATOM 4527 C C . HIS B 1 189 ? 3.768 -21.812 -8.633 1 96.44 189 HIS B C 1
ATOM 4529 O O . HIS B 1 189 ? 3.102 -20.906 -8.117 1 96.44 189 HIS B O 1
ATOM 4535 N N . VAL B 1 190 ? 4.992 -21.672 -8.805 1 97.06 190 VAL B N 1
ATOM 4536 C CA . VAL B 1 190 ? 5.848 -20.656 -8.188 1 97.06 190 VAL B CA 1
ATOM 4537 C C . VAL B 1 190 ? 5.359 -19.266 -8.578 1 97.06 190 VAL B C 1
ATOM 4539 O O . VAL B 1 190 ? 5.332 -18.359 -7.746 1 97.06 190 VAL B O 1
ATOM 4542 N N . SER B 1 191 ? 4.949 -19.062 -9.797 1 96.62 191 SER B N 1
ATOM 4543 C CA . SER B 1 191 ? 4.535 -17.766 -10.32 1 96.62 191 SER B CA 1
ATOM 4544 C C . SER B 1 191 ? 3.305 -17.234 -9.586 1 96.62 191 SER B C 1
ATOM 4546 O O . SER B 1 191 ? 3.105 -16.031 -9.484 1 96.62 191 SER B O 1
ATOM 4548 N N . ARG B 1 192 ? 2.488 -18.141 -9.109 1 95.88 192 ARG B N 1
ATOM 4549 C CA . ARG B 1 192 ? 1.299 -17.766 -8.352 1 95.88 192 ARG B CA 1
ATOM 4550 C C . ARG B 1 192 ? 1.676 -17.031 -7.066 1 95.88 192 ARG B C 1
ATOM 4552 O O . ARG B 1 192 ? 0.96 -16.141 -6.625 1 95.88 192 ARG B O 1
ATOM 4559 N N . TYR B 1 193 ? 2.779 -17.406 -6.531 1 97.56 193 TYR B N 1
ATOM 4560 C CA . TYR B 1 193 ? 3.18 -16.875 -5.238 1 97.56 193 TYR B CA 1
ATOM 4561 C C . TYR B 1 193 ? 4.105 -15.672 -5.406 1 97.56 193 TYR B C 1
ATOM 4563 O O . TYR B 1 193 ? 4.008 -14.688 -4.664 1 97.56 193 TYR B O 1
ATOM 4571 N N . LEU B 1 194 ? 4.926 -15.703 -6.406 1 97.44 194 LEU B N 1
ATOM 4572 C CA . LEU B 1 194 ? 5.977 -14.695 -6.512 1 97.44 194 LEU B CA 1
ATOM 4573 C C . LEU B 1 194 ? 5.605 -13.633 -7.543 1 97.44 194 LEU B C 1
ATOM 4575 O O . LEU B 1 194 ? 6.125 -12.516 -7.5 1 97.44 194 LEU B O 1
ATOM 4579 N N . GLY B 1 195 ? 4.789 -14 -8.508 1 96.56 195 GLY B N 1
ATOM 4580 C CA . GLY B 1 195 ? 4.434 -13.055 -9.555 1 96.56 195 GLY B CA 1
ATOM 4581 C C . GLY B 1 195 ? 3.773 -11.797 -9.023 1 96.56 195 GLY B C 1
ATOM 4582 O O . GLY B 1 195 ? 2.688 -11.859 -8.438 1 96.56 195 GLY B O 1
ATOM 4583 N N . ASN B 1 196 ? 4.406 -10.656 -9.281 1 96.81 196 ASN B N 1
ATOM 4584 C CA . ASN B 1 196 ? 3.865 -9.367 -8.875 1 96.81 196 ASN B CA 1
ATOM 4585 C C . ASN B 1 196 ? 3.418 -9.375 -7.414 1 96.81 196 ASN B C 1
ATOM 4587 O O . ASN B 1 196 ? 2.387 -8.797 -7.074 1 96.81 196 ASN B O 1
ATOM 4591 N N . LEU B 1 197 ? 4.16 -10.055 -6.586 1 97.56 197 LEU B N 1
ATOM 4592 C CA . LEU B 1 197 ? 3.754 -10.242 -5.199 1 97.56 197 LEU B CA 1
ATOM 4593 C C . LEU B 1 197 ? 3.592 -8.906 -4.488 1 97.56 197 LEU B C 1
ATOM 4595 O O . LEU B 1 197 ? 2.541 -8.633 -3.904 1 97.56 197 LEU B O 1
ATOM 4599 N N . PRO B 1 198 ? 4.57 -7.969 -4.582 1 97.38 198 PRO B N 1
ATOM 4600 C CA . PRO B 1 198 ? 4.391 -6.688 -3.896 1 97.38 198 PRO B CA 1
ATOM 4601 C C . PRO B 1 198 ? 3.18 -5.906 -4.406 1 97.38 198 PRO B C 1
ATOM 4603 O O . PRO B 1 198 ? 2.463 -5.289 -3.617 1 97.38 198 PRO B O 1
ATOM 4606 N N . PHE B 1 199 ? 2.988 -5.98 -5.691 1 96.88 199 PHE B N 1
ATOM 4607 C CA . PHE B 1 199 ? 1.873 -5.262 -6.297 1 96.88 199 PHE B CA 1
ATOM 4608 C C . PHE B 1 199 ? 0.542 -5.84 -5.832 1 96.88 199 PHE B C 1
ATOM 4610 O O . PHE B 1 199 ? -0.394 -5.094 -5.531 1 96.88 199 PHE B O 1
ATOM 4617 N N . ARG B 1 200 ? 0.453 -7.117 -5.766 1 96.88 200 ARG B N 1
ATOM 4618 C CA . ARG B 1 200 ? -0.775 -7.766 -5.316 1 96.88 200 ARG B CA 1
ATOM 4619 C C . ARG B 1 200 ? -1.087 -7.41 -3.867 1 96.88 200 ARG B C 1
ATOM 4621 O O . ARG B 1 200 ? -2.242 -7.16 -3.52 1 96.88 200 ARG B O 1
ATOM 4628 N N . VAL B 1 201 ? -0.081 -7.426 -3.09 1 98.12 201 VAL B N 1
ATOM 4629 C CA . VAL B 1 201 ? -0.241 -7.078 -1.683 1 98.12 201 VAL B CA 1
ATOM 4630 C C . VAL B 1 201 ? -0.69 -5.625 -1.558 1 98.12 201 VAL B C 1
ATOM 4632 O O . VAL B 1 201 ? -1.602 -5.312 -0.787 1 98.12 201 VAL B O 1
ATOM 4635 N N . TRP B 1 202 ? -0.002 -4.75 -2.279 1 97.12 202 TRP B N 1
ATOM 4636 C CA . TRP B 1 202 ? -0.351 -3.332 -2.303 1 97.12 202 TRP B CA 1
ATOM 4637 C C . TRP B 1 202 ? -1.799 -3.135 -2.74 1 97.12 202 TRP B C 1
ATOM 4639 O O . TRP B 1 202 ? -2.543 -2.371 -2.119 1 97.12 202 TRP B O 1
ATOM 4649 N N . LYS B 1 203 ? -2.217 -3.842 -3.793 1 96.69 203 LYS B N 1
ATOM 4650 C CA . LYS B 1 203 ? -3.59 -3.752 -4.277 1 96.69 203 LYS B CA 1
ATOM 4651 C C . LYS B 1 203 ? -4.582 -4.207 -3.209 1 96.69 203 LYS B C 1
ATOM 4653 O O . LYS B 1 203 ? -5.613 -3.568 -2.998 1 96.69 203 LYS B O 1
ATOM 4658 N N . LYS B 1 204 ? -4.301 -5.25 -2.527 1 97.19 204 LYS B N 1
ATOM 4659 C CA . LYS B 1 204 ? -5.16 -5.773 -1.471 1 97.19 204 LYS B CA 1
ATOM 4660 C C . LYS B 1 204 ? -5.227 -4.809 -0.289 1 97.19 204 LYS B C 1
ATOM 4662 O O . LYS B 1 204 ? -6.246 -4.727 0.397 1 97.19 204 LYS B O 1
ATOM 4667 N N . MET B 1 205 ? -4.16 -4.141 -0.041 1 97.19 205 MET B N 1
ATOM 4668 C CA . MET B 1 205 ? -4.09 -3.197 1.072 1 97.19 205 MET B CA 1
ATOM 4669 C C . MET B 1 205 ? -5.105 -2.074 0.901 1 97.19 205 MET B C 1
ATOM 4671 O O . MET B 1 205 ? -5.516 -1.449 1.88 1 97.19 205 MET B O 1
ATOM 4675 N N . GLN B 1 206 ? -5.465 -1.776 -0.277 1 94.12 206 GLN B N 1
ATOM 4676 C CA . GLN B 1 206 ? -6.461 -0.75 -0.569 1 94.12 206 GLN B CA 1
ATOM 4677 C C . GLN B 1 206 ? -7.762 -1.013 0.186 1 94.12 206 GLN B C 1
ATOM 4679 O O . GLN B 1 206 ? -8.5 -0.079 0.504 1 94.12 206 GLN B O 1
ATOM 4684 N N . ASP B 1 207 ? -7.98 -2.299 0.533 1 93.12 207 ASP B N 1
ATOM 4685 C CA . ASP B 1 207 ? -9.211 -2.689 1.209 1 93.12 207 ASP B CA 1
ATOM 4686 C C . ASP B 1 207 ? -9.258 -2.135 2.631 1 93.12 207 ASP B C 1
ATOM 4688 O O . ASP B 1 207 ? -10.336 -2.01 3.221 1 93.12 207 ASP B O 1
ATOM 4692 N N . ILE B 1 208 ? -8.133 -1.752 3.18 1 93.88 208 ILE B N 1
ATOM 4693 C CA . ILE B 1 208 ? -8.125 -1.34 4.578 1 93.88 208 ILE B CA 1
ATOM 4694 C C . ILE B 1 208 ? -7.762 0.139 4.68 1 93.88 208 ILE B C 1
ATOM 4696 O O . ILE B 1 208 ? -7.656 0.684 5.781 1 93.88 208 ILE B O 1
ATOM 4700 N N . VAL B 1 209 ? -7.477 0.734 3.553 1 93.94 209 VAL B N 1
ATOM 4701 C CA . VAL B 1 209 ? -7.117 2.148 3.547 1 93.94 209 VAL B CA 1
ATOM 4702 C C . VAL B 1 209 ? -8.266 2.973 2.969 1 93.94 209 VAL B C 1
ATOM 4704 O O . VAL B 1 209 ? -8.859 2.596 1.954 1 93.94 209 VAL B O 1
ATOM 4707 N N . HIS B 1 210 ? -8.672 4.023 3.668 1 92.06 210 HIS B N 1
ATOM 4708 C CA . HIS B 1 210 ? -9.758 4.891 3.232 1 92.06 210 HIS B CA 1
ATOM 4709 C C . HIS B 1 210 ? -9.273 6.328 3.053 1 92.06 210 HIS B C 1
ATOM 4711 O O . HIS B 1 210 ? -8.328 6.758 3.719 1 92.06 210 HIS B O 1
ATOM 4717 N N . TYR B 1 211 ? -9.859 7.008 2.088 1 96.19 211 TYR B N 1
ATOM 4718 C CA . TYR B 1 211 ? -9.586 8.414 1.835 1 96.19 211 TYR B CA 1
ATOM 4719 C C . TYR B 1 211 ? -10.805 9.273 2.146 1 96.19 211 TYR B C 1
ATOM 4721 O O . TYR B 1 211 ? -11.883 9.055 1.598 1 96.19 211 TYR B O 1
ATOM 4729 N N . THR B 1 212 ? -10.594 10.172 3.006 1 96.62 212 THR B N 1
ATOM 4730 C CA . THR B 1 212 ? -11.625 11.148 3.328 1 96.62 212 THR B CA 1
ATOM 4731 C C . THR B 1 212 ? -11.242 12.531 2.787 1 96.62 212 THR B C 1
ATOM 4733 O O . THR B 1 212 ? -10.18 13.062 3.111 1 96.62 212 THR B O 1
ATOM 4736 N N . PRO B 1 213 ? -12.117 13.164 2.01 1 95.88 213 PRO B N 1
ATOM 4737 C CA . PRO B 1 213 ? -11.766 14.398 1.314 1 95.88 213 PRO B CA 1
ATOM 4738 C C . PRO B 1 213 ? -11.5 15.562 2.273 1 95.88 213 PRO B C 1
ATOM 4740 O O . PRO B 1 213 ? -10.719 16.453 1.958 1 95.88 213 PRO B O 1
ATOM 4743 N N . VAL B 1 214 ? -12.195 15.555 3.391 1 97.5 214 VAL B N 1
ATOM 4744 C CA . VAL B 1 214 ? -12.031 16.656 4.34 1 97.5 214 VAL B CA 1
ATOM 4745 C C . VAL B 1 214 ? -11.555 16.094 5.688 1 97.5 214 VAL B C 1
ATOM 4747 O O . VAL B 1 214 ? -12.156 15.164 6.223 1 97.5 214 VAL B O 1
ATOM 4750 N N . ILE B 1 215 ? -10.492 16.688 6.199 1 98.12 215 ILE B N 1
ATOM 4751 C CA . ILE B 1 215 ? -9.953 16.328 7.508 1 98.12 215 ILE B CA 1
ATOM 4752 C C . ILE B 1 215 ? -10.141 17.5 8.477 1 98.12 215 ILE B C 1
ATOM 4754 O O . ILE B 1 215 ? -9.836 18.641 8.148 1 98.12 215 ILE B O 1
ATOM 4758 N N . LEU B 1 216 ? -10.594 17.141 9.641 1 98.25 216 LEU B N 1
ATOM 4759 C CA . LEU B 1 216 ? -10.883 18.156 10.633 1 98.25 216 LEU B CA 1
ATOM 4760 C C . LEU B 1 216 ? -9.602 18.688 11.266 1 98.25 216 LEU B C 1
ATOM 4762 O O . LEU B 1 216 ? -8.633 17.938 11.422 1 98.25 216 LEU B O 1
ATOM 4766 N N . ASP B 1 217 ? -9.648 19.906 11.562 1 97.69 217 ASP B N 1
ATOM 4767 C CA . ASP B 1 217 ? -8.516 20.547 12.234 1 97.69 217 ASP B CA 1
ATOM 4768 C C . ASP B 1 217 ? -8.781 20.703 13.727 1 97.69 217 ASP B C 1
ATOM 4770 O O . ASP B 1 217 ? -9.523 21.594 14.148 1 97.69 217 ASP B O 1
ATOM 4774 N N . PRO B 1 218 ? -8.078 19.984 14.555 1 96.31 218 PRO B N 1
ATOM 4775 C CA . PRO B 1 218 ? -8.336 20.047 15.992 1 96.31 218 PRO B CA 1
ATOM 4776 C C . PRO B 1 218 ? -8.016 21.422 16.578 1 96.31 218 PRO B C 1
ATOM 4778 O O . PRO B 1 218 ? -8.555 21.781 17.625 1 96.31 218 PRO B O 1
ATOM 4781 N N . ASN B 1 219 ? -7.172 22.188 15.93 1 96.19 219 ASN B N 1
ATOM 4782 C CA . ASN B 1 219 ? -6.766 23.484 16.453 1 96.19 219 ASN B CA 1
ATOM 4783 C C . ASN B 1 219 ? -7.879 24.516 16.312 1 96.19 219 ASN B C 1
ATOM 4785 O O . ASN B 1 219 ? -7.828 25.578 16.938 1 96.19 219 ASN B O 1
ATOM 4789 N N . THR B 1 220 ? -8.891 24.203 15.539 1 96.81 220 THR B N 1
ATOM 4790 C CA . THR B 1 220 ? -10 25.141 15.344 1 96.81 220 THR B CA 1
ATOM 4791 C C . THR B 1 220 ? -11.227 24.703 16.141 1 96.81 220 THR B C 1
ATOM 4793 O O . THR B 1 220 ? -12.203 25.453 16.25 1 96.81 220 THR B O 1
ATOM 4796 N N . ALA B 1 221 ? -11.203 23.547 16.75 1 95.75 221 ALA B N 1
ATOM 4797 C CA . ALA B 1 221 ? -12.375 22.938 17.359 1 95.75 221 ALA B CA 1
ATOM 4798 C C . ALA B 1 221 ? -12.727 23.625 18.688 1 95.75 221 ALA B C 1
ATOM 4800 O O . ALA B 1 221 ? -11.836 23.938 19.484 1 95.75 221 ALA B O 1
ATOM 4801 N N . ASN B 1 222 ? -13.969 23.828 18.812 1 94.75 222 ASN B N 1
ATOM 4802 C CA . ASN B 1 222 ? -14.453 24.266 20.125 1 94.75 222 ASN B CA 1
ATOM 4803 C C . ASN B 1 222 ? -14.07 23.266 21.219 1 94.75 222 ASN B C 1
ATOM 4805 O O . ASN B 1 222 ? -14.102 22.062 21 1 94.75 222 ASN B O 1
ATOM 4809 N N . PRO B 1 223 ? -13.797 23.719 22.391 1 92.44 223 PRO B N 1
ATOM 4810 C CA . PRO B 1 223 ? -13.328 22.844 23.469 1 92.44 223 PRO B CA 1
ATOM 4811 C C . PRO B 1 223 ? -14.359 21.797 23.875 1 92.44 223 PRO B C 1
ATOM 4813 O O . PRO B 1 223 ? -14.008 20.797 24.516 1 92.44 223 PRO B O 1
ATOM 4816 N N . HIS B 1 224 ? -15.586 22.016 23.516 1 91.25 224 HIS B N 1
ATOM 4817 C CA . HIS B 1 224 ? -16.625 21.047 23.859 1 91.25 224 HIS B CA 1
ATOM 4818 C C . HIS B 1 224 ? -16.672 19.891 22.875 1 91.25 224 HIS B C 1
ATOM 4820 O O . HIS B 1 224 ? -17.312 18.875 23.125 1 91.25 224 HIS B O 1
ATOM 4826 N N . LEU B 1 225 ? -15.992 20.047 21.828 1 92.62 225 LEU B N 1
ATOM 4827 C CA . LEU B 1 225 ? -16.047 19.047 20.766 1 92.62 225 LEU B CA 1
ATOM 4828 C C . LEU B 1 225 ? -14.953 18 20.953 1 92.62 225 LEU B C 1
ATOM 4830 O O . LEU B 1 225 ? -13.828 18.344 21.328 1 92.62 225 LEU B O 1
ATOM 4834 N N . VAL B 1 226 ? -15.32 16.766 20.766 1 93.12 226 VAL B N 1
ATOM 4835 C CA . VAL B 1 226 ? -14.367 15.656 20.734 1 93.12 226 VAL B CA 1
ATOM 4836 C C . VAL B 1 226 ? -14.25 15.125 19.312 1 93.12 226 VAL B C 1
ATOM 4838 O O . VAL B 1 226 ? -15.25 14.766 18.688 1 93.12 226 VAL B O 1
ATOM 4841 N N . LEU B 1 227 ? -13.031 15.125 18.859 1 94.69 227 LEU B N 1
ATOM 4842 C CA . LEU B 1 227 ? -12.789 14.617 17.516 1 94.69 227 LEU B CA 1
ATOM 4843 C C . LEU B 1 227 ? -12.281 13.18 17.562 1 94.69 227 LEU B C 1
ATOM 4845 O O . LEU B 1 227 ? -11.656 12.766 18.547 1 94.69 227 LEU B O 1
ATOM 4849 N N . SER B 1 228 ? -12.602 12.43 16.531 1 94.44 228 SER B N 1
ATOM 4850 C CA . SER B 1 228 ? -12.078 11.078 16.391 1 94.44 228 SER B CA 1
ATOM 4851 C C . SER B 1 228 ? -10.57 11.094 16.172 1 94.44 228 SER B C 1
ATOM 4853 O O . SER B 1 228 ? -10 12.117 15.789 1 94.44 228 SER B O 1
ATOM 4855 N N . ASP B 1 229 ? -9.914 9.977 16.328 1 92.44 229 ASP B N 1
ATOM 4856 C CA . ASP B 1 229 ? -8.461 9.875 16.203 1 92.44 229 ASP B CA 1
ATOM 4857 C C . ASP B 1 229 ? -8.016 10.133 14.766 1 92.44 229 ASP B C 1
ATOM 4859 O O . ASP B 1 229 ? -6.938 10.688 14.531 1 92.44 229 ASP B O 1
ATOM 4863 N N . ASP B 1 230 ? -8.914 9.805 13.836 1 92.75 230 ASP B N 1
ATOM 4864 C CA . ASP B 1 230 ? -8.547 9.992 12.438 1 92.75 230 ASP B CA 1
ATOM 4865 C C . ASP B 1 230 ? -9.016 11.352 11.922 1 92.75 230 ASP B C 1
ATOM 4867 O O . ASP B 1 230 ? -8.844 11.664 10.742 1 92.75 230 ASP B O 1
ATOM 4871 N N . LEU B 1 231 ? -9.703 12.125 12.734 1 97.5 231 LEU B N 1
ATOM 4872 C CA . LEU B 1 231 ? -10.102 13.508 12.469 1 97.5 231 LEU B CA 1
ATOM 4873 C C . LEU B 1 231 ? -11.18 13.57 11.398 1 97.5 231 LEU B C 1
ATOM 4875 O O . LEU B 1 231 ? -11.164 14.461 10.547 1 97.5 231 LEU B O 1
ATOM 4879 N N . THR B 1 232 ? -12.094 12.57 11.438 1 96.69 232 THR B N 1
ATOM 4880 C CA . THR B 1 232 ? -13.141 12.539 10.43 1 96.69 232 THR B CA 1
ATOM 4881 C C . THR B 1 232 ? -14.523 12.609 11.078 1 96.69 232 THR B C 1
ATOM 4883 O O . THR B 1 232 ? -15.539 12.641 10.383 1 96.69 232 THR B O 1
ATOM 4886 N N . SER B 1 233 ? -14.492 12.617 12.398 1 95.69 233 SER B N 1
ATOM 4887 C CA . SER B 1 233 ? -15.773 12.688 13.102 1 95.69 233 SER B CA 1
ATOM 4888 C C . SER B 1 233 ? -15.68 13.586 14.328 1 95.69 233 SER B C 1
ATOM 4890 O O . SER B 1 233 ? -14.586 13.844 14.836 1 95.69 233 SER B O 1
ATOM 4892 N N . LEU B 1 234 ? -16.828 14.164 14.68 1 94.44 234 LEU B N 1
ATOM 4893 C CA . LEU B 1 234 ? -16.922 15.016 15.867 1 94.44 234 LEU B CA 1
ATOM 4894 C C . LEU B 1 234 ? -18.141 14.664 16.703 1 94.44 234 LEU B C 1
ATOM 4896 O O . LEU B 1 234 ? -19.125 14.125 16.188 1 94.44 234 LEU B O 1
ATOM 4900 N N . ARG B 1 235 ? -17.984 14.867 18 1 87.81 235 ARG B N 1
ATOM 4901 C CA . ARG B 1 235 ? -19.094 14.727 18.938 1 87.81 235 ARG B CA 1
ATOM 4902 C C . ARG B 1 235 ? -18.953 15.719 20.078 1 87.81 235 ARG B C 1
ATOM 4904 O O . ARG B 1 235 ? -17.844 16.109 20.453 1 87.81 235 ARG B O 1
ATOM 4911 N N . ASP B 1 236 ? -20.094 16.203 20.438 1 82.38 236 ASP B N 1
ATOM 4912 C CA . ASP B 1 236 ? -20.062 17.141 21.562 1 82.38 236 ASP B CA 1
ATOM 4913 C C . ASP B 1 236 ? -20.125 16.391 22.891 1 82.38 236 ASP B C 1
ATOM 4915 O O . ASP B 1 236 ? -20.906 15.445 23.047 1 82.38 236 ASP B O 1
ATOM 4919 N N . SER B 1 237 ? -19.156 16.672 23.688 1 76.62 237 SER B N 1
ATOM 4920 C CA . SER B 1 237 ? -19.109 16 24.984 1 76.62 237 SER B CA 1
ATOM 4921 C C . SER B 1 237 ? -19.969 16.734 26.016 1 76.62 237 SER B C 1
ATOM 4923 O O . SER B 1 237 ? -19.984 16.359 27.188 1 76.62 237 SER B O 1
ATOM 4925 N N . PHE B 1 238 ? -20.922 17.641 25.672 1 70.69 238 PHE B N 1
ATOM 4926 C CA . PHE B 1 238 ? -21.859 18.406 26.484 1 70.69 238 PHE B CA 1
ATOM 4927 C C . PHE B 1 238 ? -21.141 19.047 27.656 1 70.69 238 PHE B C 1
ATOM 4929 O O . PHE B 1 238 ? -20.891 20.25 27.641 1 70.69 238 PHE B O 1
ATOM 4936 N N . LEU B 1 239 ? -20.922 18.203 28.703 1 66.81 239 LEU B N 1
ATOM 4937 C CA . LEU B 1 239 ? -20.547 18.75 30 1 66.81 239 LEU B CA 1
ATOM 4938 C C . LEU B 1 239 ? -19.031 18.719 30.203 1 66.81 239 LEU B C 1
ATOM 4940 O O . LEU B 1 239 ? -18.516 19.375 31.094 1 66.81 239 LEU B O 1
ATOM 4944 N N . ASN B 1 240 ? -18.391 18.188 29.234 1 73.06 240 ASN B N 1
ATOM 4945 C CA . ASN B 1 240 ? -16.969 18.047 29.531 1 73.06 240 ASN B CA 1
ATOM 4946 C C . ASN B 1 240 ? -16.109 18.844 28.547 1 73.06 240 ASN B C 1
ATOM 4948 O O . ASN B 1 240 ? -15.883 18.406 27.422 1 73.06 240 ASN B O 1
ATOM 4952 N N . SER B 1 241 ? -15.844 20.156 28.953 1 77 241 SER B N 1
ATOM 4953 C CA . SER B 1 241 ? -14.938 20.969 28.156 1 77 241 SER B CA 1
ATOM 4954 C C . SER B 1 241 ? -13.477 20.594 28.422 1 77 241 SER B C 1
ATOM 4956 O O . SER B 1 241 ? -13.102 20.344 29.562 1 77 241 SER B O 1
ATOM 4958 N N . LYS B 1 242 ? -12.797 20.438 27.5 1 80.06 242 LYS B N 1
ATOM 4959 C CA . LYS B 1 242 ? -11.367 20.156 27.625 1 80.06 242 LYS B CA 1
ATOM 4960 C C . LYS B 1 242 ? -10.586 21.438 27.938 1 80.06 242 LYS B C 1
ATOM 4962 O O . LYS B 1 242 ? -10.914 22.516 27.438 1 80.06 242 LYS B O 1
ATOM 4967 N N . PRO B 1 243 ? -9.578 21.234 28.719 1 84.06 243 PRO B N 1
ATOM 4968 C CA . PRO B 1 243 ? -8.727 22.391 29.031 1 84.06 243 PRO B CA 1
ATOM 4969 C C . PRO B 1 243 ? -7.77 22.734 27.891 1 84.06 243 PRO B C 1
ATOM 4971 O O . PRO B 1 243 ? -6.594 22.359 27.938 1 84.06 243 PRO B O 1
ATOM 4974 N N . LEU B 1 244 ? -8.227 23.469 26.922 1 88.44 244 LEU B N 1
ATOM 4975 C CA . LEU B 1 244 ? -7.434 23.812 25.75 1 88.44 244 LEU B CA 1
ATOM 4976 C C . LEU B 1 244 ? -7.027 25.281 25.797 1 88.44 244 LEU B C 1
ATOM 4978 O O . LEU B 1 244 ? -7.766 26.125 26.312 1 88.44 244 LEU B O 1
ATOM 4982 N N . PRO B 1 245 ? -5.832 25.453 25.344 1 88.56 245 PRO B N 1
ATOM 4983 C CA . PRO B 1 245 ? -5.438 26.859 25.281 1 88.56 245 PRO B CA 1
ATOM 4984 C C . PRO B 1 245 ? -6.285 27.656 24.297 1 88.56 245 PRO B C 1
ATOM 4986 O O . PRO B 1 245 ? -6.809 27.094 23.328 1 88.56 245 PRO B O 1
ATOM 4989 N N . ASP B 1 246 ? -6.355 28.891 24.625 1 86.5 246 ASP B N 1
ATOM 4990 C CA . ASP B 1 246 ? -7.066 29.797 23.734 1 86.5 246 ASP B CA 1
ATOM 4991 C C . ASP B 1 246 ? -6.164 30.266 22.594 1 86.5 246 ASP B C 1
ATOM 4993 O O . ASP B 1 246 ? -5.105 30.859 22.844 1 86.5 246 ASP B O 1
ATOM 4997 N N . ASN B 1 247 ? -6.398 29.844 21.469 1 88.38 247 ASN B N 1
ATOM 4998 C CA . ASN B 1 247 ? -5.684 30.297 20.281 1 88.38 247 ASN B CA 1
ATOM 4999 C C . ASN B 1 247 ? -6.621 30.969 19.281 1 88.38 247 ASN B C 1
ATOM 5001 O O . ASN B 1 247 ? -7.828 30.719 19.297 1 88.38 247 ASN B O 1
ATOM 5005 N N . PRO B 1 248 ? -6.051 31.844 18.484 1 88.81 248 PRO B N 1
ATOM 5006 C CA . PRO B 1 248 ? -6.898 32.625 17.594 1 88.81 248 PRO B CA 1
ATOM 5007 C C . PRO B 1 248 ? -7.746 31.781 16.672 1 88.81 248 PRO B C 1
ATOM 5009 O O . PRO B 1 248 ? -8.844 32.188 16.266 1 88.81 248 PRO B O 1
ATOM 5012 N N . GLU B 1 249 ? -7.336 30.594 16.312 1 92.75 249 GLU B N 1
ATOM 5013 C CA . GLU B 1 249 ? -8.016 29.766 15.32 1 92.75 249 GLU B CA 1
ATOM 5014 C C . GLU B 1 249 ? -9.18 29.016 15.938 1 92.75 249 GLU B C 1
ATOM 5016 O O . GLU B 1 249 ? -10.094 28.578 15.234 1 92.75 249 GLU B O 1
ATOM 5021 N N . ARG B 1 250 ? -9.281 28.844 17.188 1 94.38 250 ARG B N 1
ATOM 5022 C CA . ARG B 1 250 ? -10.234 27.984 17.859 1 94.38 250 ARG B CA 1
ATOM 5023 C C . ARG B 1 250 ? -11.578 28.672 18.047 1 94.38 250 ARG B C 1
ATOM 5025 O O . ARG B 1 250 ? -11.625 29.859 18.406 1 94.38 250 ARG B O 1
ATOM 5032 N N . PHE B 1 251 ? -12.617 27.938 17.859 1 94.75 251 PHE B N 1
ATOM 5033 C CA . PHE B 1 251 ? -13.945 28.422 18.203 1 94.75 251 PHE B CA 1
ATOM 5034 C C . PHE B 1 251 ? -14.133 28.453 19.719 1 94.75 251 PHE B C 1
ATOM 5036 O O . PHE B 1 251 ? -13.602 27.594 20.422 1 94.75 251 PHE B O 1
ATOM 5043 N N . ASP B 1 252 ? -14.844 29.391 20.141 1 92 252 ASP B N 1
ATOM 5044 C CA . ASP B 1 252 ? -15.055 29.438 21.594 1 92 252 ASP B CA 1
ATOM 5045 C C . ASP B 1 252 ? -16.547 29.422 21.938 1 92 252 ASP B C 1
ATOM 5047 O O . ASP B 1 252 ? -16.938 28.984 23.016 1 92 252 ASP B O 1
ATOM 5051 N N . TYR B 1 253 ? -17.375 29.969 21.062 1 91.88 253 TYR B N 1
ATOM 5052 C CA . TYR B 1 253 ? -18.797 30.062 21.375 1 91.88 253 TYR B CA 1
ATOM 5053 C C . TYR B 1 253 ? -19.578 28.922 20.703 1 91.88 253 TYR B C 1
ATOM 5055 O O . TYR B 1 253 ? -20.219 28.125 21.391 1 91.88 253 TYR B O 1
ATOM 5063 N N . TYR B 1 254 ? -19.422 28.781 19.391 1 90.56 254 TYR B N 1
ATOM 5064 C CA . TYR B 1 254 ? -20.156 27.766 18.641 1 90.56 254 TYR B CA 1
ATOM 5065 C C . TYR B 1 254 ? -19.406 26.438 18.672 1 90.56 254 TYR B C 1
ATOM 5067 O O . TYR B 1 254 ? -18.188 26.391 18.562 1 90.56 254 TYR B O 1
ATOM 5075 N N . SER B 1 255 ? -20.156 25.375 18.781 1 91.5 255 SER B N 1
ATOM 5076 C CA . SER B 1 255 ? -19.578 24.047 18.719 1 91.5 255 SER B CA 1
ATOM 5077 C C . SER B 1 255 ? -19.234 23.656 17.281 1 91.5 255 SER B C 1
ATOM 5079 O O . SER B 1 255 ? -19.844 22.766 16.703 1 91.5 255 SER B O 1
ATOM 5081 N N . CYS B 1 256 ? -18.188 24.344 16.781 1 94.62 256 CYS B N 1
ATOM 5082 C CA . CYS B 1 256 ? -17.797 24.203 15.375 1 94.62 256 CYS B CA 1
ATOM 5083 C C . CYS B 1 256 ? -16.344 23.766 15.25 1 94.62 256 CYS B C 1
ATOM 5085 O O . CYS B 1 256 ? -15.586 23.844 16.219 1 94.62 256 CYS B O 1
ATOM 5087 N N . VAL B 1 257 ? -16.062 23.234 14.164 1 97.06 257 VAL B N 1
ATOM 5088 C CA . VAL B 1 257 ? -14.703 22.875 13.773 1 97.06 257 VAL B CA 1
ATOM 5089 C C . VAL B 1 257 ? -14.523 23.062 12.273 1 97.06 257 VAL B C 1
ATOM 5091 O O . VAL B 1 257 ? -15.469 22.891 11.5 1 97.06 257 VAL B O 1
ATOM 5094 N N . LEU B 1 258 ? -13.344 23.469 11.867 1 98 258 LEU B N 1
ATOM 5095 C CA . LEU B 1 258 ? -13.047 23.672 10.453 1 98 258 LEU B CA 1
ATOM 5096 C C . LEU B 1 258 ? -12.289 22.484 9.867 1 98 258 LEU B C 1
ATOM 5098 O O . LEU B 1 258 ? -11.695 21.703 10.609 1 98 258 LEU B O 1
ATOM 5102 N N . GLY B 1 259 ? -12.43 22.406 8.586 1 98.19 259 GLY B N 1
ATOM 5103 C CA . GLY B 1 259 ? -11.5 21.531 7.883 1 98.19 259 GLY B CA 1
ATOM 5104 C C . GLY B 1 259 ? -10.07 22.047 7.922 1 98.19 259 GLY B C 1
ATOM 5105 O O . GLY B 1 259 ? -9.836 23.25 8.055 1 98.19 259 GLY B O 1
ATOM 5106 N N . SER B 1 260 ? -9.148 21.188 7.719 1 96.81 260 SER B N 1
ATOM 5107 C CA . SER B 1 260 ? -7.734 21.516 7.895 1 96.81 260 SER B CA 1
ATOM 5108 C C . SER B 1 260 ? -7.16 22.188 6.656 1 96.81 260 SER B C 1
ATOM 5110 O O . SER B 1 260 ? -6.152 22.891 6.734 1 96.81 260 SER B O 1
ATOM 5112 N N . GLU B 1 261 ? -7.773 22 5.512 1 95.25 261 GLU B N 1
ATOM 5113 C CA . GLU B 1 261 ? -7.219 22.531 4.27 1 95.25 261 GLU B CA 1
ATOM 5114 C C . GLU B 1 261 ? -8.125 23.594 3.672 1 95.25 261 GLU B C 1
ATOM 5116 O O . GLU B 1 261 ? -9.344 23.438 3.619 1 95.25 261 GLU B O 1
ATOM 5121 N N . GLY B 1 262 ? -7.473 24.641 3.332 1 95.69 262 GLY B N 1
ATOM 5122 C CA . GLY B 1 262 ? -8.195 25.672 2.607 1 95.69 262 GLY B CA 1
ATOM 5123 C C . GLY B 1 262 ? -8.359 25.359 1.132 1 95.69 262 GLY B C 1
ATOM 5124 O O . GLY B 1 262 ? -7.426 24.891 0.484 1 95.69 262 GLY B O 1
ATOM 5125 N N . LEU B 1 263 ? -9.547 25.625 0.666 1 96.38 263 LEU B N 1
ATOM 5126 C CA . LEU B 1 263 ? -9.867 25.328 -0.726 1 96.38 263 LEU B CA 1
ATOM 5127 C C . LEU B 1 263 ? -9.969 26.609 -1.549 1 96.38 263 LEU B C 1
ATOM 5129 O O . LEU B 1 263 ? -10.664 27.547 -1.153 1 96.38 263 LEU B O 1
ATOM 5133 N N . ASN B 1 264 ? -9.203 26.656 -2.631 1 94.12 264 ASN B N 1
ATOM 5134 C CA . ASN B 1 264 ? -9.25 27.875 -3.424 1 94.12 264 ASN B CA 1
ATOM 5135 C C . ASN B 1 264 ? -9.273 27.578 -4.918 1 94.12 264 ASN B C 1
ATOM 5137 O O . ASN B 1 264 ? -9.305 28.5 -5.742 1 94.12 264 ASN B O 1
ATOM 5141 N N . SER B 1 265 ? -9.266 26.344 -5.238 1 94.12 265 SER B N 1
ATOM 5142 C CA . SER B 1 265 ? -9.281 25.984 -6.652 1 94.12 265 SER B CA 1
ATOM 5143 C C . SER B 1 265 ? -9.859 24.578 -6.852 1 94.12 265 SER B C 1
ATOM 5145 O O . SER B 1 265 ? -9.883 23.781 -5.922 1 94.12 265 SER B O 1
ATOM 5147 N N . GLY B 1 266 ? -10.438 24.438 -8.039 1 94.69 266 GLY B N 1
ATOM 5148 C CA . GLY B 1 266 ? -10.891 23.109 -8.422 1 94.69 266 GLY B CA 1
ATOM 5149 C C . GLY B 1 266 ? -12.266 22.766 -7.867 1 94.69 266 GLY B C 1
ATOM 5150 O O . GLY B 1 266 ? -12.977 23.641 -7.375 1 94.69 266 GLY B O 1
ATOM 5151 N N . LYS B 1 267 ? -12.625 21.516 -8.141 1 97 267 LYS B N 1
ATOM 5152 C CA . LYS B 1 267 ? -13.898 21 -7.672 1 97 267 LYS B CA 1
ATOM 5153 C C . LYS B 1 267 ? -13.695 20.016 -6.508 1 97 267 LYS B C 1
ATOM 5155 O O . LYS B 1 267 ? -12.75 19.234 -6.512 1 97 267 LYS B O 1
ATOM 5160 N N . HIS B 1 268 ? -14.531 20.234 -5.547 1 97 268 HIS B N 1
ATOM 5161 C CA . HIS B 1 268 ? -14.453 19.391 -4.363 1 97 268 HIS B CA 1
ATOM 5162 C C . HIS B 1 268 ? -15.828 18.859 -3.975 1 97 268 HIS B C 1
ATOM 5164 O O . HIS B 1 268 ? -16.844 19.531 -4.188 1 97 268 HIS B O 1
ATOM 5170 N N . ARG B 1 269 ? -15.828 17.641 -3.494 1 97.38 269 ARG B N 1
ATOM 5171 C CA . ARG B 1 269 ? -17.062 17 -3.059 1 97.38 269 ARG B CA 1
ATOM 5172 C C . ARG B 1 269 ? -16.828 16.156 -1.803 1 97.38 269 ARG B C 1
ATOM 5174 O O . ARG B 1 269 ? -15.812 15.477 -1.685 1 97.38 269 ARG B O 1
ATOM 5181 N N . TRP B 1 270 ? -17.719 16.234 -0.851 1 97.62 270 TRP B N 1
ATOM 5182 C CA . TRP B 1 270 ? -17.672 15.352 0.308 1 97.62 270 TRP B CA 1
ATOM 5183 C C . TRP B 1 270 ? -19.062 15.117 0.877 1 97.62 270 TRP B C 1
ATOM 5185 O O . TRP B 1 270 ? -19.953 15.953 0.706 1 97.62 270 TRP B O 1
ATOM 5195 N N . ASP B 1 271 ? -19.266 13.977 1.511 1 97.44 271 ASP B N 1
ATOM 5196 C CA . ASP B 1 271 ? -20.516 13.578 2.143 1 97.44 271 ASP B CA 1
ATOM 5197 C C . ASP B 1 271 ? -20.391 13.57 3.664 1 97.44 271 ASP B C 1
ATOM 5199 O O . ASP B 1 271 ? -19.359 13.148 4.199 1 97.44 271 ASP B O 1
ATOM 5203 N N . VAL B 1 272 ? -21.422 14.055 4.285 1 97.5 272 VAL B N 1
ATOM 5204 C CA . VAL B 1 272 ? -21.438 14.086 5.746 1 97.5 272 VAL B CA 1
ATOM 5205 C C . VAL B 1 272 ? -22.625 13.297 6.27 1 97.5 272 VAL B C 1
ATOM 5207 O O . VAL B 1 272 ? -23.766 13.523 5.852 1 97.5 272 VAL B O 1
ATOM 5210 N N . GLU B 1 273 ? -22.328 12.391 7.164 1 96.94 273 GLU B N 1
ATOM 5211 C CA . GLU B 1 273 ? -23.406 11.648 7.836 1 96.94 273 GLU B CA 1
ATOM 5212 C C . GLU B 1 273 ? -23.984 12.453 8.992 1 96.94 273 GLU B C 1
ATOM 5214 O O . GLU B 1 273 ? -23.266 12.812 9.93 1 96.94 273 GLU B O 1
ATOM 5219 N N . VAL B 1 274 ? -25.203 12.75 8.93 1 94.69 274 VAL B N 1
ATOM 5220 C CA . VAL B 1 274 ? -25.875 13.531 9.961 1 94.69 274 VAL B CA 1
ATOM 5221 C C . VAL B 1 274 ? -27.047 12.727 10.539 1 94.69 274 VAL B C 1
ATOM 5223 O O . VAL B 1 274 ? -27.969 13.297 11.125 1 94.69 274 VAL B O 1
ATOM 5226 N N . LYS B 1 275 ? -26.906 11.461 10.43 1 87.88 275 LYS B N 1
ATOM 5227 C CA . LYS B 1 275 ? -28 10.609 10.883 1 87.88 275 LYS B CA 1
ATOM 5228 C C . LYS B 1 275 ? -28.266 10.797 12.375 1 87.88 275 LYS B C 1
ATOM 5230 O O . LYS B 1 275 ? -27.312 10.82 13.172 1 87.88 275 LYS B O 1
ATOM 5235 N N . LYS B 1 276 ? -29.438 10.922 12.812 1 79.62 276 LYS B N 1
ATOM 5236 C CA . LYS B 1 276 ? -29.906 11.016 14.188 1 79.62 276 LYS B CA 1
ATOM 5237 C C . LYS B 1 276 ? -29.391 12.273 14.867 1 79.62 276 LYS B C 1
ATOM 5239 O O . LYS B 1 276 ? -29.297 12.336 16.094 1 79.62 276 LYS B O 1
ATOM 5244 N N . CYS B 1 277 ? -28.844 13.18 14.117 1 84.88 277 CYS B N 1
ATOM 5245 C CA . CYS B 1 277 ? -28.422 14.469 14.672 1 84.88 277 CYS B CA 1
ATOM 5246 C C . CYS B 1 277 ? -29.578 15.469 14.625 1 84.88 277 CYS B C 1
ATOM 5248 O O . CYS B 1 277 ? -30.078 15.812 13.555 1 84.88 277 CYS B O 1
ATOM 5250 N N . SER B 1 278 ? -29.938 15.945 15.703 1 86.69 278 SER B N 1
ATOM 5251 C CA . SER B 1 278 ? -31.109 16.812 15.766 1 86.69 278 SER B CA 1
ATOM 5252 C C . SER B 1 278 ? -30.734 18.266 15.516 1 86.69 278 SER B C 1
ATOM 5254 O O . SER B 1 278 ? -31.609 19.094 15.25 1 86.69 278 SER B O 1
ATOM 5256 N N . ILE B 1 279 ? -29.516 18.594 15.633 1 89.5 279 ILE B N 1
ATOM 5257 C CA . ILE B 1 279 ? -29.078 19.969 15.422 1 89.5 279 ILE B CA 1
ATOM 5258 C C . ILE B 1 279 ? -27.703 19.969 14.75 1 89.5 279 ILE B C 1
ATOM 5260 O O . ILE B 1 279 ? -26.719 19.469 15.305 1 89.5 279 ILE B O 1
ATOM 5264 N N . TRP B 1 280 ? -27.672 20.531 13.57 1 93.12 280 TRP B N 1
ATOM 5265 C CA . TRP B 1 280 ? -26.375 20.625 12.906 1 93.12 280 TRP B CA 1
ATOM 5266 C C . TRP B 1 280 ? -26.375 21.75 11.875 1 93.12 280 TRP B C 1
ATOM 5268 O O . TRP B 1 280 ? -27.422 22.203 11.438 1 93.12 280 TRP B O 1
ATOM 5278 N N . SER B 1 281 ? -25.25 22.297 11.57 1 94.5 281 SER B N 1
ATOM 5279 C CA . SER B 1 281 ? -24.969 23.234 10.5 1 94.5 281 SER B CA 1
ATOM 5280 C C . SER B 1 281 ? -23.641 22.922 9.812 1 94.5 281 SER B C 1
ATOM 5282 O O . SER B 1 281 ? -22.656 22.594 10.484 1 94.5 281 SER B O 1
ATOM 5284 N N . LEU B 1 282 ? -23.672 22.812 8.523 1 96.06 282 LEU B N 1
ATOM 5285 C CA . LEU B 1 282 ? -22.422 22.531 7.805 1 96.06 282 LEU B CA 1
ATOM 5286 C C . LEU B 1 282 ? -22.375 23.312 6.496 1 96.06 282 LEU B C 1
ATOM 5288 O O . LEU B 1 282 ? -23.406 23.641 5.918 1 96.06 282 LEU B O 1
ATOM 5292 N N . GLY B 1 283 ? -21.156 23.688 6.137 1 96.81 283 GLY B N 1
ATOM 5293 C CA . GLY B 1 283 ? -20.953 24.469 4.93 1 96.81 283 GLY B CA 1
ATOM 5294 C C . GLY B 1 283 ? -19.531 24.984 4.793 1 96.81 283 GLY B C 1
ATOM 5295 O O . GLY B 1 283 ? -18.578 24.25 5.027 1 96.81 283 GLY B O 1
ATOM 5296 N N . LEU B 1 284 ? -19.422 26.203 4.301 1 96.75 284 LEU B N 1
ATOM 5297 C CA . LEU B 1 284 ? -18.125 26.828 4.039 1 96.75 284 LEU B CA 1
ATOM 5298 C C . LEU B 1 284 ? -18.016 28.172 4.734 1 96.75 284 LEU B C 1
ATOM 5300 O O . LEU B 1 284 ? -19.031 28.844 4.965 1 96.75 284 LEU B O 1
ATOM 5304 N N . THR B 1 285 ? -16.859 28.5 5.07 1 96.5 285 THR B N 1
ATOM 5305 C CA . THR B 1 285 ? -16.562 29.828 5.605 1 96.5 285 THR B CA 1
ATOM 5306 C C . THR B 1 285 ? -15.258 30.375 5.035 1 96.5 285 THR B C 1
ATOM 5308 O O . THR B 1 285 ? -14.43 29.594 4.543 1 96.5 285 THR B O 1
ATOM 5311 N N . THR B 1 286 ? -15.086 31.609 5.047 1 95.62 286 THR B N 1
ATOM 5312 C CA . THR B 1 286 ? -13.859 32.25 4.562 1 95.62 286 THR B CA 1
ATOM 5313 C C . THR B 1 286 ? -12.742 32.094 5.59 1 95.62 286 THR B C 1
ATOM 5315 O O . THR B 1 286 ? -13 31.984 6.789 1 95.62 286 THR B O 1
ATOM 5318 N N . ALA B 1 287 ? -11.523 32.156 5.094 1 94.12 287 ALA B N 1
ATOM 5319 C CA . ALA B 1 287 ? -10.344 32.031 5.953 1 94.12 287 ALA B CA 1
ATOM 5320 C C . ALA B 1 287 ? -10.281 33.188 6.945 1 94.12 287 ALA B C 1
ATOM 5322 O O . ALA B 1 287 ? -9.828 33.031 8.078 1 94.12 287 ALA B O 1
ATOM 5323 N N . SER B 1 288 ? -10.781 34.312 6.617 1 91.56 288 SER B N 1
ATOM 5324 C CA . SER B 1 288 ? -10.641 35.531 7.402 1 91.56 288 SER B CA 1
ATOM 5325 C C . SER B 1 288 ? -11.781 35.688 8.406 1 91.56 288 SER B C 1
ATOM 5327 O O . SER B 1 288 ? -11.75 36.562 9.258 1 91.56 288 SER B O 1
ATOM 5329 N N . ASN B 1 289 ? -12.742 34.781 8.312 1 93.12 289 ASN B N 1
ATOM 5330 C CA . ASN B 1 289 ? -13.898 34.938 9.195 1 93.12 289 ASN B CA 1
ATOM 5331 C C . ASN B 1 289 ? -13.508 34.75 10.656 1 93.12 289 ASN B C 1
ATOM 5333 O O . ASN B 1 289 ? -12.648 33.938 10.992 1 93.12 289 ASN B O 1
ATOM 5337 N N . GLN B 1 290 ? -14.219 35.531 11.484 1 90.69 290 GLN B N 1
ATOM 5338 C CA . GLN B 1 290 ? -13.945 35.469 12.914 1 90.69 290 GLN B CA 1
ATOM 5339 C C . GLN B 1 290 ? -14.586 34.25 13.555 1 90.69 290 GLN B C 1
ATOM 5341 O O . GLN B 1 290 ? -15.758 33.969 13.297 1 90.69 290 GLN B O 1
ATOM 5346 N N . ARG B 1 291 ? -13.844 33.625 14.375 1 92.19 291 ARG B N 1
ATOM 5347 C CA . ARG B 1 291 ? -14.32 32.375 14.969 1 92.19 291 ARG B CA 1
ATOM 5348 C C . ARG B 1 291 ? -14.641 32.562 16.453 1 92.19 291 ARG B C 1
ATOM 5350 O O . ARG B 1 291 ? -15.32 31.719 17.047 1 92.19 291 ARG B O 1
ATOM 5357 N N . LYS B 1 292 ? -14.234 33.75 16.922 1 91.44 292 LYS B N 1
ATOM 5358 C CA . LYS B 1 292 ? -14.508 34.062 18.312 1 91.44 292 LYS B CA 1
ATOM 5359 C C . LYS B 1 292 ? -15.844 34.781 18.469 1 91.44 292 LYS B C 1
ATOM 5361 O O . LYS B 1 292 ? -16.219 35.594 17.641 1 91.44 292 LYS B O 1
ATOM 5366 N N . GLY B 1 293 ? -16.531 34.438 19.484 1 91.31 293 GLY B N 1
ATOM 5367 C CA . GLY B 1 293 ? -17.766 35.156 19.797 1 91.31 293 GLY B CA 1
ATOM 5368 C C . GLY B 1 293 ? -18.953 34.656 19 1 91.31 293 GLY B C 1
ATOM 5369 O O . GLY B 1 293 ? -18.984 33.5 18.562 1 91.31 293 GLY B O 1
ATOM 5370 N N . ARG B 1 294 ? -20.016 35.469 18.797 1 90.81 294 ARG B N 1
ATOM 5371 C CA . ARG B 1 294 ? -21.297 35.062 18.234 1 90.81 294 ARG B CA 1
ATOM 5372 C C . ARG B 1 294 ? -21.469 35.562 16.812 1 90.81 294 ARG B C 1
ATOM 5374 O O . ARG B 1 294 ? -22.547 35.438 16.219 1 90.81 294 ARG B O 1
ATOM 5381 N N . ASP B 1 295 ? -20.375 36.094 16.25 1 89.75 295 ASP B N 1
ATOM 5382 C CA . ASP B 1 295 ? -20.531 36.75 14.961 1 89.75 295 ASP B CA 1
ATOM 5383 C C . ASP B 1 295 ? -20.141 35.844 13.812 1 89.75 295 ASP B C 1
ATOM 5385 O O . ASP B 1 295 ? -20.156 36.25 12.648 1 89.75 295 ASP B O 1
ATOM 5389 N N . PHE B 1 296 ? -19.859 34.625 14.055 1 92.31 296 PHE B N 1
ATOM 5390 C CA . PHE B 1 296 ? -19.359 33.688 13.047 1 92.31 296 PHE B CA 1
ATOM 5391 C C . PHE B 1 296 ? -20.344 33.562 11.898 1 92.31 296 PHE B C 1
ATOM 5393 O O . PHE B 1 296 ? -19.953 33.625 10.727 1 92.31 296 PHE B O 1
ATOM 5400 N N . PHE B 1 297 ? -21.594 33.5 12.102 1 91.5 297 PHE B N 1
ATOM 5401 C CA . PHE B 1 297 ? -22.594 33.188 11.094 1 91.5 297 PHE B CA 1
ATOM 5402 C C . PHE B 1 297 ? -23.062 34.469 10.406 1 91.5 297 PHE B C 1
ATOM 5404 O O . PHE B 1 297 ? -23.891 34.438 9.484 1 91.5 297 PHE B O 1
ATOM 5411 N N . ASN B 1 298 ? -22.5 35.562 10.812 1 87.94 298 ASN B N 1
ATOM 5412 C CA . ASN B 1 298 ? -22.969 36.844 10.289 1 87.94 298 ASN B CA 1
ATOM 5413 C C . ASN B 1 298 ? -22.406 37.125 8.906 1 87.94 298 ASN B C 1
ATOM 5415 O O . ASN B 1 298 ? -23.062 37.781 8.094 1 87.94 298 ASN B O 1
ATOM 5419 N N . THR B 1 299 ? -21.188 36.688 8.719 1 84.81 299 THR B N 1
ATOM 5420 C CA . THR B 1 299 ? -20.547 37 7.441 1 84.81 299 THR B CA 1
ATOM 5421 C C . THR B 1 299 ? -19.641 35.844 7.004 1 84.81 299 THR B C 1
ATOM 5423 O O . THR B 1 299 ? -19.094 35.125 7.84 1 84.81 299 THR B O 1
ATOM 5426 N N . GLY B 1 300 ? -19.672 35.688 5.656 1 89.31 300 GLY B N 1
ATOM 5427 C CA . GLY B 1 300 ? -18.672 34.812 5.082 1 89.31 300 GLY B CA 1
ATOM 5428 C C . GLY B 1 300 ? -18.984 33.344 5.309 1 89.31 300 GLY B C 1
ATOM 5429 O O . GLY B 1 300 ? -18.078 32.531 5.543 1 89.31 300 GLY B O 1
ATOM 5430 N N . VAL B 1 301 ? -20.266 33.031 5.426 1 93.88 301 VAL B N 1
ATOM 5431 C CA . VAL B 1 301 ? -20.656 31.641 5.688 1 93.88 301 VAL B CA 1
ATOM 5432 C C . VAL B 1 301 ? -21.75 31.219 4.703 1 93.88 301 VAL B C 1
ATOM 5434 O O . VAL B 1 301 ? -22.688 31.984 4.441 1 93.88 301 VAL B O 1
ATOM 5437 N N . TRP B 1 302 ? -21.594 30.172 4.043 1 95.25 302 TRP B N 1
ATOM 5438 C CA . TRP B 1 302 ? -22.578 29.5 3.201 1 95.25 302 TRP B CA 1
ATOM 5439 C C . TRP B 1 302 ? -22.875 28.094 3.732 1 95.25 302 TRP B C 1
ATOM 5441 O O . TRP B 1 302 ? -22.062 27.188 3.598 1 95.25 302 TRP B O 1
ATOM 5451 N N . CYS B 1 303 ? -24.125 27.969 4.324 1 95.88 303 CYS B N 1
ATOM 5452 C CA . CYS B 1 303 ? -24.344 26.703 5.02 1 95.88 303 CYS B CA 1
ATOM 5453 C C . CYS B 1 303 ? -25.812 26.297 4.973 1 95.88 303 CYS B C 1
ATOM 5455 O O . CYS B 1 303 ? -26.672 27.094 4.582 1 95.88 303 CYS B O 1
ATOM 5457 N N . VAL B 1 304 ? -25.969 25.078 5.246 1 95.5 304 VAL B N 1
ATOM 5458 C CA . VAL B 1 304 ? -27.281 24.516 5.504 1 95.5 304 VAL B CA 1
ATOM 5459 C C . VAL B 1 304 ? -27.391 24.094 6.965 1 95.5 304 VAL B C 1
ATOM 5461 O O . VAL B 1 304 ? -26.391 23.688 7.57 1 95.5 304 VAL B O 1
ATOM 5464 N N . SER B 1 305 ? -28.547 24.219 7.504 1 94.5 305 SER B N 1
ATOM 5465 C CA . SER B 1 305 ? -28.719 23.906 8.922 1 94.5 305 SER B CA 1
ATOM 5466 C C . SER B 1 305 ? -30.016 23.141 9.164 1 94.5 305 SER B C 1
ATOM 5468 O O . SER B 1 305 ? -30.953 23.25 8.383 1 94.5 305 SER B O 1
ATOM 5470 N N . PHE B 1 306 ? -29.938 22.453 10.258 1 93.25 306 PHE B N 1
ATOM 5471 C CA . PHE B 1 306 ? -31.094 21.688 10.711 1 93.25 306 PHE B CA 1
ATOM 5472 C C . PHE B 1 306 ? -31.25 21.797 12.219 1 93.25 306 PHE B C 1
ATOM 5474 O O . PHE B 1 306 ? -30.281 21.609 12.969 1 93.25 306 PHE B O 1
ATOM 5481 N N . GLY B 1 307 ? -32.469 22.172 12.68 1 85.88 307 GLY B N 1
ATOM 5482 C CA . GLY B 1 307 ? -32.812 22.094 14.086 1 85.88 307 GLY B CA 1
ATOM 5483 C C . GLY B 1 307 ? -32.344 23.312 14.875 1 85.88 307 GLY B C 1
ATOM 5484 O O . GLY B 1 307 ? -32.375 23.297 16.109 1 85.88 307 GLY B O 1
ATOM 5485 N N . LEU B 1 308 ? -31.703 24.219 14.211 1 76.69 308 LEU B N 1
ATOM 5486 C CA . LEU B 1 308 ? -31.203 25.375 14.938 1 76.69 308 LEU B CA 1
ATOM 5487 C C . LEU B 1 308 ? -32.281 26.422 15.133 1 76.69 308 LEU B C 1
ATOM 5489 O O . LEU B 1 308 ? -33.125 26.609 14.258 1 76.69 308 LEU B O 1
ATOM 5493 N N . TYR B 1 309 ? -32.344 26.953 16.281 1 66.06 309 TYR B N 1
ATOM 5494 C CA . TYR B 1 309 ? -33.312 27.984 16.625 1 66.06 309 TYR B CA 1
ATOM 5495 C C . TYR B 1 309 ? -33.094 29.25 15.828 1 66.06 309 TYR B C 1
ATOM 5497 O O . TYR B 1 309 ? -34.031 29.875 15.344 1 66.06 309 TYR B O 1
ATOM 5505 N N . GLU B 1 310 ? -31.906 29.703 15.812 1 64.69 310 GLU B N 1
ATOM 5506 C CA . GLU B 1 310 ? -31.5 30.844 15 1 64.69 310 GLU B CA 1
ATOM 5507 C C . GLU B 1 310 ? -30.672 30.406 13.797 1 64.69 310 GLU B C 1
ATOM 5509 O O . GLU B 1 310 ? -29.453 30.344 13.875 1 64.69 310 GLU B O 1
ATOM 5514 N N . PRO B 1 311 ? -31.469 30 12.797 1 62.22 311 PRO B N 1
ATOM 5515 C CA . PRO B 1 311 ? -30.781 29.344 11.695 1 62.22 311 PRO B CA 1
ATOM 5516 C C . PRO B 1 311 ? -29.953 30.312 10.844 1 62.22 311 PRO B C 1
ATOM 5518 O O . PRO B 1 311 ? -30.281 31.5 10.773 1 62.22 311 PRO B O 1
ATOM 5521 N N . SER B 1 312 ? -28.797 29.984 10.633 1 73.38 312 SER B N 1
ATOM 5522 C CA . SER B 1 312 ? -27.984 30.641 9.617 1 73.38 312 SER B CA 1
ATOM 5523 C C . SER B 1 312 ? -27.906 29.812 8.344 1 73.38 312 SER B C 1
ATOM 5525 O O . SER B 1 312 ? -27.844 28.578 8.406 1 73.38 312 SER B O 1
ATOM 5527 N N . GLY B 1 313 ? -28.062 30.531 7.277 1 87.81 313 GLY B N 1
ATOM 5528 C CA . GLY B 1 313 ? -28 29.859 5.992 1 87.81 313 GLY B CA 1
ATOM 5529 C C . GLY B 1 313 ? -29.328 29.25 5.574 1 87.81 313 GLY B C 1
ATOM 5530 O O . GLY B 1 313 ? -30.391 29.828 5.844 1 87.81 313 GLY B O 1
ATOM 5531 N N . PHE B 1 314 ? -29.266 28.234 4.77 1 92.75 314 PHE B N 1
ATOM 5532 C CA . PHE B 1 314 ? -30.469 27.562 4.289 1 92.75 314 PHE B CA 1
ATOM 5533 C C . PHE B 1 314 ? -30.953 26.547 5.305 1 92.75 314 PHE B C 1
ATOM 5535 O O . PHE B 1 314 ? -30.203 25.672 5.727 1 92.75 314 PHE B O 1
ATOM 5542 N N . ILE B 1 315 ? -32.188 26.562 5.656 1 93.69 315 ILE B N 1
ATOM 5543 C CA . ILE B 1 315 ? -32.781 25.688 6.672 1 93.69 315 ILE B CA 1
ATOM 5544 C C . ILE B 1 315 ? -33.344 24.438 6.016 1 93.69 315 ILE B C 1
ATOM 5546 O O . ILE B 1 315 ? -34.219 24.516 5.164 1 93.69 315 ILE B O 1
ATOM 5550 N N . VAL B 1 316 ? -32.781 23.344 6.504 1 92.44 316 VAL B N 1
ATOM 5551 C CA . VAL B 1 316 ? -33.312 22.062 6.039 1 92.44 316 VAL B CA 1
ATOM 5552 C C . VAL B 1 316 ? -34.469 21.625 6.914 1 92.44 316 VAL B C 1
ATOM 5554 O O . VAL B 1 316 ? -34.344 21.578 8.141 1 92.44 316 VAL B O 1
ATOM 5557 N N . LYS B 1 317 ? -35.562 21.219 6.355 1 88.25 317 LYS B N 1
ATOM 5558 C CA . LYS B 1 317 ? -36.781 20.938 7.094 1 88.25 317 LYS B CA 1
ATOM 5559 C C . LYS B 1 317 ? -36.906 19.469 7.449 1 88.25 317 LYS B C 1
ATOM 5561 O O . LYS B 1 317 ? -37.469 19.109 8.477 1 88.25 317 LYS B O 1
ATOM 5566 N N . GLN B 1 318 ? -36.375 18.672 6.672 1 88.75 318 GLN B N 1
ATOM 5567 C CA . GLN B 1 318 ? -36.5 17.234 6.898 1 88.75 318 GLN B CA 1
ATOM 5568 C C . GLN B 1 318 ? -35.25 16.656 7.508 1 88.75 318 GLN B C 1
ATOM 5570 O O . GLN B 1 318 ? -34.156 17.203 7.324 1 88.75 318 GLN B O 1
ATOM 5575 N N . SER B 1 319 ? -35.469 15.609 8.273 1 90.44 319 SER B N 1
ATOM 5576 C CA . SER B 1 319 ? -34.344 14.883 8.812 1 90.44 319 SER B CA 1
ATOM 5577 C C . SER B 1 319 ? -33.625 14.102 7.723 1 90.44 319 SER B C 1
ATOM 5579 O O . SER B 1 319 ? -34.25 13.375 6.953 1 90.44 319 SER B O 1
ATOM 5581 N N . LEU B 1 320 ? -32.312 14.312 7.641 1 93.81 320 LEU B N 1
ATOM 5582 C CA . LEU B 1 320 ? -31.516 13.672 6.602 1 93.81 320 LEU B CA 1
ATOM 5583 C C . LEU B 1 320 ? -30.547 12.656 7.203 1 93.81 320 LEU B C 1
ATOM 5585 O O . LEU B 1 320 ? -30.203 12.75 8.383 1 93.81 320 LEU B O 1
ATOM 5589 N N . GLU B 1 321 ? -30.219 11.711 6.43 1 95.44 321 GLU B N 1
ATOM 5590 C CA . GLU B 1 321 ? -29.172 10.773 6.836 1 95.44 321 GLU B CA 1
ATOM 5591 C C . GLU B 1 321 ? -27.781 11.289 6.445 1 95.44 321 GLU B C 1
ATOM 5593 O O . GLU B 1 321 ? -26.812 11.094 7.18 1 95.44 321 GLU B O 1
ATOM 5598 N N . ARG B 1 322 ? -27.797 11.938 5.262 1 96.62 322 ARG B N 1
ATOM 5599 C CA . ARG B 1 322 ? -26.531 12.43 4.715 1 96.62 322 ARG B CA 1
ATOM 5600 C C . ARG B 1 322 ? -26.734 13.75 3.979 1 96.62 322 ARG B C 1
ATOM 5602 O O . ARG B 1 322 ? -27.828 14.023 3.467 1 96.62 322 ARG B O 1
ATOM 5609 N N . VAL B 1 323 ? -25.766 14.547 4.012 1 97 323 VAL B N 1
ATOM 5610 C CA . VAL B 1 323 ? -25.734 15.773 3.223 1 97 323 VAL B CA 1
ATOM 5611 C C . VAL B 1 323 ? -24.484 15.797 2.346 1 97 323 VAL B C 1
ATOM 5613 O O . VAL B 1 323 ? -23.375 15.578 2.834 1 97 323 VAL B O 1
ATOM 5616 N N . ARG B 1 324 ? -24.625 16 1.104 1 97.75 324 ARG B N 1
ATOM 5617 C CA . ARG B 1 324 ? -23.516 16.141 0.168 1 97.75 324 ARG B CA 1
ATOM 5618 C C . ARG B 1 324 ? -23.203 17.609 -0.109 1 97.75 324 ARG B C 1
ATOM 5620 O O . ARG B 1 324 ? -24.109 18.406 -0.359 1 97.75 324 ARG B O 1
ATOM 5627 N N . VAL B 1 325 ? -21.984 17.953 -0.071 1 98.06 325 VAL B N 1
ATOM 5628 C CA . VAL B 1 325 ? -21.531 19.312 -0.393 1 98.06 325 VAL B CA 1
ATOM 5629 C C . VAL B 1 325 ? -20.688 19.281 -1.666 1 98.06 325 VAL B C 1
ATOM 5631 O O . VAL B 1 325 ? -19.688 18.547 -1.746 1 98.06 325 VAL B O 1
ATOM 5634 N N . ASP B 1 326 ? -21.078 20.016 -2.672 1 97.94 326 ASP B N 1
ATOM 5635 C CA . ASP B 1 326 ? -20.344 20.172 -3.922 1 97.94 326 ASP B CA 1
ATOM 5636 C C . ASP B 1 326 ? -19.844 21.609 -4.086 1 97.94 326 ASP B C 1
ATOM 5638 O O . ASP B 1 326 ? -20.641 22.547 -4.223 1 97.94 326 ASP B O 1
ATOM 5642 N N . LEU B 1 327 ? -18.547 21.719 -4.078 1 97.56 327 LEU B N 1
ATOM 5643 C CA . LEU B 1 327 ? -17.938 23.031 -4.203 1 97.56 327 LEU B CA 1
ATOM 5644 C C . LEU B 1 327 ? -17.219 23.172 -5.535 1 97.56 327 LEU B C 1
ATOM 5646 O O . LEU B 1 327 ? -16.375 22.344 -5.883 1 97.56 327 LEU B O 1
ATOM 5650 N N . ASP B 1 328 ? -17.531 24.109 -6.266 1 97.06 328 ASP B N 1
ATOM 5651 C CA . ASP B 1 328 ? -16.812 24.516 -7.465 1 97.06 328 ASP B CA 1
ATOM 5652 C C . ASP B 1 328 ? -16.125 25.875 -7.266 1 97.06 328 ASP B C 1
ATOM 5654 O O . ASP B 1 328 ? -16.766 26.922 -7.395 1 97.06 328 ASP B O 1
ATOM 5658 N N . CYS B 1 329 ? -14.875 25.859 -7.012 1 94.62 329 CYS B N 1
ATOM 5659 C CA . CYS B 1 329 ? -14.148 27.078 -6.695 1 94.62 329 CYS B CA 1
ATOM 5660 C C . CYS B 1 329 ? -14.023 27.984 -7.922 1 94.62 329 CYS B C 1
ATOM 5662 O O . CYS B 1 329 ? -13.984 29.203 -7.801 1 94.62 329 CYS B O 1
ATOM 5664 N N . ASP B 1 330 ? -13.969 27.391 -9.047 1 91.69 330 ASP B N 1
ATOM 5665 C CA . ASP B 1 330 ? -13.797 28.156 -10.281 1 91.69 330 ASP B CA 1
ATOM 5666 C C . ASP B 1 330 ? -15.07 28.922 -10.641 1 91.69 330 ASP B C 1
ATOM 5668 O O . ASP B 1 330 ? -15.008 30.062 -11.094 1 91.69 330 ASP B O 1
ATOM 5672 N N . ARG B 1 331 ? -16.141 28.312 -10.375 1 92.44 331 ARG B N 1
ATOM 5673 C CA . ARG B 1 331 ? -17.422 28.953 -10.68 1 92.44 331 ARG B CA 1
ATOM 5674 C C . ARG B 1 331 ? -17.969 29.688 -9.461 1 92.44 331 ARG B C 1
ATOM 5676 O O . ARG B 1 331 ? -18.922 30.469 -9.578 1 92.44 331 ARG B O 1
ATOM 5683 N N . GLY B 1 332 ? -17.438 29.422 -8.336 1 92.94 332 GLY B N 1
ATOM 5684 C CA . GLY B 1 332 ? -17.891 30.047 -7.105 1 92.94 332 GLY B CA 1
ATOM 5685 C C . GLY B 1 332 ? -19.25 29.562 -6.652 1 92.94 332 GLY B C 1
ATOM 5686 O O . GLY B 1 332 ? -20.125 30.375 -6.328 1 92.94 332 GLY B O 1
ATOM 5687 N N . THR B 1 333 ? -19.453 28.328 -6.781 1 96 333 THR B N 1
ATOM 5688 C CA . THR B 1 333 ? -20.734 27.781 -6.395 1 96 333 THR B CA 1
ATOM 5689 C C . THR B 1 333 ? -20.562 26.656 -5.375 1 96 333 THR B C 1
ATOM 5691 O O . THR B 1 333 ? -19.625 25.844 -5.484 1 96 333 THR B O 1
ATOM 5694 N N . VAL B 1 334 ? -21.438 26.641 -4.379 1 97.12 334 VAL B N 1
ATOM 5695 C CA . VAL B 1 334 ? -21.5 25.547 -3.43 1 97.12 334 VAL B CA 1
ATOM 5696 C C . VAL B 1 334 ? -22.922 24.984 -3.395 1 97.12 334 VAL B C 1
ATOM 5698 O O . VAL B 1 334 ? -23.875 25.719 -3.125 1 97.12 334 VAL B O 1
ATOM 5701 N N . SER B 1 335 ? -23 23.766 -3.693 1 97.81 335 SER B N 1
ATOM 5702 C CA . SER B 1 335 ? -24.312 23.109 -3.734 1 97.81 335 SER B CA 1
ATOM 5703 C C . SER B 1 335 ? -24.422 22.047 -2.652 1 97.81 335 SER B C 1
ATOM 5705 O O . SER B 1 335 ? -23.469 21.312 -2.381 1 97.81 335 SER B O 1
ATOM 5707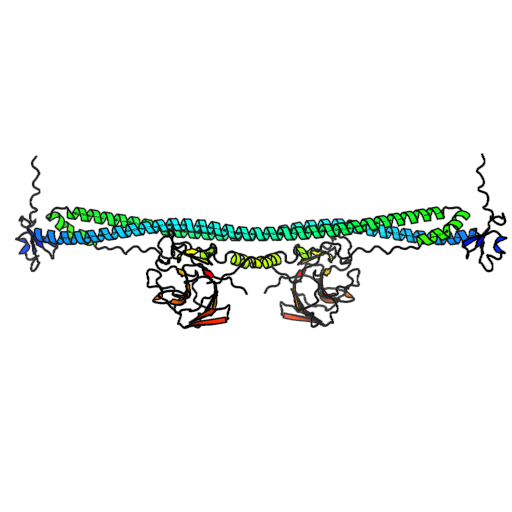 N N . PHE B 1 336 ? -25.625 21.984 -2.051 1 98.12 336 PHE B N 1
ATOM 5708 C CA . PHE B 1 336 ? -25.953 20.984 -1.04 1 98.12 336 PHE B CA 1
ATOM 5709 C C . PHE B 1 336 ? -27.062 20.062 -1.524 1 98.12 336 PHE B C 1
ATOM 5711 O O . PHE B 1 336 ? -28.047 20.531 -2.117 1 98.12 336 PHE B O 1
ATOM 5718 N N . SER B 1 337 ? -26.875 18.812 -1.333 1 97.88 337 SER B N 1
ATOM 5719 C CA . SER B 1 337 ? -27.891 17.859 -1.77 1 97.88 337 SER B CA 1
ATOM 5720 C C . SER B 1 337 ? -27.969 16.656 -0.832 1 97.88 337 SER B C 1
ATOM 5722 O O . SER B 1 337 ? -27.094 16.469 0.015 1 97.88 337 SER B O 1
ATOM 5724 N N . ASP B 1 338 ? -29.062 15.945 -0.833 1 96.94 338 ASP B N 1
ATOM 5725 C CA . ASP B 1 338 ? -29.219 14.633 -0.209 1 96.94 338 ASP B CA 1
ATOM 5726 C C . ASP B 1 338 ? -28.812 13.516 -1.174 1 96.94 338 ASP B C 1
ATOM 5728 O O . ASP B 1 338 ? -29.578 13.188 -2.092 1 96.94 338 ASP B O 1
ATOM 5732 N N . PRO B 1 339 ? -27.672 12.922 -0.958 1 95.25 339 PRO B N 1
ATOM 5733 C CA . PRO B 1 339 ? -27.234 11.906 -1.913 1 95.25 339 PRO B CA 1
ATOM 5734 C C . PRO B 1 339 ? -28.031 10.609 -1.821 1 95.25 339 PRO B C 1
ATOM 5736 O O . PRO B 1 339 ? -28 9.789 -2.74 1 95.25 339 PRO B O 1
ATOM 5739 N N . VAL B 1 340 ? -28.734 10.383 -0.727 1 94.06 340 VAL B N 1
ATOM 5740 C CA . VAL B 1 340 ? -29.531 9.18 -0.562 1 94.06 340 VAL B CA 1
ATOM 5741 C C . VAL B 1 340 ? -30.75 9.242 -1.495 1 94.06 340 VAL B C 1
ATOM 5743 O O . VAL B 1 340 ? -31.031 8.281 -2.217 1 94.06 340 VAL B O 1
ATOM 5746 N N . THR B 1 341 ? -31.438 10.367 -1.531 1 94 341 THR B N 1
ATOM 5747 C CA . THR B 1 341 ? -32.625 10.539 -2.361 1 94 341 THR B CA 1
ATOM 5748 C C . THR B 1 341 ? -32.281 11.32 -3.629 1 94 341 THR B C 1
ATOM 5750 O O . THR B 1 341 ? -33.156 11.531 -4.484 1 94 341 THR B O 1
ATOM 5753 N N . ASN B 1 342 ? -31.094 11.797 -3.752 1 94.5 342 ASN B N 1
ATOM 5754 C CA . ASN B 1 342 ? -30.656 12.625 -4.871 1 94.5 342 ASN B CA 1
ATOM 5755 C C . ASN B 1 342 ? -31.5 13.891 -4.992 1 94.5 342 ASN B C 1
ATOM 5757 O O . ASN B 1 342 ? -31.984 14.219 -6.082 1 94.5 342 ASN B O 1
ATOM 5761 N N . THR B 1 343 ? -31.703 14.484 -3.879 1 95.5 343 THR B N 1
ATOM 5762 C CA . THR B 1 343 ? -32.531 15.695 -3.836 1 95.5 343 THR B CA 1
ATOM 5763 C C . THR B 1 343 ? -31.656 16.922 -3.58 1 95.5 343 THR B C 1
ATOM 5765 O O . THR B 1 343 ? -30.844 16.938 -2.648 1 95.5 343 THR B O 1
ATOM 5768 N N . HIS B 1 344 ? -31.875 17.875 -4.391 1 97.12 344 HIS B N 1
ATOM 5769 C CA . HIS B 1 344 ? -31.172 19.156 -4.219 1 97.12 344 HIS B CA 1
ATOM 5770 C C . HIS B 1 344 ? -31.75 19.938 -3.049 1 97.12 344 HIS B C 1
ATOM 5772 O O . HIS B 1 344 ? -32.969 20.047 -2.906 1 97.12 344 HIS B O 1
ATOM 5778 N N . LEU B 1 345 ? -30.922 20.438 -2.27 1 96.06 345 LEU B N 1
ATOM 5779 C CA . LEU B 1 345 ? -31.375 21.25 -1.147 1 96.06 345 LEU B CA 1
ATOM 5780 C C . LEU B 1 345 ? -31.25 22.734 -1.473 1 96.06 345 LEU B C 1
ATOM 5782 O O . LEU B 1 345 ? -32.25 23.453 -1.529 1 96.06 345 LEU B O 1
ATOM 5786 N N . HIS B 1 346 ? -30 23.172 -1.73 1 96.88 346 HIS B N 1
ATOM 5787 C CA . HIS B 1 346 ? -29.781 24.594 -1.984 1 96.88 346 HIS B CA 1
ATOM 5788 C C . HIS B 1 346 ? -28.422 24.812 -2.658 1 96.88 346 HIS B C 1
ATOM 5790 O O . HIS B 1 346 ? -27.5 24.031 -2.479 1 96.88 346 HIS B O 1
ATOM 5796 N N . THR B 1 347 ? -28.281 25.828 -3.438 1 97.5 347 THR B N 1
ATOM 5797 C CA . THR B 1 347 ? -27.031 26.234 -4.059 1 97.5 347 THR B CA 1
ATOM 5798 C C . THR B 1 347 ? -26.75 27.719 -3.789 1 97.5 347 THR B C 1
ATOM 5800 O O . THR B 1 347 ? -27.625 28.562 -3.982 1 97.5 347 THR B O 1
ATOM 5803 N N . PHE B 1 348 ? -25.594 27.953 -3.279 1 96.56 348 PHE B N 1
ATOM 5804 C CA . PHE B 1 348 ? -25.125 29.328 -3.125 1 96.56 348 PHE B CA 1
ATOM 5805 C C . PHE B 1 348 ? -24.172 29.703 -4.254 1 96.56 348 PHE B C 1
ATOM 5807 O O . PHE B 1 348 ? -23.375 28.875 -4.695 1 96.56 348 PHE B O 1
ATOM 5814 N N . THR B 1 349 ? -24.219 30.859 -4.695 1 94.62 349 THR B N 1
ATOM 5815 C CA . THR B 1 349 ? -23.281 31.391 -5.66 1 94.62 349 THR B CA 1
ATOM 5816 C C . THR B 1 349 ? -22.547 32.625 -5.09 1 94.62 349 THR B C 1
ATOM 5818 O O . THR B 1 349 ? -23.188 33.5 -4.535 1 94.62 349 THR B O 1
ATOM 5821 N N . THR B 1 350 ? -21.344 32.5 -5.105 1 88.44 350 THR B N 1
ATOM 5822 C CA . THR B 1 350 ? -20.562 33.625 -4.582 1 88.44 350 THR B CA 1
ATOM 5823 C C . THR B 1 350 ? -19.234 33.75 -5.344 1 88.44 350 THR B C 1
ATOM 5825 O O . THR B 1 350 ? -18.906 32.906 -6.176 1 88.44 350 THR B O 1
ATOM 5828 N N . THR B 1 351 ? -18.625 34.938 -5.145 1 86.62 351 THR B N 1
ATOM 5829 C CA . THR B 1 351 ? -17.266 35.156 -5.656 1 86.62 351 THR B CA 1
ATOM 5830 C C . THR B 1 351 ? -16.234 34.844 -4.578 1 86.62 351 THR B C 1
ATOM 5832 O O . THR B 1 351 ? -16.188 35.531 -3.543 1 86.62 351 THR B O 1
ATOM 5835 N N . LEU B 1 352 ? -15.477 33.844 -4.816 1 86.12 352 LEU B N 1
ATOM 5836 C CA . LEU B 1 352 ? -14.477 33.469 -3.836 1 86.12 352 LEU B CA 1
ATOM 5837 C C . LEU B 1 352 ? -13.195 34.281 -4.004 1 86.12 352 LEU B C 1
ATOM 5839 O O . LEU B 1 352 ? -12.523 34.188 -5.031 1 86.12 352 LEU B O 1
ATOM 5843 N N . THR B 1 353 ? -12.922 35.125 -3.064 1 85.94 353 THR B N 1
ATOM 5844 C CA . THR B 1 353 ? -11.734 35.969 -3.113 1 85.94 353 THR B CA 1
ATOM 5845 C C . THR B 1 353 ? -10.617 35.375 -2.266 1 85.94 353 THR B C 1
ATOM 5847 O O . THR B 1 353 ? -9.453 35.781 -2.404 1 85.94 353 THR B O 1
ATOM 5850 N N . GLU B 1 354 ? -10.93 34.562 -1.374 1 92.56 354 GLU B N 1
ATOM 5851 C CA . GLU B 1 354 ? -9.953 33.875 -0.53 1 92.56 354 GLU B CA 1
ATOM 5852 C C . GLU B 1 354 ? -10.289 32.406 -0.387 1 92.56 354 GLU B C 1
ATOM 5854 O O . GLU B 1 354 ? -11.305 31.922 -0.907 1 92.56 354 GLU B O 1
ATOM 5859 N N . SER B 1 355 ? -9.406 31.766 0.259 1 94.94 355 SER B N 1
ATOM 5860 C CA . SER B 1 355 ? -9.641 30.359 0.499 1 94.94 355 SER B CA 1
ATOM 5861 C C . SER B 1 355 ? -10.844 30.141 1.414 1 94.94 355 SER B C 1
ATOM 5863 O O . SER B 1 355 ? -11.117 30.969 2.283 1 94.94 355 SER B O 1
ATOM 5865 N N . VAL B 1 356 ? -11.508 29.109 1.111 1 97 356 VAL B N 1
ATOM 5866 C CA . VAL B 1 356 ? -12.656 28.766 1.949 1 97 356 VAL B CA 1
ATOM 5867 C C . VAL B 1 356 ? -12.391 27.453 2.672 1 97 356 VAL B C 1
ATOM 5869 O O . VAL B 1 356 ? -11.641 26.609 2.182 1 97 356 VAL B O 1
ATOM 5872 N N . PHE B 1 357 ? -13 27.328 3.84 1 98 357 PHE B N 1
ATOM 5873 C CA . PHE B 1 357 ? -12.836 26.141 4.66 1 98 357 PHE B CA 1
ATOM 5874 C C . PHE B 1 357 ? -14.18 25.469 4.938 1 98 357 PHE B C 1
ATOM 5876 O O . PHE B 1 357 ? -15.164 26.156 5.25 1 98 357 PHE B O 1
ATOM 5883 N N . PRO B 1 358 ? -14.219 24.188 4.754 1 98.19 358 PRO B N 1
ATOM 5884 C CA . PRO B 1 358 ? -15.398 23.5 5.281 1 98.19 358 PRO B CA 1
ATOM 5885 C C . PRO B 1 358 ? -15.547 23.672 6.793 1 98.19 358 PRO B C 1
ATOM 5887 O O . PRO B 1 358 ? -14.555 23.656 7.52 1 98.19 358 PRO B O 1
ATOM 5890 N N . PHE B 1 359 ? -16.75 23.875 7.246 1 97.31 359 PHE B N 1
ATOM 5891 C CA . PHE B 1 359 ? -16.984 23.906 8.688 1 97.31 359 PHE B CA 1
ATOM 5892 C C . PHE B 1 359 ? -18.141 23 9.07 1 97.31 359 PHE B C 1
ATOM 5894 O O . PHE B 1 359 ? -19 22.703 8.25 1 97.31 359 PHE B O 1
ATOM 5901 N N . PHE B 1 360 ? -18.094 22.547 10.305 1 96.62 360 PHE B N 1
ATOM 5902 C CA . PHE B 1 360 ? -19.078 21.625 10.867 1 96.62 360 PHE B CA 1
ATOM 5903 C C . PHE B 1 360 ? -19.469 22.047 12.273 1 96.62 360 PHE B C 1
ATOM 5905 O O . PHE B 1 360 ? -18.609 22.266 13.125 1 96.62 360 PHE B O 1
ATOM 5912 N N . CYS B 1 361 ? -20.703 22.156 12.406 1 93.12 361 CYS B N 1
ATOM 5913 C CA . CYS B 1 361 ? -21.25 22.562 13.703 1 93.12 361 CYS B CA 1
ATOM 5914 C C . CYS B 1 361 ? -22.312 21.578 14.172 1 93.12 361 CYS B C 1
ATOM 5916 O O . CYS B 1 361 ? -23.281 21.328 13.461 1 93.12 361 CYS B O 1
ATOM 5918 N N . SER B 1 362 ? -22.094 20.969 15.312 1 90.44 362 SER B N 1
ATOM 5919 C CA . SER B 1 362 ? -23.109 20.047 15.82 1 90.44 362 SER B CA 1
ATOM 5920 C C . SER B 1 362 ? -22.891 19.75 17.297 1 90.44 362 SER B C 1
ATOM 5922 O O . SER B 1 362 ? -21.781 19.859 17.797 1 90.44 362 SER B O 1
ATOM 5924 N N . ILE B 1 363 ? -24.016 19.406 17.922 1 81.12 363 ILE B N 1
ATOM 5925 C CA . ILE B 1 363 ? -23.953 18.953 19.297 1 81.12 363 ILE B CA 1
ATOM 5926 C C . ILE B 1 363 ? -23.922 17.422 19.344 1 81.12 363 ILE B C 1
ATOM 5928 O O . ILE B 1 363 ? -23.531 16.828 20.344 1 81.12 363 ILE B O 1
ATOM 5932 N N . TYR B 1 364 ? -24.234 16.859 18.25 1 86.31 364 TYR B N 1
ATOM 5933 C CA . TYR B 1 364 ? -24.234 15.406 18.156 1 86.31 364 TYR B CA 1
ATOM 5934 C C . TYR B 1 364 ? -23.156 14.914 17.203 1 86.31 364 TYR B C 1
ATOM 5936 O O . TYR B 1 364 ? -22.375 15.711 16.688 1 86.31 364 TYR B O 1
ATOM 5944 N N . GLN B 1 365 ? -23.203 13.688 17.078 1 90 365 GLN B N 1
ATOM 5945 C CA . GLN B 1 365 ? -22.125 13.07 16.297 1 90 365 GLN B CA 1
ATOM 5946 C C . GLN B 1 365 ? -22.328 13.312 14.805 1 90 365 GLN B C 1
ATOM 5948 O O . GLN B 1 365 ? -23.422 13.125 14.273 1 90 365 GLN B O 1
ATOM 5953 N N . LEU B 1 366 ? -21.328 13.844 14.164 1 94.38 366 LEU B N 1
ATOM 5954 C CA . LEU B 1 366 ? -21.219 14.016 12.727 1 94.38 366 LEU B CA 1
ATOM 5955 C C . LEU B 1 366 ? -20 13.305 12.18 1 94.38 366 LEU B C 1
ATOM 5957 O O . LEU B 1 366 ? -18.938 13.305 12.82 1 94.38 366 LEU B O 1
ATOM 5961 N N . ARG B 1 367 ? -20.188 12.688 11.07 1 95.94 367 ARG B N 1
ATOM 5962 C CA . ARG B 1 367 ? -19.047 11.969 10.492 1 95.94 367 ARG B CA 1
ATOM 5963 C C . ARG B 1 367 ? -18.891 12.297 9.016 1 95.94 367 ARG B C 1
ATOM 5965 O O . ARG B 1 367 ? -19.844 12.227 8.25 1 95.94 367 ARG B O 1
ATOM 5972 N N . ILE B 1 368 ? -17.719 12.68 8.625 1 97.38 368 ILE B N 1
ATOM 5973 C CA . ILE B 1 368 ? -17.391 12.844 7.215 1 97.38 368 ILE B CA 1
ATOM 5974 C C . ILE B 1 368 ? -17.094 11.477 6.594 1 97.38 368 ILE B C 1
ATOM 5976 O O . ILE B 1 368 ? -16.234 10.742 7.078 1 97.38 368 ILE B O 1
ATOM 5980 N N . LEU B 1 369 ? -17.719 11.18 5.535 1 96.69 369 LEU B N 1
ATOM 5981 C CA . LEU B 1 369 ? -17.641 9.844 4.953 1 96.69 369 LEU B CA 1
ATOM 5982 C C . LEU B 1 369 ? -16.453 9.742 3.988 1 96.69 369 LEU B C 1
ATOM 5984 O O . LEU B 1 369 ? -16.125 10.703 3.301 1 96.69 369 LEU B O 1
ATOM 5988 N N . PRO B 1 370 ? -15.891 8.539 4.008 1 94.69 370 PRO B N 1
ATOM 5989 C CA . PRO B 1 370 ? -14.812 8.328 3.043 1 94.69 370 PRO B CA 1
ATOM 5990 C C . PRO B 1 370 ? -15.297 8.328 1.597 1 94.69 370 PRO B C 1
ATOM 5992 O O . PRO B 1 370 ? -16.469 8.062 1.339 1 94.69 370 PRO B O 1
ATOM 5995 N N . PHE B 1 371 ? -14.359 8.758 0.708 1 87.31 371 PHE B N 1
ATOM 5996 C CA . PHE B 1 371 ? -14.672 8.766 -0.717 1 87.31 371 PHE B CA 1
ATOM 5997 C C . PHE B 1 371 ? -14.805 7.34 -1.248 1 87.31 371 PHE B C 1
ATOM 5999 O O . PHE B 1 371 ? -13.977 6.48 -0.949 1 87.31 371 PHE B O 1
ATOM 6006 N N . ARG B 1 372 ? -15.875 6.926 -1.64 1 68.62 372 ARG B N 1
ATOM 6007 C CA . ARG B 1 372 ? -16.047 5.621 -2.271 1 68.62 372 ARG B CA 1
ATOM 6008 C C . ARG B 1 372 ? -15.984 5.734 -3.791 1 68.62 372 ARG B C 1
ATOM 6010 O O . ARG B 1 372 ? -16.703 6.543 -4.387 1 68.62 372 ARG B O 1
ATOM 6017 N N . SER B 1 373 ? -14.859 5.543 -4.574 1 52.06 373 SER B N 1
ATOM 6018 C CA . SER B 1 373 ? -14.82 5.547 -6.031 1 52.06 373 SER B CA 1
ATOM 6019 C C . SER B 1 373 ? -15.914 4.668 -6.621 1 52.06 373 SER B C 1
ATOM 6021 O O . SER B 1 373 ? -16.312 3.672 -6.016 1 52.06 373 SER B O 1
#

Sequence (746 aa):
MDPVAVGDPACALHSEKLQLFCLEDKQLACLVCRDSEKHVSHTFRPIAEAVSSYKEELKTTLKSLQFKLTQELKTRGELEKTVQHIKSQADHTLHQIQHEFKKLHQFLRDEEEATITALREEEEQKKQKMKEKLEEMNTHISALSQTIKNTEEMLKANDVCFLKEFPVSMERVQISQPDPQTPSGALIHVSRYLGNLPFRVWKKMQDIVHYTPVILDPNTANPHLVLSDDLTSLRDSFLNSKPLPDNPERFDYYSCVLGSEGLNSGKHRWDVEVKKCSIWSLGLTTASNQRKGRDFFNTGVWCVSFGLYEPSGFIVKQSLERVRVDLDCDRGTVSFSDPVTNTHLHTFTTTLTESVFPFFCSIYQLRILPFRSMDPVAVGDPACALHSEKLQLFCLEDKQLACLVCRDSEKHVSHTFRPIAEAVSSYKEELKTTLKSLQFKLTQELKTRGELEKTVQHIKSQADHTLHQIQHEFKKLHQFLRDEEEATITALREEEEQKKQKMKEKLEEMNTHISALSQTIKNTEEMLKANDVCFLKEFPVSMERVQISQPDPQTPSGALIHVSRYLGNLPFRVWKKMQDIVHYTPVILDPNTANPHLVLSDDLTSLRDSFLNSKPLPDNPERFDYYSCVLGSEGLNSGKHRWDVEVKKCSIWSLGLTTASNQRKGRDFFNTGVWCVSFGLYEPSGFIVKQSLERVRVDLDCDRGTVSFSDPVTNTHLHTFTTTLTESVFPFFCSIYQLRILPFRS

Organism: Danio rerio (NCBI:txid7955)

Solvent-accessible surface area (backbone atoms only — not comparable to full-atom values): 40550 Å² total; per-residue (Å²): 134,73,83,78,72,76,65,76,66,47,28,89,88,74,68,31,65,55,52,31,28,30,66,80,78,58,41,80,27,21,79,65,51,58,73,30,81,89,34,62,92,54,56,70,34,50,42,71,58,48,45,53,53,50,49,51,54,49,50,54,50,47,53,52,51,54,48,50,49,53,50,51,51,51,51,52,52,44,52,52,46,40,50,53,45,37,52,50,52,49,54,52,50,50,52,52,52,52,51,54,50,49,52,55,51,48,49,53,53,51,52,50,50,53,53,51,50,52,50,52,51,50,48,51,51,38,47,50,54,50,50,52,50,50,52,52,47,51,52,49,51,50,52,50,51,49,50,52,51,52,50,54,52,45,71,70,44,55,65,70,59,30,55,70,46,42,68,63,52,55,60,60,68,65,69,71,74,80,80,86,70,75,61,74,85,59,60,74,68,58,42,76,67,43,39,44,38,64,34,52,52,55,59,56,48,51,78,79,40,58,48,49,78,62,35,38,22,75,70,23,32,10,48,38,50,44,65,43,91,62,24,39,32,38,30,37,52,80,84,52,62,51,96,64,59,85,44,71,66,21,20,69,62,50,58,28,32,32,36,61,59,71,44,70,63,53,76,47,66,48,42,34,37,36,51,94,38,69,35,38,37,41,38,38,28,41,74,82,48,56,40,58,55,89,56,40,73,75,47,61,56,55,34,38,21,29,70,54,89,80,68,50,65,46,76,48,87,68,91,49,54,42,43,29,42,40,35,30,45,79,75,17,33,40,34,35,27,28,70,89,78,69,39,79,70,52,71,48,77,49,84,71,86,58,37,30,23,45,36,43,30,37,62,38,55,38,34,50,43,59,64,76,133,134,70,84,77,71,78,66,74,65,46,28,89,86,73,68,31,65,56,54,30,28,31,65,79,77,59,39,80,27,23,78,66,51,57,73,30,81,89,35,62,92,54,55,70,36,49,42,72,58,48,46,54,54,50,48,51,54,48,51,55,49,48,53,51,50,51,50,50,49,54,50,50,51,52,52,51,51,44,51,52,44,39,50,52,45,39,52,50,52,50,52,52,50,50,51,51,52,51,50,55,50,50,53,56,51,48,50,53,53,51,51,51,51,51,53,50,50,51,51,52,50,51,49,50,52,38,47,50,53,50,50,53,52,50,51,52,48,52,53,48,52,51,52,50,52,50,50,49,50,52,50,56,51,46,71,71,44,55,65,69,60,30,56,70,45,42,66,64,52,54,60,61,66,66,68,70,72,80,82,88,70,75,62,75,85,58,58,73,68,57,43,76,67,42,38,43,38,64,32,52,51,54,60,56,47,52,78,80,40,59,47,50,78,62,34,38,22,75,70,23,30,10,48,37,50,44,66,42,92,61,24,38,32,40,29,36,50,82,84,52,63,52,96,64,61,86,46,71,64,22,20,70,61,52,54,29,31,32,36,60,58,70,45,68,65,54,74,48,66,49,40,33,37,35,51,93,38,68,36,39,36,42,38,38,29,41,73,82,50,58,40,56,53,88,57,40,73,74,48,60,55,54,33,39,21,29,70,53,90,80,68,50,67,46,78,48,86,67,93,49,54,42,43,28,42,39,36,31,46,81,76,18,34,41,35,35,28,29,70,88,79,68,40,78,71,50,72,50,76,50,83,71,87,59,37,31,23,44,36,44,30,37,62,38,55,37,36,51,44,57,66,75,132

InterPro domains:
  IPR000315 B-box-type zinc finger [PF00643] (10-47)
  IPR000315 B-box-type zinc finger [PS50119] (11-47)
  IPR000315 B-box-type zinc fing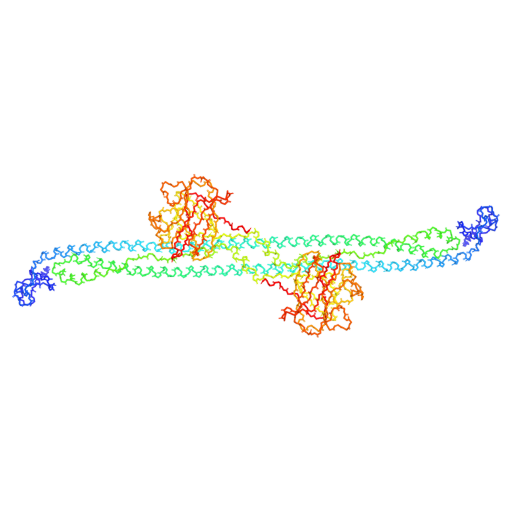er [SM00336] (6-47)
  IPR001870 B30.2/SPRY domain [PS50188] (194-373)
  IPR003877 SPRY domain [PF00622] (267-362)
  IPR003879 Butyrophylin-like, SPRY domain [PR01407] (210-227)
  IPR003879 Butyrophylin-like, SPRY domain [PR01407] (250-274)
  IPR003879 Butyrophylin-like, SPRY domain [PR01407] (280-293)
  IPR006574 SPRY-associated [PF13765] (214-263)
  IPR006574 SPRY-associated [SM00589] (211-264)
  IPR013320 Concanavalin A-like lectin/glucanase domain superfamily [SSF49899] (209-363)
  IPR043136 B30.2/SPRY domain superfamily [G3DSA:2.60.120.920] (198-370)
  IPR050143 Tripartite motif-containing [PTHR24103] (9-362)
  IPR058030 TRIM8/14/16/25/29/45/65, coiled-coil region [PF25600] (77-168)

Radius of gyration: 51.04 Å; Cα contacts (8 Å, |Δi|>4): 1249; chains: 2; bounding box: 64×183×107 Å

Secondary structure (DSSP, 8-state):
---------B-TTT-PBP-EEETTTTEEE-HHHHTSGGGTT--EEEHHHHHHHHHHHHHHHHHHHHHHHHHHHHHHHHHHHHHHHHHHHHHHHHHHHHHHHHHHHHHHHHHHHHHHHHHHHHHHHHHHHHHHHHHHHHHHHHHHHHHHHHHHHHHTS-HHHHHHHHHHHHHHHT--PPP-PPPTT-S--HHHHHTTHHHHHHHHHGGG----S--B-GGGS-TTEEE-TTSSEEEE-TT--------TTS-SSS-EEEBSS-B-SSEEEEEEE-TT-SSEEEEEEETT---STT-GGGSSEEEEEES-SS--SEEP-S--SEEEEEEETTTTEEEEEETTTTEEEEEEE----S-EEEEEEESS-EEEPP---/---------B-TTT-PBP-EEETTTTEEE-HHHHTSGGGTT--EEEHHHHHHHHHHHHHHHHHHHHHHHHHHHHHHHHHHHHHHHHHHHHHHHHHHHHHHHHHHHHHHHHHHHHHHHHHHHHHHHHHHHHHHHHHHHHHHHHHHHHHHHHHHHHHHS-HHHHHHHHHHHHHHHT--PPPPPPPTT-S--HHHHHTTHHHHHHHHHGGG----S--B-GGGS-TTEEE-TTSSEEEE-TT--------TTS-SSS-EEEBSS-B-SSEEEEEEE-TT-SSEEEEEEETT---STT-GGGSSEEEEEES-SS--SEEP-S--SEEEEEEETTTTEEEEEETTTTEEEEEEE----S-EEEEEEESS-EEEPP---

Foldseek 3Di:
DPPPPPPQDADPVPRHHFFKAFPVVRDTDHPVRCPDPVQVPTDIDTPVVVCVVVVVVVVVVVVVVVVVVVVVVVVVVLVVLVVVVVVVVVVLLVVLVVVVVVVVVVLVVVVVVVLVVVQVVLVVVLVVVVVVVVVVVVVVVVVVVVLVVVVVVLVVDDPVSNVVCVVVSVVVVPPDDDDDDDDPPSDGPVCVRPPCNVVVSVVVCVVVDFAFQFAWDPVAFEQQWDADSRRFKIAGVVPDGDDHRDDQNYAHPFRKTWTPDWDQADKDKWKKFCAPFQWKKKFKFFPPAGRYDDCRLVDRTAIEIHNDPPDRHHYDDDGAGMKMWIDHNVQQKIWIARPVVRGTRDMDHDHDPGTMIIMMGGNGMMGIDTDDD/DPPPPPPQPADPVPRHHFFKAFPVVRDTDDPVRCPDPVQVPTDIDTPVVVCVVVVVVVVVVVVVVVVVVVVVVVVVVLVVLVVVVVVVVVVLLVVLVVVVVVVVVVLVVVVVVVLVVVQVVLVVVLVVVVVVVVVVVVVVVVVVVVLVVVVVVLVVDDPVSNVVCVVVSVVVVPPDDDDDDDDPPSDGPVCVRPPCNVVVSVVVCVVVDFAFQFAWDPVAFEQQWDADSRRFKIAGVVPDGDDHRDDQNYAHPFRKTWTPDWDQADKDKWKKFCAPFQWKKKFKFFPPAGRYDDCRLVDRTAIEIHNDPPDRHHYDDDHAGMKMWIDHNVQQKIWIARPVVRGTRDMDHDHDPGTMIIMMGGNGMMGIDTDDD

Nearest PDB structures (foldseek):
  7xv2-assembly1_A  TM=4.419E-01  e=9.759E-24  Mus musculus
  7xt2-assembly1_B  TM=3.989E-01  e=2.974E-23  Homo sapiens
  7xz0-assembly1_B  TM=3.899E-01  e=4.828E-24  Mus musculus
  3kb5-assembly1_A  TM=8.460E-01  e=2.334E-15  Homo sapiens
  7xz1-assembly1_B  TM=3.947E-01  e=5.041E-23  Mus musculus

pLDDT: mean 89.74, std 10.71, range [25.52, 98.69]